Protein AF-A0A7C3NS62-F1 (afdb_monomer_lite)

pLDDT: mean 77.38, std 19.83, range [29.41, 97.56]

Secondary structure (DSSP, 8-state):
--HHHHHHHHHHHHHH-TT-HHHHHHHHHHHHHHHHHHHHHHHHHHHHHHHHHHHHHHHTT-TTHHHHHHHHHHHTTSTTTHHHHHHHHHHHHHHHHSSSSHHHHHHHHHHHHHHHHIIIIIHHHHHTT---B-HHHHHHHHHHHHHHHTHHHHHHHHHHHHHHHHHHHH-GGGHHHHHHHB-S--S-HHHHHHHHHHTT-HHHHHHHHHHHHHHS-GGGHIIIIIHHHHHHHHHHHHTT-S-HHHHHHHHHHHHHHHHHHHTSPP-PPP--S-----S---PPPPEEEEEEESSSHHHHHHHHHHHHHT-STTEEEEEPPTT--HHHHHHHHHHS--SEEEEEEESSS-HHHHHHHHHHHHHH-TT-EEEEEEET--S-HHHHHHHHHHTT-SEEESSHHHHHHHHHHHHHHHS----------------------------------

Foldseek 3Di:
DVVVVVVVVVVVCVVCDPPCPVVVVVLVVVLVVLLVLLVVLLLVLLLVLLVLQLVQCVVLVQPPSNVLSVQLSVLVLQPPVSLVVSLVPSLVSQPVVDPDDVRSVSSVVSSVVSVCCCVVPVCCVSCPCPDQWDPVLLVVQLVVQCVVPNRVRNSCSRSVSVSLLVVLVVPVVSVVVVLVTGNPPSDFLQRQLLVCLQVLNLPVNLVSLVVCVVVDPNLCSCQRHLLLSVQVVVVCVVVVNDDPVSVCSSLVSSVVSLVVSLPDDDPDDPDPPDDPDDDDDDQPDAAEEEEEELADSSQQVSVSSLCSVQVDSRHDYDYDDNPDDLVRSLVVPVVDDHQEYEYGDRDDPSLVSLLVSLLVNCVSPVNHAYEYEHEPDDPDPPVSQVSSVVSPHPYYHHGSVRSSVVCVVSVVVSPPDDPDPPPPPDDDDDDDDDDDDDDDDDDDDDDDD

Radius of gyration: 39.23 Å; chains: 1; bounding box: 150×51×89 Å

Sequence (449 aa):
MLLEREELRNRLIRLIGYGRISVTTRALEDASQRISRYLLMQTLINAVFGLAVAVGLFLIELPYAALWGFLAAVLRFIPYVGPWLGALMPTALSLAAFEGWLWPVIVIVLFVALELFTNMILEPLLYGDSAGVSQVALLVSVAFWTWLWGPVGLLMATPMTVCLVVLGKYVPQLEYITVLMSDQPVAESHIIYYQRLLAMDADEADEIVTQYVKTHPPDLVYDDVMLRALSLAKVDLESDSLSESQEQFIYGHTRAIFATLEGRPEASPPAADGAQASGDGTVPPKLRILGCPARDEIDELALLMLRHLLRSTRYEIEVFGEEKLASEVVAEASGKPSGLLCIGAVAPGGLAHARYLCKRLRTQFPDLKIVVGLWGFKGELAESRESLVAAGADQVGITLLQTRDQIGNLAQLVLPASREVRDGNGPAEESRDQRHGSSARSGREQREI

Structure (mmCIF, N/CA/C/O backbone):
data_AF-A0A7C3NS62-F1
#
_entry.id   AF-A0A7C3NS62-F1
#
loop_
_atom_site.group_PDB
_atom_site.id
_atom_site.type_symbol
_atom_site.label_atom_id
_atom_site.label_alt_id
_atom_site.label_comp_id
_atom_site.label_asym_id
_atom_site.label_entity_id
_atom_site.label_seq_id
_atom_site.pdbx_PDB_ins_code
_atom_site.Cartn_x
_atom_site.Cartn_y
_atom_site.Cartn_z
_atom_site.occupancy
_atom_site.B_iso_or_equiv
_atom_site.auth_seq_id
_atom_site.auth_comp_id
_atom_site.auth_asym_id
_atom_site.auth_atom_id
_atom_site.pdbx_PDB_model_num
ATOM 1 N N . MET A 1 1 ? 42.090 -30.767 8.079 1.00 55.06 1 MET A N 1
ATOM 2 C CA . MET A 1 1 ? 41.573 -30.168 6.830 1.00 55.06 1 MET A CA 1
ATOM 3 C C . MET A 1 1 ? 40.348 -30.859 6.213 1.00 55.06 1 MET A C 1
ATOM 5 O O . MET A 1 1 ? 39.572 -30.158 5.585 1.00 55.06 1 MET A O 1
ATOM 9 N N . LEU A 1 2 ? 40.091 -32.169 6.392 1.00 47.88 2 LEU A N 1
ATOM 10 C CA . LEU A 1 2 ? 38.788 -32.769 6.002 1.00 47.88 2 LEU A CA 1
ATOM 11 C C . LEU A 1 2 ? 37.702 -32.644 7.094 1.00 47.88 2 LEU A C 1
ATOM 13 O O . LEU A 1 2 ? 36.536 -32.455 6.767 1.00 47.88 2 LEU A O 1
ATOM 17 N N . LEU A 1 3 ? 38.096 -32.636 8.375 1.00 48.75 3 LEU A N 1
ATOM 18 C CA . LEU A 1 3 ? 37.199 -32.421 9.526 1.00 48.75 3 LEU A CA 1
ATOM 19 C C . LEU A 1 3 ? 36.609 -30.998 9.594 1.00 48.75 3 LEU A C 1
ATOM 21 O O . LEU A 1 3 ? 35.446 -30.829 9.943 1.00 48.75 3 LEU A O 1
ATOM 25 N N . GLU A 1 4 ? 37.353 -29.976 9.160 1.00 54.66 4 GLU A N 1
ATOM 26 C CA . GLU A 1 4 ? 36.861 -28.586 9.121 1.00 54.66 4 GLU A CA 1
ATOM 27 C C . GLU A 1 4 ? 35.761 -28.384 8.074 1.00 54.66 4 GLU A C 1
ATOM 29 O O . GLU A 1 4 ? 34.886 -27.539 8.250 1.00 54.66 4 GLU A O 1
ATOM 34 N N . ARG A 1 5 ? 35.752 -29.186 6.999 1.00 55.03 5 ARG A N 1
ATOM 35 C CA . ARG A 1 5 ? 34.707 -29.129 5.968 1.00 55.03 5 ARG A CA 1
ATOM 36 C C . ARG A 1 5 ? 33.366 -29.623 6.500 1.00 55.03 5 ARG A C 1
ATOM 38 O O . ARG A 1 5 ? 32.336 -29.055 6.148 1.00 55.03 5 ARG A O 1
ATOM 45 N N . GLU A 1 6 ? 33.371 -30.648 7.348 1.00 58.78 6 GLU A N 1
ATOM 46 C CA . GLU A 1 6 ? 32.152 -31.175 7.967 1.00 58.78 6 GLU A CA 1
ATOM 47 C C . GLU A 1 6 ? 31.654 -30.286 9.103 1.00 58.78 6 GLU A C 1
ATOM 49 O O . GLU A 1 6 ? 30.448 -30.092 9.235 1.00 58.78 6 GLU A O 1
ATOM 54 N N . GLU A 1 7 ? 32.557 -29.670 9.866 1.00 60.19 7 GLU A N 1
ATOM 55 C CA . GLU A 1 7 ? 32.183 -28.717 10.911 1.00 60.19 7 GLU A CA 1
ATOM 56 C C . GLU A 1 7 ? 31.649 -27.401 10.339 1.00 60.19 7 GLU A C 1
ATOM 58 O O . GLU A 1 7 ? 30.641 -26.891 10.828 1.00 60.19 7 GLU A O 1
ATOM 63 N N . LEU A 1 8 ? 32.252 -26.880 9.265 1.00 59.22 8 LEU A N 1
ATOM 64 C CA . LEU A 1 8 ? 31.719 -25.729 8.534 1.00 59.22 8 LEU A CA 1
ATOM 65 C C . LEU A 1 8 ? 30.366 -26.062 7.912 1.00 59.22 8 LEU A C 1
ATOM 67 O O . LEU A 1 8 ? 29.435 -25.276 8.057 1.00 59.22 8 LEU A O 1
ATOM 71 N N . ARG A 1 9 ? 30.217 -27.246 7.302 1.00 54.28 9 ARG A N 1
ATOM 72 C CA . ARG A 1 9 ? 28.935 -27.714 6.758 1.00 54.28 9 ARG A CA 1
ATOM 73 C C . ARG A 1 9 ? 27.875 -27.825 7.854 1.00 54.28 9 ARG A C 1
ATOM 75 O O . ARG A 1 9 ? 26.773 -27.324 7.675 1.00 54.28 9 ARG A O 1
ATOM 82 N N . ASN A 1 10 ? 28.206 -28.410 9.003 1.00 58.38 10 ASN A N 1
ATOM 83 C CA . ASN A 1 10 ? 27.274 -28.568 10.119 1.00 58.38 10 ASN A CA 1
ATOM 84 C C . ASN A 1 10 ? 26.925 -27.232 10.784 1.00 58.38 10 ASN A C 1
ATOM 86 O O . ASN A 1 10 ? 25.776 -27.044 11.171 1.00 58.38 10 ASN A O 1
ATOM 90 N N . ARG A 1 11 ? 27.860 -26.277 10.869 1.00 62.38 11 ARG A N 1
ATOM 91 C CA . ARG A 1 11 ? 27.590 -24.913 11.353 1.00 62.38 11 ARG A CA 1
ATOM 92 C C . ARG A 1 11 ? 26.726 -24.122 10.370 1.00 62.38 11 ARG A C 1
ATOM 94 O O . ARG A 1 11 ? 25.800 -23.453 10.816 1.00 62.38 11 ARG A O 1
ATOM 101 N N . LEU A 1 12 ? 26.952 -24.267 9.061 1.00 54.44 12 LEU A N 1
ATOM 102 C CA . LEU A 1 12 ? 26.111 -23.670 8.017 1.00 54.44 12 LEU A CA 1
ATOM 103 C C . LEU A 1 12 ? 24.685 -24.249 8.052 1.00 54.44 12 LEU A C 1
ATOM 105 O O . LEU A 1 12 ? 23.714 -23.503 8.016 1.00 54.44 12 LEU A O 1
ATOM 109 N N . ILE A 1 13 ? 24.555 -25.571 8.209 1.00 56.09 13 ILE A N 1
ATOM 110 C CA . ILE A 1 13 ? 23.265 -26.270 8.346 1.00 56.09 13 ILE A CA 1
ATOM 111 C C . ILE A 1 13 ? 22.533 -25.830 9.625 1.00 56.09 13 ILE A C 1
ATOM 113 O O . ILE A 1 13 ? 21.313 -25.670 9.616 1.00 56.09 13 ILE A O 1
ATOM 117 N N . ARG A 1 14 ? 23.265 -25.567 10.716 1.00 57.75 14 ARG A N 1
ATOM 118 C CA . ARG A 1 14 ? 22.694 -25.065 11.976 1.00 57.75 14 ARG A CA 1
ATOM 119 C C . ARG A 1 14 ? 22.255 -23.599 11.894 1.00 57.75 14 ARG A C 1
ATOM 121 O O . ARG A 1 14 ? 21.286 -23.245 12.553 1.00 57.75 14 ARG A O 1
ATOM 128 N N . LEU A 1 15 ? 22.930 -22.778 11.082 1.00 56.12 15 LEU A N 1
ATOM 129 C CA . LEU A 1 15 ? 22.559 -21.380 10.821 1.00 56.12 15 LEU A CA 1
ATOM 130 C C . LEU A 1 15 ? 21.340 -21.253 9.892 1.00 56.12 15 LEU A C 1
ATOM 132 O O . LEU A 1 15 ? 20.557 -20.321 10.035 1.00 56.12 15 LEU A O 1
ATOM 136 N N . ILE A 1 16 ? 21.181 -22.187 8.949 1.00 57.03 16 ILE A N 1
ATOM 137 C CA . ILE A 1 16 ? 20.108 -22.170 7.938 1.00 57.03 16 ILE A CA 1
ATOM 138 C C . ILE A 1 16 ? 18.797 -22.779 8.472 1.00 57.03 16 ILE A C 1
ATOM 140 O O . ILE A 1 16 ? 17.720 -22.457 7.971 1.00 57.03 16 ILE A O 1
ATOM 144 N N . GLY A 1 17 ? 18.862 -23.591 9.532 1.00 48.72 17 GLY A N 1
ATOM 145 C CA . GLY A 1 17 ? 17.695 -24.223 10.144 1.00 48.72 17 GLY A CA 1
ATOM 146 C C . GLY A 1 17 ? 17.120 -25.350 9.276 1.00 48.72 17 GLY A C 1
ATOM 147 O O . GLY A 1 17 ? 16.941 -25.226 8.066 1.00 48.72 17 GLY A O 1
ATOM 148 N N . TYR A 1 18 ? 16.782 -26.478 9.901 1.00 52.12 18 TYR A N 1
ATOM 149 C CA . TYR A 1 18 ? 16.302 -27.691 9.219 1.00 52.12 18 TYR A CA 1
ATOM 150 C C . TYR A 1 18 ? 14.981 -27.519 8.429 1.00 52.12 18 TYR A C 1
ATOM 152 O O . TYR A 1 18 ? 14.590 -28.422 7.697 1.00 52.12 18 TYR A O 1
ATOM 160 N N . GLY A 1 19 ? 14.303 -26.368 8.525 1.00 49.94 19 GLY A N 1
ATOM 161 C CA . GLY A 1 19 ? 12.997 -26.112 7.905 1.00 49.94 19 GLY A CA 1
ATOM 162 C C . GLY A 1 19 ? 12.995 -25.413 6.537 1.00 49.94 19 GLY A C 1
ATOM 163 O O . GLY A 1 19 ? 11.912 -25.142 6.028 1.00 49.94 19 GLY A O 1
ATOM 164 N N . ARG A 1 20 ? 14.149 -25.071 5.935 1.00 53.28 20 ARG A N 1
ATOM 165 C CA . ARG A 1 20 ? 14.184 -24.163 4.759 1.00 53.28 20 ARG A CA 1
ATOM 166 C C . ARG A 1 20 ? 14.945 -24.634 3.522 1.00 53.28 20 ARG A C 1
ATOM 168 O O . ARG A 1 20 ? 15.042 -23.872 2.565 1.00 53.28 20 ARG A O 1
ATOM 175 N N . ILE A 1 21 ? 15.409 -25.883 3.467 1.00 52.12 21 ILE A N 1
ATOM 176 C CA . ILE A 1 21 ? 16.099 -26.412 2.272 1.00 52.12 21 ILE A CA 1
ATOM 177 C C . ILE A 1 21 ? 15.206 -26.280 1.026 1.00 52.12 21 ILE A C 1
ATOM 179 O O . ILE A 1 21 ? 15.666 -25.829 -0.016 1.00 52.12 21 ILE A O 1
ATOM 183 N N . SER A 1 22 ? 13.904 -26.551 1.159 1.00 52.41 22 SER A N 1
ATOM 184 C CA . SER A 1 22 ? 12.923 -26.383 0.079 1.00 52.41 22 SER A CA 1
ATOM 185 C C . SER A 1 22 ? 12.751 -24.929 -0.379 1.00 52.41 22 SER A C 1
ATOM 187 O O . SER A 1 22 ? 12.480 -24.696 -1.553 1.00 52.41 22 SER A O 1
ATOM 189 N N . VAL A 1 23 ? 12.934 -23.950 0.513 1.00 54.31 23 VAL A N 1
ATOM 190 C CA . VAL A 1 23 ? 12.833 -22.513 0.203 1.00 54.31 23 VAL A CA 1
ATOM 191 C C . VAL A 1 23 ? 14.086 -22.036 -0.528 1.00 54.31 23 VAL A C 1
ATOM 193 O O . VAL A 1 23 ? 13.977 -21.348 -1.539 1.00 54.31 23 VAL A O 1
ATOM 196 N N . THR A 1 24 ? 15.273 -22.455 -0.081 1.00 56.25 24 THR A N 1
ATOM 197 C CA . THR A 1 24 ? 16.537 -22.139 -0.762 1.00 56.25 24 THR A CA 1
ATOM 198 C C . THR A 1 24 ? 16.601 -22.775 -2.149 1.00 56.25 24 THR A C 1
ATOM 200 O O . THR A 1 24 ? 17.001 -22.106 -3.096 1.00 56.25 24 THR A O 1
ATOM 203 N N . THR A 1 25 ? 16.160 -24.029 -2.305 1.00 60.75 25 THR A N 1
ATOM 204 C CA . THR A 1 25 ? 16.115 -24.696 -3.616 1.00 60.75 25 THR A CA 1
ATOM 205 C C . THR A 1 25 ? 15.129 -24.017 -4.563 1.00 60.75 25 THR A C 1
ATOM 207 O O . THR A 1 25 ? 15.491 -23.750 -5.703 1.00 60.75 25 THR A O 1
ATOM 210 N N . ARG A 1 26 ? 13.924 -23.658 -4.095 1.00 58.38 26 ARG A N 1
ATOM 211 C CA . ARG A 1 26 ? 12.948 -22.914 -4.912 1.00 58.38 26 ARG A CA 1
ATOM 212 C C . ARG A 1 26 ? 13.470 -21.545 -5.339 1.00 58.38 26 ARG A C 1
ATOM 214 O O . ARG A 1 26 ? 13.318 -21.181 -6.495 1.00 58.38 26 ARG A O 1
ATOM 221 N N . ALA A 1 27 ? 14.138 -20.818 -4.445 1.00 58.78 27 ALA A N 1
ATOM 222 C CA . ALA A 1 27 ? 14.712 -19.522 -4.789 1.00 58.78 27 ALA A CA 1
ATOM 223 C C . ALA A 1 27 ? 15.877 -19.633 -5.794 1.00 58.78 27 ALA A C 1
ATOM 225 O O . ALA A 1 27 ? 16.034 -18.761 -6.647 1.00 58.78 27 ALA A O 1
ATOM 226 N N . LEU A 1 28 ? 16.675 -20.706 -5.724 1.00 59.53 28 LEU A N 1
ATOM 227 C CA . LEU A 1 28 ? 17.747 -20.974 -6.687 1.00 59.53 28 LEU A CA 1
ATOM 228 C C . LEU A 1 28 ? 17.191 -21.350 -8.072 1.00 59.53 28 LEU A C 1
ATOM 230 O O . LEU A 1 28 ? 17.714 -20.888 -9.085 1.00 59.53 28 LEU A O 1
ATOM 234 N N . GLU A 1 29 ? 16.124 -22.153 -8.109 1.00 66.38 29 GLU A N 1
ATOM 235 C CA . GLU A 1 29 ? 15.401 -22.530 -9.331 1.00 66.38 29 GLU A CA 1
ATOM 236 C C . GLU A 1 29 ? 14.778 -21.291 -9.997 1.00 66.38 29 GLU A C 1
ATOM 238 O O . GLU A 1 29 ? 15.008 -21.038 -11.180 1.00 66.38 29 GLU A O 1
ATOM 243 N N . ASP A 1 30 ? 14.091 -20.453 -9.212 1.00 62.75 30 ASP A N 1
ATOM 244 C CA . ASP A 1 30 ? 13.493 -19.194 -9.670 1.00 62.75 30 ASP A CA 1
ATOM 245 C C . ASP A 1 30 ? 14.552 -18.224 -10.214 1.00 62.75 30 ASP A C 1
ATOM 247 O O . ASP A 1 30 ? 14.347 -17.585 -11.251 1.00 62.75 30 ASP A O 1
ATOM 251 N N . ALA A 1 31 ? 15.698 -18.108 -9.535 1.00 61.94 31 ALA A N 1
ATOM 252 C CA . ALA A 1 31 ? 16.813 -17.282 -9.988 1.00 61.94 31 ALA A CA 1
ATOM 253 C C . ALA A 1 31 ? 17.403 -17.812 -11.304 1.00 61.94 31 ALA A C 1
ATOM 255 O O . ALA A 1 31 ? 17.552 -17.059 -12.268 1.00 61.94 31 ALA A O 1
ATOM 256 N N . SER A 1 32 ? 17.671 -19.118 -11.381 1.00 67.38 32 SER A N 1
ATOM 257 C CA . SER A 1 32 ? 18.191 -19.782 -12.580 1.00 67.38 32 SER A CA 1
ATOM 258 C C . SER A 1 32 ? 17.261 -19.598 -13.783 1.00 67.38 32 SER A C 1
ATOM 260 O O . SER A 1 32 ? 17.704 -19.203 -14.865 1.00 67.38 32 SER A O 1
ATOM 262 N N . GLN A 1 33 ? 15.952 -19.778 -13.588 1.00 72.75 33 GLN A N 1
ATOM 263 C CA . GLN A 1 33 ? 14.959 -19.624 -14.648 1.00 72.75 33 GLN A CA 1
ATOM 264 C C . GLN A 1 33 ? 14.874 -18.176 -15.154 1.00 72.75 33 GLN A C 1
ATOM 266 O O . GLN A 1 33 ? 14.733 -17.946 -16.357 1.00 72.75 33 GLN A O 1
ATOM 271 N N . ARG A 1 34 ? 14.997 -17.185 -14.260 1.00 67.25 34 ARG A N 1
ATOM 272 C CA . ARG A 1 34 ? 15.024 -15.757 -14.626 1.00 67.25 34 ARG A CA 1
ATOM 273 C C . ARG A 1 34 ? 16.273 -15.394 -15.426 1.00 67.25 34 ARG A C 1
ATOM 275 O O . ARG A 1 34 ? 16.149 -14.738 -16.458 1.00 67.25 34 ARG A O 1
ATOM 282 N N . ILE A 1 35 ? 17.446 -15.854 -14.993 1.00 73.81 35 ILE A N 1
ATOM 283 C CA . ILE A 1 35 ? 18.719 -15.628 -15.696 1.00 73.81 35 ILE A CA 1
ATOM 284 C C . ILE A 1 35 ? 18.689 -16.292 -17.075 1.00 73.81 35 ILE A C 1
ATOM 286 O O . ILE A 1 35 ? 19.042 -15.663 -18.069 1.00 73.81 35 ILE A O 1
ATOM 290 N N . SER A 1 36 ? 18.224 -17.542 -17.147 1.00 77.25 36 SER A N 1
ATOM 291 C CA . SER A 1 36 ? 18.114 -18.291 -18.400 1.00 77.25 36 SER A CA 1
ATOM 292 C C . SER A 1 36 ? 17.176 -17.597 -19.390 1.00 77.25 36 SER A C 1
ATOM 294 O O . SER A 1 36 ? 17.550 -17.391 -20.544 1.00 77.25 36 SER A O 1
ATOM 296 N N . ARG A 1 37 ? 15.999 -17.147 -18.931 1.00 77.50 37 ARG A N 1
ATOM 297 C CA . ARG A 1 37 ? 15.050 -16.398 -19.766 1.00 77.50 37 ARG A CA 1
ATOM 298 C C . ARG A 1 37 ? 15.644 -15.085 -20.276 1.00 77.50 37 ARG A C 1
ATOM 300 O O . ARG A 1 37 ? 15.479 -14.779 -21.452 1.00 77.50 37 ARG A O 1
ATOM 307 N N . TYR A 1 38 ? 16.352 -14.340 -19.425 1.00 76.88 38 TYR A N 1
ATOM 308 C CA . TYR A 1 38 ? 17.024 -13.100 -19.822 1.00 76.88 38 TYR A CA 1
ATOM 309 C C . TYR A 1 38 ? 18.105 -13.349 -20.877 1.00 76.88 38 TYR A C 1
ATOM 311 O O . TYR A 1 38 ? 18.102 -12.705 -21.920 1.00 76.88 38 TYR A O 1
ATOM 319 N N . LEU A 1 39 ? 18.989 -14.324 -20.650 1.00 82.56 39 LEU A N 1
ATOM 320 C CA . LEU A 1 39 ? 20.045 -14.675 -21.601 1.00 82.56 39 LEU A CA 1
ATOM 321 C C . LEU A 1 39 ? 19.490 -15.115 -22.956 1.00 82.56 39 LEU A C 1
ATOM 323 O O . LEU A 1 39 ? 20.032 -14.737 -23.997 1.00 82.56 39 LEU A O 1
ATOM 327 N N . LEU A 1 40 ? 18.408 -15.893 -22.949 1.00 84.50 40 LEU A N 1
ATOM 328 C CA . LEU A 1 40 ? 17.730 -16.318 -24.167 1.00 84.50 40 LEU A CA 1
ATOM 329 C C . LEU A 1 40 ? 17.144 -15.110 -24.907 1.00 84.50 40 LEU A C 1
ATOM 331 O O . LEU A 1 40 ? 17.374 -14.968 -26.108 1.00 84.50 40 LEU A O 1
ATOM 335 N N . MET A 1 41 ? 16.463 -14.210 -24.192 1.00 83.12 41 MET A N 1
ATOM 336 C CA . MET A 1 41 ? 15.879 -13.001 -24.777 1.00 83.12 41 MET A CA 1
ATOM 337 C C . MET A 1 41 ? 16.953 -12.070 -25.351 1.00 83.12 41 MET A C 1
ATOM 339 O O . MET A 1 41 ? 16.840 -11.630 -26.493 1.00 83.12 41 MET A O 1
ATOM 343 N N . GLN A 1 42 ? 18.049 -11.858 -24.619 1.00 84.62 42 GLN A N 1
ATOM 344 C CA . GLN A 1 42 ? 19.183 -11.058 -25.078 1.00 84.62 42 GLN A CA 1
ATOM 345 C C . GLN A 1 42 ? 19.824 -11.654 -26.336 1.00 84.62 42 GLN A C 1
ATOM 347 O O . GLN A 1 42 ? 20.156 -10.930 -27.272 1.00 84.62 42 GLN A O 1
ATOM 352 N N . THR A 1 43 ? 19.973 -12.980 -26.383 1.00 88.88 43 THR A N 1
ATOM 353 C CA . THR A 1 43 ? 20.523 -13.675 -27.555 1.00 88.88 43 THR A CA 1
ATOM 354 C C . THR A 1 43 ? 19.613 -13.508 -28.769 1.00 88.88 43 THR A C 1
ATOM 356 O O . THR A 1 43 ? 20.103 -13.227 -29.861 1.00 88.88 43 THR A O 1
ATOM 359 N N . LEU A 1 44 ? 18.295 -13.632 -28.585 1.00 90.44 44 LEU A N 1
ATOM 360 C CA . LEU A 1 44 ? 17.312 -13.450 -29.651 1.00 90.44 44 LEU A CA 1
ATOM 361 C C . LEU A 1 44 ? 17.351 -12.021 -30.213 1.00 90.44 44 LEU A C 1
ATOM 363 O O . LEU A 1 44 ? 17.435 -11.848 -31.427 1.00 90.44 44 LEU A O 1
ATOM 367 N N . ILE A 1 45 ? 17.352 -11.007 -29.343 1.00 88.94 45 ILE A N 1
ATOM 368 C CA . ILE A 1 45 ? 17.424 -9.590 -29.737 1.00 88.94 45 ILE A CA 1
ATOM 369 C C . ILE A 1 45 ? 18.714 -9.310 -30.503 1.00 88.94 45 ILE A C 1
ATOM 371 O O . ILE A 1 45 ? 18.678 -8.745 -31.597 1.00 88.94 45 ILE A O 1
ATOM 375 N N . ASN A 1 46 ? 19.854 -9.747 -29.965 1.00 92.25 46 ASN A N 1
ATOM 376 C CA . ASN A 1 46 ? 21.152 -9.546 -30.599 1.00 92.25 46 ASN A CA 1
ATOM 377 C C . ASN A 1 46 ? 21.229 -10.241 -31.967 1.00 92.25 46 ASN A C 1
ATOM 379 O O . ASN A 1 46 ? 21.788 -9.677 -32.907 1.00 92.25 46 ASN A O 1
ATOM 383 N N . ALA A 1 47 ? 20.638 -11.431 -32.105 1.00 94.00 47 ALA A N 1
ATOM 384 C CA . ALA A 1 47 ? 20.576 -12.149 -33.374 1.00 94.00 47 ALA A CA 1
ATOM 385 C C . ALA A 1 47 ? 19.711 -11.419 -34.414 1.00 94.00 47 ALA A C 1
ATOM 387 O O . ALA A 1 47 ? 20.138 -11.272 -35.559 1.00 94.00 47 ALA A O 1
ATOM 388 N N . VAL A 1 48 ? 18.533 -10.917 -34.024 1.00 93.38 48 VAL A N 1
ATOM 389 C CA . VAL A 1 48 ? 17.661 -10.121 -34.906 1.00 93.38 48 VAL A CA 1
ATOM 390 C C . VAL A 1 48 ? 18.357 -8.829 -35.337 1.00 93.38 48 VAL A C 1
ATOM 392 O O . VAL A 1 48 ? 18.345 -8.498 -36.521 1.00 93.38 48 VAL A O 1
ATOM 395 N N . PHE A 1 49 ? 19.023 -8.140 -34.409 1.00 94.19 49 PHE A N 1
ATOM 396 C CA . PHE A 1 49 ? 19.807 -6.942 -34.705 1.00 94.19 49 PHE A CA 1
ATOM 397 C C . PHE A 1 49 ? 20.935 -7.234 -35.702 1.00 94.19 49 PHE A C 1
ATOM 399 O O . PHE A 1 49 ? 21.046 -6.566 -36.727 1.00 94.19 49 PHE A O 1
ATOM 406 N N . GLY A 1 50 ? 21.746 -8.265 -35.447 1.00 95.75 50 GLY A N 1
ATOM 407 C CA . GLY A 1 50 ? 22.835 -8.653 -36.344 1.00 95.75 50 GLY A CA 1
ATOM 408 C C . GLY A 1 50 ? 22.349 -9.078 -37.728 1.00 95.75 50 GLY A C 1
ATOM 409 O O . GLY A 1 50 ? 22.977 -8.739 -38.730 1.00 95.75 50 GLY A O 1
ATOM 410 N N . LEU A 1 51 ? 21.203 -9.759 -37.805 1.00 96.81 51 LEU A N 1
ATOM 411 C CA . LEU A 1 51 ? 20.562 -10.093 -39.074 1.00 96.81 51 LEU A CA 1
ATOM 412 C C . LEU A 1 51 ? 20.120 -8.831 -39.824 1.00 96.81 51 LEU A C 1
ATOM 414 O O . LEU A 1 51 ? 20.391 -8.710 -41.016 1.00 96.81 51 LEU A O 1
ATOM 418 N N . ALA A 1 52 ? 19.497 -7.872 -39.136 1.00 96.00 52 ALA A N 1
ATOM 419 C CA . ALA A 1 52 ? 19.098 -6.600 -39.731 1.00 96.00 52 ALA A CA 1
ATOM 420 C C . ALA A 1 52 ? 20.308 -5.795 -40.236 1.00 96.00 52 ALA A C 1
ATOM 422 O O . ALA A 1 52 ? 20.263 -5.253 -41.340 1.00 96.00 52 ALA A O 1
ATOM 423 N N . VAL A 1 53 ? 21.417 -5.786 -39.486 1.00 96.62 53 VAL A N 1
ATOM 424 C CA . VAL A 1 53 ? 22.693 -5.192 -39.920 1.00 96.62 53 VAL A CA 1
ATOM 425 C C . VAL A 1 53 ? 23.227 -5.901 -41.164 1.00 96.62 53 VAL A C 1
ATOM 427 O O . VAL A 1 53 ? 23.572 -5.232 -42.135 1.00 96.62 53 VAL A O 1
ATOM 430 N N . ALA A 1 54 ? 23.270 -7.238 -41.178 1.00 97.19 54 ALA A N 1
ATOM 431 C CA . ALA A 1 54 ? 23.737 -7.998 -42.338 1.00 97.19 54 ALA A CA 1
ATOM 432 C C . ALA A 1 54 ? 22.900 -7.697 -43.588 1.00 97.19 54 ALA A C 1
ATOM 434 O O . ALA A 1 54 ? 23.461 -7.475 -44.658 1.00 97.19 54 ALA A O 1
ATOM 435 N N . VAL A 1 55 ? 21.572 -7.649 -43.454 1.00 97.56 55 VAL A N 1
ATOM 436 C CA . VAL A 1 55 ? 20.660 -7.311 -44.556 1.00 97.56 55 VAL A CA 1
ATOM 437 C C . VAL A 1 55 ? 20.882 -5.873 -45.021 1.00 97.56 55 VAL A C 1
ATOM 439 O O . VAL A 1 55 ? 21.018 -5.642 -46.218 1.00 97.56 55 VAL A O 1
ATOM 442 N N . GLY A 1 56 ? 20.983 -4.909 -44.104 1.00 96.38 56 GLY A N 1
ATOM 443 C CA . GLY A 1 56 ? 21.220 -3.508 -44.454 1.00 96.38 56 GLY A CA 1
ATOM 444 C C . GLY A 1 56 ? 22.552 -3.296 -45.177 1.00 96.38 56 GLY A C 1
ATOM 445 O O . GLY A 1 56 ? 22.591 -2.638 -46.211 1.00 96.38 56 GLY A O 1
ATOM 446 N N . LEU A 1 57 ? 23.634 -3.913 -44.693 1.00 96.06 57 LEU A N 1
ATOM 447 C CA . LEU A 1 57 ? 24.948 -3.851 -45.342 1.00 96.06 57 LEU A CA 1
ATOM 448 C C . LEU A 1 57 ? 24.971 -4.577 -46.690 1.00 96.06 57 LEU A C 1
ATOM 450 O O . LEU A 1 57 ? 25.647 -4.124 -47.609 1.00 96.06 57 LEU A O 1
ATOM 454 N N . PHE A 1 58 ? 24.217 -5.671 -46.824 1.00 96.38 58 PHE A N 1
ATOM 455 C CA . PHE A 1 58 ? 24.060 -6.375 -48.094 1.00 96.38 58 PHE A CA 1
ATOM 456 C C . PHE A 1 58 ? 23.339 -5.512 -49.136 1.00 96.38 58 PHE A C 1
ATOM 458 O O . PHE A 1 58 ? 23.767 -5.475 -50.284 1.00 96.38 58 PHE A O 1
ATOM 465 N N . LEU A 1 59 ? 22.301 -4.767 -48.739 1.00 95.94 59 LEU A N 1
ATOM 466 C CA . LEU A 1 59 ? 21.601 -3.820 -49.618 1.00 95.94 59 LEU A CA 1
ATOM 467 C C . LEU A 1 59 ? 22.474 -2.625 -50.034 1.00 95.94 59 LEU A C 1
ATOM 469 O O . LEU A 1 59 ? 22.241 -2.039 -51.085 1.00 95.94 59 LEU A O 1
ATOM 473 N N . ILE A 1 60 ? 23.475 -2.276 -49.221 1.00 93.31 60 ILE A N 1
ATOM 474 C CA . ILE A 1 60 ? 24.506 -1.271 -49.534 1.00 93.31 60 ILE A CA 1
ATOM 475 C C . ILE A 1 60 ? 25.620 -1.869 -50.423 1.00 93.31 60 ILE A C 1
ATOM 477 O O . ILE A 1 60 ? 26.528 -1.160 -50.840 1.00 93.31 60 ILE A O 1
ATOM 481 N N . GLU A 1 61 ? 25.565 -3.173 -50.717 1.00 93.19 61 GLU A N 1
ATOM 482 C CA . GLU A 1 61 ? 26.591 -3.928 -51.451 1.00 93.19 61 GLU A CA 1
ATOM 483 C C . GLU A 1 61 ? 27.968 -3.929 -50.756 1.00 93.19 61 GLU A C 1
ATOM 485 O O . GLU A 1 61 ? 29.007 -4.148 -51.381 1.00 93.19 61 GLU A O 1
ATOM 490 N N . LEU A 1 62 ? 28.001 -3.722 -49.432 1.00 93.88 62 LEU A N 1
ATOM 491 C CA . LEU A 1 62 ? 29.247 -3.732 -48.667 1.00 93.88 62 LEU A CA 1
ATOM 492 C C . LEU A 1 62 ? 29.786 -5.175 -48.545 1.00 93.88 62 LEU A C 1
ATOM 494 O O . LEU A 1 62 ? 29.051 -6.084 -48.134 1.00 93.88 62 LEU A O 1
ATOM 498 N N . PRO A 1 63 ? 31.081 -5.419 -48.829 1.00 91.31 63 PRO A N 1
ATOM 499 C CA . PRO A 1 63 ? 31.652 -6.753 -48.727 1.00 91.31 63 PRO A CA 1
ATOM 500 C C . PRO A 1 63 ? 31.631 -7.273 -47.285 1.00 91.31 63 PRO A C 1
ATOM 502 O O . PRO A 1 63 ? 31.757 -6.526 -46.312 1.00 91.31 63 PRO A O 1
ATOM 505 N N . TYR A 1 64 ? 31.503 -8.595 -47.156 1.00 93.56 64 TYR A N 1
ATOM 506 C CA . TYR A 1 64 ? 31.455 -9.303 -45.872 1.00 93.56 64 TYR A CA 1
ATOM 507 C C . TYR A 1 64 ? 30.280 -8.894 -44.960 1.00 93.56 64 TYR A C 1
ATOM 509 O O . TYR A 1 64 ? 30.376 -9.020 -43.742 1.00 93.56 64 TYR A O 1
ATOM 517 N N . ALA A 1 65 ? 29.145 -8.462 -45.523 1.00 93.94 65 ALA A N 1
ATOM 518 C CA . ALA A 1 65 ? 27.949 -8.068 -44.767 1.00 93.94 65 ALA A CA 1
ATOM 519 C C . ALA A 1 65 ? 27.530 -9.079 -43.674 1.00 93.94 65 ALA A C 1
ATOM 521 O O . ALA A 1 65 ? 27.232 -8.688 -42.547 1.00 93.94 65 ALA A O 1
ATOM 522 N N . ALA A 1 66 ? 27.586 -10.385 -43.968 1.00 94.88 66 ALA A N 1
ATOM 523 C CA . ALA A 1 66 ? 27.275 -11.438 -42.998 1.00 94.88 66 ALA A CA 1
ATOM 524 C C . ALA A 1 66 ? 28.258 -11.488 -41.810 1.00 94.88 66 ALA A C 1
ATOM 526 O O . ALA A 1 66 ? 27.833 -11.682 -40.671 1.00 94.88 66 ALA A O 1
ATOM 527 N N . LEU A 1 67 ? 29.558 -11.275 -42.056 1.00 95.56 67 LEU A N 1
ATOM 528 C CA . LEU A 1 67 ? 30.580 -11.204 -41.004 1.00 95.56 67 LEU A CA 1
ATOM 529 C C . LEU A 1 67 ? 30.295 -10.028 -40.069 1.00 95.56 67 LEU A C 1
ATOM 531 O O . LEU A 1 67 ? 30.330 -10.183 -38.850 1.00 95.56 67 LEU A O 1
ATOM 535 N N . TRP A 1 68 ? 29.986 -8.865 -40.645 1.00 95.38 68 TRP A N 1
ATOM 536 C CA . TRP A 1 68 ? 29.709 -7.651 -39.887 1.00 95.38 68 TRP A CA 1
ATOM 537 C C . TRP A 1 68 ? 28.418 -7.744 -39.079 1.00 95.38 68 TRP A C 1
ATOM 539 O O . TRP A 1 68 ? 28.410 -7.344 -37.919 1.00 95.38 68 TRP A O 1
ATOM 549 N N . GLY A 1 69 ? 27.358 -8.336 -39.634 1.00 95.94 69 GLY A N 1
ATOM 550 C CA . GLY A 1 69 ? 26.130 -8.603 -38.885 1.00 95.94 69 GLY A CA 1
ATOM 551 C C . GLY A 1 69 ? 26.334 -9.591 -37.733 1.00 95.94 69 GLY A C 1
ATOM 552 O O . GLY A 1 69 ? 25.861 -9.349 -36.624 1.00 95.94 69 GLY A O 1
ATOM 553 N N . PHE A 1 70 ? 27.106 -10.662 -37.946 1.00 96.38 70 PHE A N 1
ATOM 554 C CA . PHE A 1 70 ? 27.469 -11.591 -36.871 1.00 96.38 70 PHE A CA 1
ATOM 555 C C . PHE A 1 70 ? 28.291 -10.903 -35.773 1.00 96.38 70 PHE A C 1
ATOM 557 O O . PHE A 1 70 ? 27.984 -11.037 -34.589 1.00 96.38 70 PHE A O 1
ATOM 564 N N . LEU A 1 71 ? 29.309 -10.127 -36.154 1.00 94.75 71 LEU A N 1
ATOM 565 C CA . LEU A 1 71 ? 30.141 -9.402 -35.199 1.00 94.75 71 LEU A CA 1
ATOM 566 C C . LEU A 1 71 ? 29.323 -8.363 -34.421 1.00 94.75 71 LEU A C 1
ATOM 568 O O . LEU A 1 71 ? 29.509 -8.233 -33.215 1.00 94.75 71 LEU A O 1
ATOM 572 N N . ALA A 1 72 ? 28.379 -7.682 -35.076 1.00 94.62 72 ALA A N 1
ATOM 573 C CA . ALA A 1 72 ? 27.449 -6.767 -34.425 1.00 94.62 72 ALA A CA 1
ATOM 574 C C . ALA A 1 72 ? 26.565 -7.484 -33.387 1.00 94.62 72 ALA A C 1
ATOM 576 O O . ALA A 1 72 ? 26.429 -6.986 -32.271 1.00 94.62 72 ALA A O 1
ATOM 577 N N . ALA A 1 73 ? 26.035 -8.674 -33.699 1.00 94.44 73 ALA A N 1
ATOM 578 C CA . ALA A 1 73 ? 25.275 -9.482 -32.738 1.00 94.44 73 ALA A CA 1
ATOM 579 C C . ALA A 1 73 ? 26.114 -9.873 -31.509 1.00 94.44 73 ALA A C 1
ATOM 581 O O . ALA A 1 73 ? 25.649 -9.765 -30.375 1.00 94.44 73 ALA A O 1
ATOM 582 N N . VAL A 1 74 ? 27.361 -10.307 -31.720 1.00 92.94 74 VAL A N 1
ATOM 583 C CA . VAL A 1 74 ? 28.263 -10.710 -30.630 1.00 92.94 74 VAL A CA 1
ATOM 584 C C . VAL A 1 74 ? 28.683 -9.506 -29.787 1.00 92.94 74 VAL A C 1
ATOM 586 O O . VAL A 1 74 ? 28.635 -9.559 -28.560 1.00 92.94 74 VAL A O 1
ATOM 589 N N . LEU A 1 75 ? 29.070 -8.399 -30.418 1.00 91.44 75 LEU A N 1
ATOM 590 C CA . LEU A 1 75 ? 29.515 -7.204 -29.703 1.00 91.44 75 LEU A CA 1
ATOM 591 C C . LEU A 1 75 ? 28.383 -6.545 -28.913 1.00 91.44 75 LEU A C 1
ATOM 593 O O . LEU A 1 75 ? 28.656 -5.987 -27.853 1.00 91.44 75 LEU A O 1
ATOM 597 N N . ARG A 1 76 ? 27.121 -6.669 -29.347 1.00 89.69 76 ARG A N 1
ATOM 598 C CA . ARG A 1 76 ? 25.946 -6.139 -28.628 1.00 89.69 76 ARG A CA 1
ATOM 599 C C . ARG A 1 76 ? 25.720 -6.790 -27.252 1.00 89.69 76 ARG A C 1
ATOM 601 O O . ARG A 1 76 ? 24.947 -6.274 -26.456 1.00 89.69 76 ARG A O 1
ATOM 608 N N . PHE A 1 77 ? 26.432 -7.864 -26.899 1.00 85.00 77 PHE A N 1
ATOM 609 C CA . PHE A 1 77 ? 26.491 -8.328 -25.504 1.00 85.00 77 PHE A CA 1
ATOM 610 C C . PHE A 1 77 ? 27.214 -7.355 -24.559 1.00 85.00 77 PHE A C 1
ATOM 612 O O . PHE A 1 77 ? 27.107 -7.512 -23.348 1.00 85.00 77 PHE A O 1
ATOM 619 N N . ILE A 1 78 ? 27.945 -6.365 -25.078 1.00 85.69 78 ILE A N 1
ATOM 620 C CA . ILE A 1 78 ? 28.605 -5.323 -24.287 1.00 85.69 78 ILE A CA 1
ATOM 621 C C . ILE A 1 78 ? 27.745 -4.050 -24.352 1.00 85.69 78 ILE A C 1
ATOM 623 O O . ILE A 1 78 ? 27.752 -3.372 -25.386 1.00 85.69 78 ILE A O 1
ATOM 627 N N . PRO A 1 79 ? 27.024 -3.689 -23.272 1.00 77.88 79 PRO A N 1
ATOM 628 C CA . PRO A 1 79 ? 26.162 -2.511 -23.262 1.00 77.88 79 PRO A CA 1
ATOM 629 C C . PRO A 1 79 ? 26.941 -1.231 -23.558 1.00 77.88 79 PRO A C 1
ATOM 631 O O . PRO A 1 79 ? 28.090 -1.087 -23.135 1.00 77.88 79 PRO A O 1
ATOM 634 N N . TYR A 1 80 ? 26.301 -0.301 -24.268 1.00 78.12 80 TYR A N 1
ATOM 635 C CA . TYR A 1 80 ? 26.823 1.008 -24.690 1.00 78.12 80 TYR A CA 1
ATOM 636 C C . TYR A 1 80 ? 28.033 0.989 -25.629 1.00 78.12 80 TYR A C 1
ATOM 638 O O . TYR A 1 80 ? 28.109 1.842 -26.499 1.00 78.12 80 TYR A O 1
ATOM 646 N N . VAL A 1 81 ? 28.967 0.049 -25.497 1.00 83.12 81 VAL A N 1
ATOM 647 C CA . VAL A 1 81 ? 30.216 0.001 -26.277 1.00 83.12 81 VAL A CA 1
ATOM 648 C C . VAL A 1 81 ? 30.072 -0.875 -27.520 1.00 83.12 81 VAL A C 1
ATOM 650 O O . VAL A 1 81 ? 30.603 -0.545 -28.580 1.00 83.12 81 VAL A O 1
ATOM 653 N N . GLY A 1 82 ? 29.338 -1.982 -27.400 1.00 87.38 82 GLY A N 1
ATOM 654 C CA . GLY A 1 82 ? 29.168 -2.994 -28.438 1.00 87.38 82 GLY A CA 1
ATOM 655 C C . GLY A 1 82 ? 28.701 -2.452 -29.789 1.00 87.38 82 GLY A C 1
ATOM 656 O O . GLY A 1 82 ? 29.381 -2.697 -30.788 1.00 87.38 82 GLY A O 1
ATOM 657 N N . PRO A 1 83 ? 27.594 -1.687 -29.842 1.00 87.62 83 PRO A N 1
ATOM 658 C CA . PRO A 1 83 ? 27.081 -1.123 -31.089 1.00 87.62 83 PRO A CA 1
ATOM 659 C C . PRO A 1 83 ? 28.084 -0.211 -31.805 1.00 87.62 83 PRO A C 1
ATOM 661 O O . PRO A 1 83 ? 28.276 -0.341 -33.013 1.00 87.62 83 PRO A O 1
ATOM 664 N N . TRP A 1 84 ? 28.794 0.653 -31.070 1.00 90.44 84 TRP A N 1
ATOM 665 C CA . TRP A 1 84 ? 29.798 1.549 -31.658 1.00 90.44 84 TRP A CA 1
ATOM 666 C C . TRP A 1 84 ? 31.000 0.791 -32.205 1.00 90.44 84 TRP A C 1
ATOM 668 O O . TRP A 1 84 ? 31.463 1.076 -33.309 1.00 90.44 84 TRP A O 1
ATOM 678 N N . LEU A 1 85 ? 31.487 -0.205 -31.463 1.00 91.12 85 LEU A N 1
ATOM 679 C CA . LEU A 1 85 ? 32.603 -1.028 -31.915 1.00 91.12 85 LEU A CA 1
ATOM 680 C C . LEU A 1 85 ? 32.211 -1.879 -33.135 1.00 91.12 85 LEU A C 1
ATOM 682 O O . LEU A 1 85 ? 33.006 -2.029 -34.062 1.00 91.12 85 LEU A O 1
ATOM 686 N N . GLY A 1 86 ? 30.971 -2.375 -33.160 1.00 91.38 86 GLY A N 1
ATOM 687 C CA . GLY A 1 86 ? 30.396 -3.105 -34.288 1.00 91.38 86 GLY A CA 1
ATOM 688 C C . GLY A 1 86 ? 30.191 -2.242 -35.533 1.00 91.38 86 GLY A C 1
ATOM 689 O O . GLY A 1 86 ? 30.372 -2.745 -36.637 1.00 91.38 86 GLY A O 1
ATOM 690 N N . ALA A 1 87 ? 29.881 -0.953 -35.372 1.00 93.75 87 ALA A N 1
ATOM 691 C CA . ALA A 1 87 ? 29.718 -0.002 -36.473 1.00 93.75 87 ALA A CA 1
ATOM 692 C C . ALA A 1 87 ? 31.054 0.517 -37.027 1.00 93.75 87 ALA A C 1
ATOM 694 O O . ALA A 1 87 ? 31.159 0.814 -38.220 1.00 93.75 87 ALA A O 1
ATOM 695 N N . LEU A 1 88 ? 32.085 0.617 -36.182 1.00 94.69 88 LEU A N 1
ATOM 696 C CA . LEU A 1 88 ? 33.374 1.223 -36.524 1.00 94.69 88 LEU A CA 1
ATOM 697 C C . LEU A 1 88 ? 34.036 0.551 -37.733 1.00 94.69 88 LEU A C 1
ATOM 699 O O . LEU A 1 88 ? 34.450 1.223 -38.677 1.00 94.69 88 LEU A O 1
ATOM 703 N N . MET A 1 89 ? 34.121 -0.779 -37.712 1.00 92.50 89 MET A N 1
ATOM 704 C CA . MET A 1 89 ? 34.841 -1.539 -38.734 1.00 92.50 89 MET A CA 1
ATOM 705 C C . MET A 1 89 ? 34.125 -1.580 -40.099 1.00 92.50 89 MET A C 1
ATOM 707 O O . MET A 1 89 ? 34.783 -1.295 -41.100 1.00 92.50 89 MET A O 1
ATOM 711 N N . PRO A 1 90 ? 32.802 -1.830 -40.190 1.00 94.12 90 PRO A N 1
ATOM 712 C CA . PRO A 1 90 ? 32.052 -1.686 -41.442 1.00 94.12 90 PRO A CA 1
ATOM 713 C C . PRO A 1 90 ? 32.123 -0.270 -42.018 1.00 94.12 90 PRO A C 1
ATOM 715 O O . PRO A 1 90 ? 32.252 -0.099 -43.228 1.00 94.12 90 PRO A O 1
ATOM 718 N N . THR A 1 91 ? 32.085 0.751 -41.157 1.00 95.06 91 THR A N 1
ATOM 719 C CA . THR A 1 91 ? 32.203 2.152 -41.581 1.00 95.06 91 THR A CA 1
ATOM 720 C C . THR A 1 91 ? 33.580 2.420 -42.187 1.00 95.06 91 THR A C 1
ATOM 722 O O . THR A 1 91 ? 33.672 2.961 -43.289 1.00 95.06 91 THR A O 1
ATOM 725 N N . ALA A 1 92 ? 34.656 1.983 -41.528 1.00 94.62 92 ALA A N 1
ATOM 726 C CA . ALA A 1 92 ? 36.012 2.101 -42.061 1.00 94.62 92 ALA A CA 1
ATOM 727 C C . ALA A 1 92 ? 36.181 1.330 -43.382 1.00 94.62 92 ALA A C 1
ATOM 729 O O . ALA A 1 92 ? 36.776 1.847 -44.327 1.00 94.62 92 ALA A O 1
ATOM 730 N N . LEU A 1 93 ? 35.609 0.125 -43.479 1.00 93.75 93 LEU A N 1
ATOM 731 C CA . LEU A 1 93 ? 35.626 -0.665 -44.708 1.00 93.75 93 LEU A CA 1
ATOM 732 C C . LEU A 1 93 ? 34.876 0.036 -45.845 1.00 93.75 93 LEU A C 1
ATOM 734 O O . LEU A 1 93 ? 35.357 0.031 -46.971 1.00 93.75 93 LEU A O 1
ATOM 738 N N . SER A 1 94 ? 33.738 0.670 -45.563 1.00 94.62 94 SER A N 1
ATOM 739 C CA . SER A 1 94 ? 32.967 1.394 -46.580 1.00 94.62 94 SER A CA 1
ATOM 740 C C . SER A 1 94 ? 33.725 2.588 -47.164 1.00 94.62 94 SER A C 1
ATOM 742 O O . SER A 1 94 ? 33.617 2.840 -48.359 1.00 94.62 94 SER A O 1
ATOM 744 N N . LEU A 1 95 ? 34.553 3.261 -46.354 1.00 93.56 95 LEU A N 1
ATOM 745 C CA . LEU A 1 95 ? 35.420 4.353 -46.808 1.00 93.56 95 LEU A CA 1
ATOM 746 C C . LEU A 1 95 ? 36.529 3.850 -47.743 1.00 93.56 95 LEU A C 1
ATOM 748 O O . LEU A 1 95 ? 36.980 4.582 -48.616 1.00 93.56 95 LEU A O 1
ATOM 752 N N . ALA A 1 96 ? 36.983 2.611 -47.543 1.00 93.12 96 ALA A N 1
ATOM 753 C CA . ALA A 1 96 ? 37.994 1.981 -48.386 1.00 93.12 96 ALA A CA 1
ATOM 754 C C . ALA A 1 96 ? 37.403 1.330 -49.648 1.00 93.12 96 ALA A C 1
ATOM 756 O O . ALA A 1 96 ? 38.088 1.234 -50.662 1.00 93.12 96 ALA A O 1
ATOM 757 N N . ALA A 1 97 ? 36.160 0.846 -49.576 1.00 91.19 97 ALA A N 1
ATOM 758 C CA . ALA A 1 97 ? 35.506 0.102 -50.648 1.00 91.19 97 ALA A CA 1
ATOM 759 C C . ALA A 1 97 ? 34.780 0.998 -51.662 1.00 91.19 97 ALA A C 1
ATOM 761 O O . ALA A 1 97 ? 34.671 0.616 -52.825 1.00 91.19 97 ALA A O 1
ATOM 762 N N . PHE A 1 98 ? 34.290 2.165 -51.238 1.00 92.56 98 PHE A N 1
ATOM 763 C CA . PHE A 1 98 ? 33.507 3.069 -52.077 1.00 92.56 98 PHE A CA 1
ATOM 764 C C . PHE A 1 98 ? 34.126 4.465 -52.160 1.00 92.56 98 PHE A C 1
ATOM 766 O O . PHE A 1 98 ? 34.780 4.935 -51.232 1.00 92.56 98 PHE A O 1
ATOM 773 N N . GLU A 1 99 ? 33.872 5.161 -53.268 1.00 89.94 99 GLU A N 1
ATOM 774 C CA . GLU A 1 99 ? 34.304 6.547 -53.441 1.00 89.94 99 GLU A CA 1
ATOM 775 C C . GLU A 1 99 ? 33.333 7.530 -52.763 1.00 89.94 99 GLU A C 1
ATOM 777 O O . GLU A 1 99 ? 32.111 7.442 -52.908 1.00 89.94 99 GLU A O 1
ATOM 782 N N . GLY A 1 100 ? 33.887 8.515 -52.050 1.00 89.12 100 GLY A N 1
ATOM 783 C CA . GLY A 1 100 ? 33.134 9.604 -51.424 1.00 89.12 100 GLY A CA 1
ATOM 784 C C . GLY A 1 100 ? 32.644 9.332 -49.994 1.00 89.12 100 GLY A C 1
ATOM 785 O O . GLY A 1 100 ? 32.662 8.218 -49.483 1.00 89.12 100 GLY A O 1
ATOM 786 N N . TRP A 1 101 ? 32.192 10.396 -49.325 1.00 91.56 101 TRP A N 1
ATOM 787 C CA . TRP A 1 101 ? 31.808 10.367 -47.903 1.00 91.56 101 TRP A CA 1
ATOM 788 C C . TRP A 1 101 ? 30.385 9.866 -47.639 1.00 91.56 101 TRP A C 1
ATOM 790 O O . TRP A 1 101 ? 30.016 9.636 -46.490 1.00 91.56 101 TRP A O 1
ATOM 800 N N . LEU A 1 102 ? 29.578 9.695 -48.687 1.00 93.88 102 LEU A N 1
ATOM 801 C CA . LEU A 1 102 ? 28.170 9.336 -48.548 1.00 93.88 102 LEU A CA 1
ATOM 802 C C . LEU A 1 102 ? 27.989 7.921 -47.977 1.00 93.88 102 LEU A C 1
ATOM 804 O O . LEU A 1 102 ? 27.169 7.726 -47.084 1.00 93.88 102 LEU A O 1
ATOM 808 N N . TRP A 1 103 ? 28.774 6.946 -48.442 1.00 92.38 103 TRP A N 1
ATOM 809 C CA . TRP A 1 103 ? 28.625 5.541 -48.048 1.00 92.38 103 TRP A CA 1
ATOM 810 C C . TRP A 1 103 ? 28.950 5.272 -46.571 1.00 92.38 103 TRP A C 1
ATOM 812 O O . TRP A 1 103 ? 28.107 4.674 -45.898 1.00 92.38 103 TRP A O 1
ATOM 822 N N . PRO A 1 104 ? 30.066 5.776 -46.004 1.00 94.50 104 PRO A N 1
ATOM 823 C CA . PRO A 1 104 ? 30.306 5.696 -44.562 1.00 94.50 104 PRO A CA 1
ATOM 824 C C . PRO A 1 104 ? 29.200 6.336 -43.726 1.00 94.50 104 PRO A C 1
ATOM 826 O O . PRO A 1 104 ? 28.811 5.788 -42.697 1.00 94.50 104 PRO A O 1
ATOM 829 N N . VAL A 1 105 ? 28.651 7.469 -44.177 1.00 95.88 105 VAL A N 1
ATOM 830 C CA . VAL A 1 105 ? 27.536 8.131 -43.488 1.00 95.88 105 VAL A CA 1
ATOM 831 C C . VAL A 1 105 ? 26.283 7.258 -43.517 1.00 95.88 105 VAL A C 1
ATOM 833 O O . VAL A 1 105 ? 25.650 7.095 -42.479 1.00 95.88 105 VAL A O 1
ATOM 836 N N . ILE A 1 106 ? 25.948 6.645 -44.656 1.00 95.69 106 ILE A N 1
ATOM 837 C CA . ILE A 1 106 ? 24.817 5.709 -44.763 1.00 95.69 106 ILE A CA 1
ATOM 838 C C . ILE A 1 106 ? 25.006 4.513 -43.823 1.00 95.69 106 ILE A C 1
ATOM 840 O O . ILE A 1 106 ? 24.057 4.125 -43.144 1.00 95.69 106 ILE A O 1
ATOM 844 N N . VAL A 1 107 ? 26.216 3.953 -43.734 1.00 95.75 107 VAL A N 1
ATOM 845 C CA . VAL A 1 107 ? 26.517 2.846 -42.812 1.00 95.75 107 VAL A CA 1
ATOM 846 C C . VAL A 1 107 ? 26.324 3.278 -41.357 1.00 95.75 107 VAL A C 1
ATOM 848 O O . VAL A 1 107 ? 25.640 2.584 -40.608 1.00 95.75 107 VAL A O 1
ATOM 851 N N . ILE A 1 108 ? 26.843 4.440 -40.951 1.00 95.56 108 ILE A N 1
ATOM 852 C CA . ILE A 1 108 ? 26.616 4.974 -39.597 1.00 95.56 108 ILE A CA 1
ATOM 853 C C . ILE A 1 108 ? 25.117 5.158 -39.336 1.00 95.56 108 ILE A C 1
ATOM 855 O O . ILE A 1 108 ? 24.618 4.727 -38.297 1.00 95.56 108 ILE A O 1
ATOM 859 N N . VAL A 1 109 ? 24.391 5.765 -40.278 1.00 96.44 109 VAL A N 1
ATOM 860 C CA . VAL A 1 109 ? 22.945 5.999 -40.163 1.00 96.44 109 VAL A CA 1
ATOM 861 C C . VAL A 1 109 ? 22.183 4.683 -40.034 1.00 96.44 109 VAL A C 1
ATOM 863 O O . VAL A 1 109 ? 21.279 4.609 -39.209 1.00 96.44 109 VAL A O 1
ATOM 866 N N . LEU A 1 110 ? 22.563 3.635 -40.770 1.00 95.81 110 LEU A N 1
ATOM 867 C CA . LEU A 1 110 ? 21.981 2.299 -40.634 1.00 95.81 110 LEU A CA 1
ATOM 868 C C . LEU A 1 110 ? 22.136 1.770 -39.202 1.00 95.81 110 LEU A C 1
ATOM 870 O O . LEU A 1 110 ? 21.145 1.366 -38.596 1.00 95.81 110 LEU A O 1
ATOM 874 N N . PHE A 1 111 ? 23.351 1.799 -38.644 1.00 95.12 111 PHE A N 1
ATOM 875 C CA . PHE A 1 111 ? 23.598 1.332 -37.275 1.00 95.12 111 PHE A CA 1
ATOM 876 C C . PHE A 1 111 ? 22.825 2.158 -36.242 1.00 95.12 111 PHE A C 1
ATOM 878 O O . PHE A 1 111 ? 22.179 1.585 -35.370 1.00 95.12 111 PHE A O 1
ATOM 885 N N . VAL A 1 112 ? 22.832 3.488 -36.362 1.00 94.69 112 VAL A N 1
ATOM 886 C CA . VAL A 1 112 ? 22.106 4.386 -35.448 1.00 94.69 112 VAL A CA 1
ATOM 887 C C . VAL A 1 112 ? 20.592 4.184 -35.544 1.00 94.69 112 VAL A C 1
ATOM 889 O O . VAL A 1 112 ? 19.916 4.140 -34.519 1.00 94.69 112 VAL A O 1
ATOM 892 N N . ALA A 1 113 ? 20.043 4.032 -36.750 1.00 94.94 113 ALA A N 1
ATOM 893 C CA . ALA A 1 113 ? 18.616 3.804 -36.954 1.00 94.94 113 ALA A CA 1
ATOM 894 C C . ALA A 1 113 ? 18.172 2.456 -36.374 1.00 94.94 113 ALA A C 1
ATOM 896 O O . ALA A 1 113 ? 17.146 2.392 -35.699 1.00 94.94 113 ALA A O 1
ATOM 897 N N . LEU A 1 114 ? 18.957 1.394 -36.587 1.00 93.62 114 LEU A N 1
ATOM 898 C CA . LEU A 1 114 ? 18.695 0.086 -35.989 1.00 93.62 114 LEU A CA 1
ATOM 899 C C . LEU A 1 114 ? 18.816 0.127 -34.462 1.00 93.62 114 LEU A C 1
ATOM 901 O O . LEU A 1 114 ? 18.013 -0.509 -33.782 1.00 93.62 114 LEU A O 1
ATOM 905 N N . GLU A 1 115 ? 19.765 0.890 -33.918 1.00 92.19 115 GLU A N 1
ATOM 906 C CA . GLU A 1 115 ? 19.926 1.082 -32.473 1.00 92.19 115 GLU A CA 1
ATOM 907 C C . GLU A 1 115 ? 18.702 1.776 -31.867 1.00 92.19 115 GLU A C 1
ATOM 909 O O . GLU A 1 115 ? 18.100 1.269 -30.924 1.00 92.19 115 GLU A O 1
ATOM 914 N N . LEU A 1 116 ? 18.273 2.895 -32.457 1.00 90.38 116 LEU A N 1
ATOM 915 C CA . LEU A 1 116 ? 17.080 3.629 -32.029 1.00 90.38 116 LEU A CA 1
ATOM 916 C C . LEU A 1 116 ? 15.819 2.772 -32.139 1.00 90.38 116 LEU A C 1
ATOM 918 O O . LEU A 1 116 ? 15.019 2.737 -31.207 1.00 90.38 116 LEU A O 1
ATOM 922 N N . PHE A 1 117 ? 15.653 2.054 -33.251 1.00 90.38 117 PHE A N 1
ATOM 923 C CA . PHE A 1 117 ? 14.527 1.145 -33.448 1.00 90.38 117 PHE A CA 1
ATOM 924 C C . PHE A 1 117 ? 14.515 0.041 -32.388 1.00 90.38 117 PHE A C 1
ATOM 926 O O . PHE A 1 117 ? 13.471 -0.263 -31.810 1.00 90.38 117 PHE A O 1
ATOM 933 N N . THR A 1 118 ? 15.680 -0.533 -32.091 1.00 87.81 118 THR A N 1
ATOM 934 C CA . THR A 1 118 ? 15.789 -1.599 -31.096 1.00 87.81 118 THR A CA 1
ATOM 935 C C . THR A 1 118 ? 15.447 -1.083 -29.703 1.00 87.81 118 THR A C 1
ATOM 937 O O . THR A 1 118 ? 14.605 -1.676 -29.033 1.00 87.81 118 THR A O 1
ATOM 940 N N . ASN A 1 119 ? 16.000 0.068 -29.319 1.00 84.31 119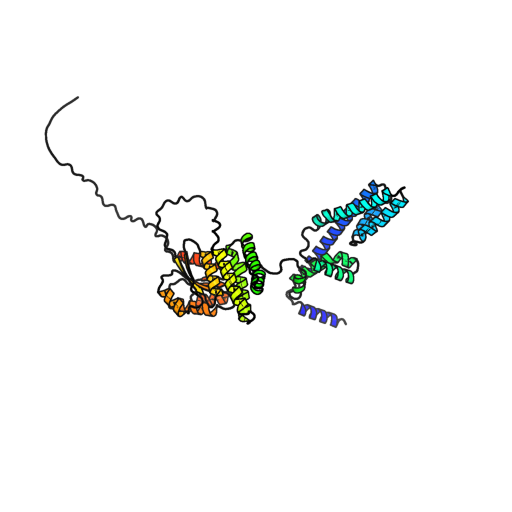 ASN A N 1
ATOM 941 C CA . ASN A 1 119 ? 15.824 0.642 -27.986 1.00 84.31 119 ASN A CA 1
ATOM 942 C C . ASN A 1 119 ? 14.411 1.216 -27.770 1.00 84.31 119 ASN A C 1
ATOM 944 O O . ASN A 1 119 ? 13.899 1.176 -26.656 1.00 84.31 119 ASN A O 1
ATOM 948 N N . MET A 1 120 ? 13.752 1.739 -28.813 1.00 83.88 120 MET A N 1
ATOM 949 C CA . MET A 1 120 ? 12.400 2.305 -28.684 1.00 83.88 120 MET A CA 1
ATOM 950 C C . MET A 1 120 ? 11.270 1.292 -28.882 1.00 83.88 120 MET A C 1
ATOM 952 O O . MET A 1 120 ? 10.179 1.517 -28.366 1.00 83.88 120 MET A O 1
ATOM 956 N N . ILE A 1 121 ? 11.485 0.215 -29.646 1.00 81.25 121 ILE A N 1
ATOM 957 C CA . ILE A 1 121 ? 10.406 -0.713 -30.029 1.00 81.25 121 ILE A CA 1
ATOM 958 C C . ILE A 1 121 ? 10.683 -2.124 -29.524 1.00 81.25 121 ILE A C 1
ATOM 960 O O . ILE A 1 121 ? 9.853 -2.688 -28.815 1.00 81.25 121 ILE A O 1
ATOM 964 N N . LEU A 1 122 ? 11.830 -2.705 -29.877 1.00 77.56 122 LEU A N 1
ATOM 965 C CA . LEU A 1 122 ? 12.112 -4.109 -29.568 1.00 77.56 122 LEU A CA 1
ATOM 966 C C . LEU A 1 122 ? 12.312 -4.328 -28.068 1.00 77.56 122 LEU A C 1
ATOM 968 O O . LEU A 1 122 ? 11.730 -5.253 -27.510 1.00 77.56 122 LEU A O 1
ATOM 972 N N . GLU A 1 123 ? 13.094 -3.475 -27.410 1.00 75.50 123 GLU A N 1
ATOM 973 C CA . GLU A 1 123 ? 13.402 -3.614 -25.987 1.00 75.50 123 GLU A CA 1
ATOM 974 C C . GLU A 1 123 ? 12.160 -3.440 -25.097 1.00 75.50 123 GLU A C 1
ATOM 976 O O . GLU A 1 123 ? 11.899 -4.346 -24.307 1.00 75.50 123 GLU A O 1
ATOM 981 N N . PRO A 1 124 ? 11.313 -2.401 -25.246 1.00 70.44 124 PRO A N 1
ATOM 982 C CA . PRO A 1 124 ? 10.094 -2.280 -24.442 1.00 70.44 124 PRO A CA 1
ATOM 983 C C . PRO A 1 124 ? 9.085 -3.408 -24.683 1.00 70.44 124 PRO A C 1
ATOM 985 O O . PRO A 1 124 ? 8.427 -3.859 -23.750 1.00 70.44 124 PRO A O 1
ATOM 988 N N . LEU A 1 125 ? 8.969 -3.893 -25.922 1.00 71.44 125 LEU A N 1
ATOM 989 C CA . LEU A 1 125 ? 8.018 -4.948 -26.281 1.00 71.44 125 LEU A CA 1
ATOM 990 C C . LEU A 1 125 ? 8.446 -6.324 -25.747 1.00 71.44 125 LEU A C 1
ATOM 992 O O . LEU A 1 125 ? 7.600 -7.170 -25.466 1.00 71.44 125 LEU A O 1
ATOM 996 N N . LEU A 1 126 ? 9.753 -6.539 -25.581 1.00 64.62 126 LEU A N 1
ATOM 997 C CA . LEU A 1 126 ? 10.341 -7.796 -25.114 1.00 64.62 126 LEU A CA 1
ATOM 998 C C . LEU A 1 126 ? 10.620 -7.809 -23.603 1.00 64.62 126 LEU A C 1
ATOM 1000 O O . LEU A 1 126 ? 10.543 -8.871 -22.984 1.00 64.62 126 LEU A O 1
ATOM 1004 N N . TYR A 1 127 ? 10.910 -6.650 -23.007 1.00 65.75 127 TYR A N 1
ATOM 1005 C CA . TYR A 1 127 ? 11.172 -6.478 -21.572 1.00 65.75 127 TYR A CA 1
ATOM 1006 C C . TYR A 1 127 ? 9.997 -5.871 -20.790 1.00 65.75 127 TYR A C 1
ATOM 1008 O O . TYR A 1 127 ? 10.144 -5.605 -19.594 1.00 65.75 127 TYR A O 1
ATOM 1016 N N . GLY A 1 128 ? 8.840 -5.683 -21.437 1.00 45.12 128 GLY A N 1
ATOM 1017 C CA . GLY A 1 128 ? 7.620 -5.143 -20.834 1.00 45.12 128 GLY A CA 1
ATOM 1018 C C . GLY A 1 128 ? 7.317 -5.760 -19.464 1.00 45.12 128 GLY A C 1
ATOM 1019 O O . GLY A 1 128 ? 7.224 -6.981 -19.332 1.00 45.12 128 GLY A O 1
ATOM 1020 N N . ASP A 1 129 ? 7.210 -4.885 -18.458 1.00 46.41 129 ASP A N 1
ATOM 1021 C CA . ASP A 1 129 ? 6.987 -5.144 -17.023 1.00 46.41 129 ASP A CA 1
ATOM 1022 C C . ASP A 1 129 ? 8.140 -5.729 -16.177 1.00 46.41 129 ASP A C 1
ATOM 1024 O O . ASP A 1 129 ? 7.930 -6.243 -15.076 1.00 46.41 129 ASP A O 1
ATOM 1028 N N . SER A 1 130 ? 9.397 -5.578 -16.601 1.00 40.78 130 SER A N 1
ATOM 1029 C CA . SER A 1 130 ? 10.564 -5.817 -15.730 1.00 40.78 130 SER A CA 1
ATOM 1030 C C . SER A 1 130 ? 11.322 -4.497 -15.538 1.00 40.78 130 SER A C 1
ATOM 1032 O O . SER A 1 130 ? 11.921 -4.000 -16.474 1.00 40.78 130 SER A O 1
ATOM 1034 N N . ALA A 1 131 ? 11.374 -3.842 -14.386 1.00 48.78 131 ALA A N 1
ATOM 1035 C CA . ALA A 1 131 ? 11.414 -4.356 -13.038 1.00 48.78 131 ALA A CA 1
ATOM 1036 C C . ALA A 1 131 ? 10.989 -3.229 -12.088 1.00 48.78 131 ALA A C 1
ATOM 1038 O O . ALA A 1 131 ? 11.463 -2.107 -12.235 1.00 48.78 131 ALA A O 1
ATOM 1039 N N . GLY A 1 132 ? 10.161 -3.535 -11.086 1.00 49.50 132 GLY A N 1
ATOM 1040 C CA . GLY A 1 132 ? 9.860 -2.639 -9.958 1.00 49.50 132 GLY A CA 1
ATOM 1041 C C . GLY A 1 132 ? 11.062 -2.436 -9.024 1.00 49.50 132 GLY A C 1
ATOM 1042 O O . GLY A 1 132 ? 10.934 -2.585 -7.811 1.00 49.50 132 GLY A O 1
ATOM 1043 N N . VAL A 1 133 ? 12.239 -2.196 -9.602 1.00 55.59 133 VAL A N 1
ATOM 1044 C CA . VAL A 1 133 ? 13.518 -1.940 -8.946 1.00 55.59 133 VAL A CA 1
ATOM 1045 C C . VAL A 1 133 ? 13.862 -0.477 -9.201 1.00 55.59 133 VAL A C 1
ATOM 1047 O O . VAL A 1 133 ? 13.883 -0.042 -10.351 1.00 55.59 133 VAL A O 1
ATOM 1050 N N . SER A 1 134 ? 14.143 0.272 -8.137 1.00 64.12 134 SER A N 1
ATOM 1051 C CA . SER A 1 134 ? 14.453 1.704 -8.216 1.00 64.12 134 SER A CA 1
ATOM 1052 C C . SER A 1 134 ? 15.604 1.989 -9.199 1.00 64.12 134 SER A C 1
ATOM 1054 O O . SER A 1 134 ? 16.599 1.257 -9.236 1.00 64.12 134 SER A O 1
ATOM 1056 N N . GLN A 1 135 ? 15.527 3.090 -9.958 1.00 65.06 135 GLN A N 1
ATOM 1057 C CA . GLN A 1 135 ? 16.601 3.519 -10.873 1.00 65.06 135 GLN A CA 1
ATOM 1058 C C . GLN A 1 135 ? 17.951 3.686 -10.158 1.00 65.06 135 GLN A C 1
ATOM 1060 O O . GLN A 1 135 ? 19.002 3.350 -10.708 1.00 65.06 135 GLN A O 1
ATOM 1065 N N . VAL A 1 136 ? 17.930 4.144 -8.903 1.00 70.81 136 VAL A N 1
ATOM 1066 C CA . VAL A 1 136 ? 19.133 4.271 -8.067 1.00 70.81 136 VAL A CA 1
ATOM 1067 C C . VAL A 1 136 ? 19.707 2.893 -7.740 1.00 70.81 136 VAL A C 1
ATOM 1069 O O . VAL A 1 136 ? 20.917 2.683 -7.836 1.00 70.81 136 VAL A O 1
ATOM 1072 N N . ALA A 1 137 ? 18.849 1.923 -7.419 1.00 69.50 137 ALA A N 1
ATOM 1073 C CA . ALA A 1 137 ? 19.261 0.553 -7.140 1.00 69.50 137 ALA A CA 1
ATOM 1074 C C . ALA A 1 137 ? 19.874 -0.128 -8.370 1.00 69.50 137 ALA A C 1
ATOM 1076 O O . ALA A 1 137 ? 20.863 -0.854 -8.237 1.00 69.50 137 ALA A O 1
ATOM 1077 N N . LEU A 1 138 ? 19.345 0.148 -9.566 1.00 73.19 138 LEU A N 1
ATOM 1078 C CA . LEU A 1 138 ? 19.919 -0.321 -10.824 1.00 73.19 138 LEU A CA 1
ATOM 1079 C C . LEU A 1 138 ? 21.319 0.265 -11.060 1.00 73.19 138 LEU A C 1
ATOM 1081 O O . LEU A 1 138 ? 22.239 -0.485 -11.377 1.00 73.19 138 LEU A O 1
ATOM 1085 N N . LEU A 1 139 ? 21.512 1.571 -10.848 1.00 77.50 139 LEU A N 1
ATOM 1086 C CA . LEU A 1 139 ? 22.819 2.227 -10.994 1.00 77.50 139 LEU A CA 1
ATOM 1087 C C . LEU A 1 139 ? 23.863 1.660 -10.025 1.00 77.50 139 LEU A C 1
ATOM 1089 O O . LEU A 1 139 ? 24.968 1.303 -10.440 1.00 77.50 139 LEU A O 1
ATOM 1093 N N . VAL A 1 140 ? 23.503 1.526 -8.746 1.00 79.94 140 VAL A N 1
ATOM 1094 C CA . VAL A 1 140 ? 24.377 0.940 -7.717 1.00 79.94 140 VAL A CA 1
ATOM 1095 C C . VAL A 1 140 ? 24.721 -0.505 -8.064 1.00 79.94 140 VAL A C 1
ATOM 1097 O O . VAL A 1 140 ? 25.876 -0.914 -7.965 1.00 79.94 140 VAL A O 1
ATOM 1100 N N . SER A 1 141 ? 23.734 -1.267 -8.528 1.00 80.31 141 SER A N 1
ATOM 1101 C CA . SER A 1 141 ? 23.923 -2.647 -8.960 1.00 80.31 141 SER A CA 1
ATOM 1102 C C . SER A 1 141 ? 24.873 -2.758 -10.139 1.00 80.31 141 SER A C 1
ATOM 1104 O O . SER A 1 141 ? 25.811 -3.548 -10.102 1.00 80.31 141 SER A O 1
ATOM 1106 N N . VAL A 1 142 ? 24.666 -1.951 -11.177 1.00 82.19 142 VAL A N 1
ATOM 1107 C CA . VAL A 1 142 ? 25.540 -1.906 -12.349 1.00 82.19 142 VAL A CA 1
ATOM 1108 C C . VAL A 1 142 ? 26.973 -1.600 -11.930 1.00 82.19 142 VAL A C 1
ATOM 1110 O O . VAL A 1 142 ? 27.882 -2.320 -12.341 1.00 82.19 142 VAL A O 1
ATOM 1113 N N . ALA A 1 143 ? 27.188 -0.608 -11.064 1.00 83.75 143 ALA A N 1
ATOM 1114 C CA . ALA A 1 143 ? 28.517 -0.280 -10.556 1.00 83.75 143 ALA A CA 1
ATOM 1115 C C . ALA A 1 143 ? 29.144 -1.449 -9.774 1.00 83.75 143 ALA A C 1
ATOM 1117 O O . ALA A 1 143 ? 30.284 -1.830 -10.043 1.00 83.75 143 ALA A O 1
ATOM 1118 N N . PHE A 1 144 ? 28.387 -2.053 -8.855 1.00 83.81 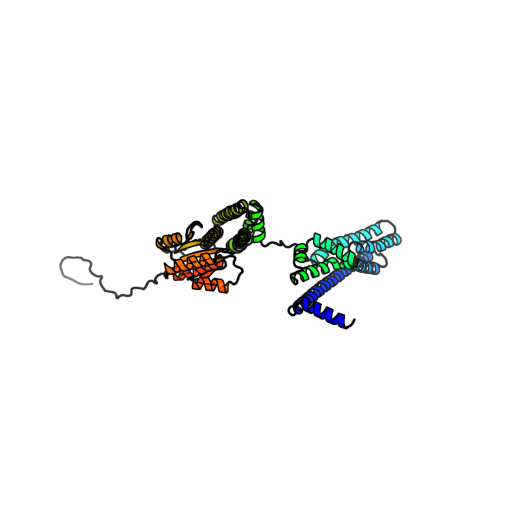144 PHE A N 1
ATOM 1119 C CA . PHE A 1 144 ? 28.843 -3.165 -8.023 1.00 83.81 144 PHE A CA 1
ATOM 1120 C C . PHE A 1 144 ? 29.221 -4.399 -8.853 1.00 83.81 144 PHE A C 1
ATOM 1122 O O . PHE A 1 144 ? 30.327 -4.926 -8.723 1.00 83.81 144 PHE A O 1
ATOM 1129 N N . TRP A 1 145 ? 28.333 -4.845 -9.743 1.00 82.75 145 TRP A N 1
ATOM 1130 C CA . TRP A 1 145 ? 28.559 -6.042 -10.551 1.00 82.75 145 TRP A CA 1
ATOM 1131 C C . TRP A 1 145 ? 29.650 -5.827 -11.601 1.00 82.75 145 TRP A C 1
ATOM 1133 O O . TRP A 1 145 ? 30.471 -6.720 -11.815 1.00 82.75 145 TRP A O 1
ATOM 1143 N N . THR A 1 146 ? 29.724 -4.636 -12.205 1.00 83.56 146 THR A N 1
ATOM 1144 C CA . THR A 1 146 ? 30.811 -4.287 -13.136 1.00 83.56 146 THR A CA 1
ATOM 1145 C C . THR A 1 146 ? 32.162 -4.272 -12.431 1.00 83.56 146 THR A C 1
ATOM 1147 O O . THR A 1 146 ? 33.143 -4.764 -12.981 1.00 83.56 146 THR A O 1
ATOM 1150 N N . TRP A 1 147 ? 32.232 -3.756 -11.202 1.00 89.25 147 TRP A N 1
ATOM 1151 C CA . TRP A 1 147 ? 33.460 -3.805 -10.411 1.00 89.25 147 TRP A CA 1
ATOM 1152 C C . TRP A 1 147 ? 33.868 -5.245 -10.064 1.00 89.25 147 TRP A C 1
ATOM 1154 O O . TRP A 1 147 ? 35.054 -5.566 -10.099 1.00 89.25 147 TRP A O 1
ATOM 1164 N N . LEU A 1 148 ? 32.897 -6.125 -9.795 1.00 81.25 148 LEU A N 1
ATOM 1165 C CA . LEU A 1 148 ? 33.150 -7.511 -9.400 1.00 81.25 148 LEU A CA 1
ATOM 1166 C C . LEU A 1 148 ? 33.647 -8.398 -10.556 1.00 81.25 148 LEU A C 1
ATOM 1168 O O . LEU A 1 148 ? 34.607 -9.148 -10.381 1.00 81.25 148 LEU A O 1
ATOM 1172 N N . TRP A 1 149 ? 32.995 -8.339 -11.724 1.00 78.44 149 TRP A N 1
ATOM 1173 C CA . TRP A 1 149 ? 33.235 -9.260 -12.852 1.00 78.44 149 TRP A CA 1
ATOM 1174 C C . TRP A 1 149 ? 33.492 -8.562 -14.199 1.00 78.44 149 TRP A C 1
ATOM 1176 O O . TRP A 1 149 ? 33.491 -9.209 -15.250 1.00 78.44 149 TRP A O 1
ATOM 1186 N N . GLY A 1 150 ? 33.708 -7.247 -14.210 1.00 82.19 150 GLY A N 1
ATOM 1187 C CA . GLY A 1 150 ? 33.986 -6.487 -15.429 1.00 82.19 150 GLY A CA 1
ATOM 1188 C C . GLY A 1 150 ? 32.790 -6.450 -16.395 1.00 82.19 150 GLY A C 1
ATOM 1189 O O . GLY A 1 150 ? 31.643 -6.347 -15.950 1.00 82.19 150 GLY A O 1
ATOM 1190 N N . PRO A 1 151 ? 33.014 -6.560 -17.722 1.00 76.56 151 PRO A N 1
ATOM 1191 C CA . PRO A 1 151 ? 31.940 -6.503 -18.722 1.00 76.56 151 PRO A CA 1
ATOM 1192 C C . PRO A 1 151 ? 30.859 -7.579 -18.548 1.00 76.56 151 PRO A C 1
ATOM 1194 O O . PRO A 1 151 ? 29.688 -7.329 -18.822 1.00 76.56 151 PRO A O 1
ATOM 1197 N N . VAL A 1 152 ? 31.230 -8.767 -18.053 1.00 74.44 152 VAL A N 1
ATOM 1198 C CA . VAL A 1 152 ? 30.270 -9.850 -17.772 1.00 74.44 152 VAL A CA 1
ATOM 1199 C C . VAL A 1 152 ? 29.348 -9.463 -16.614 1.00 74.44 152 VAL A C 1
ATOM 1201 O O . VAL A 1 152 ? 28.149 -9.726 -16.660 1.00 74.44 152 VAL A O 1
ATOM 1204 N N . GLY A 1 153 ? 29.896 -8.793 -15.597 1.00 78.75 153 GLY A N 1
ATOM 1205 C CA . GLY A 1 153 ? 29.130 -8.266 -14.473 1.00 78.75 153 GLY A CA 1
ATOM 1206 C C . GLY A 1 153 ? 28.158 -7.164 -14.887 1.00 78.75 153 GLY A C 1
ATOM 1207 O O . GLY A 1 153 ? 27.015 -7.179 -14.447 1.00 78.75 153 GLY A O 1
ATOM 1208 N N . LEU A 1 154 ? 28.567 -6.276 -15.799 1.00 80.00 154 LEU A N 1
ATOM 1209 C CA . LEU A 1 154 ? 27.692 -5.258 -16.390 1.00 80.00 154 LEU A CA 1
ATOM 1210 C C . LEU A 1 154 ? 26.482 -5.888 -17.101 1.00 80.00 154 LEU A C 1
ATOM 1212 O O . LEU A 1 154 ? 25.348 -5.479 -16.867 1.00 80.00 154 LEU A O 1
ATOM 1216 N N . LEU A 1 155 ? 26.716 -6.914 -17.928 1.00 76.12 155 LEU A N 1
ATOM 1217 C CA . LEU A 1 155 ? 25.660 -7.633 -18.654 1.00 76.12 155 LEU A CA 1
ATOM 1218 C C . LEU A 1 155 ? 24.671 -8.339 -17.710 1.00 76.12 155 LEU A C 1
ATOM 1220 O O . LEU A 1 155 ? 23.475 -8.412 -17.998 1.00 76.12 155 LEU A O 1
ATOM 1224 N N . MET A 1 156 ? 25.176 -8.869 -16.593 1.00 75.75 156 MET A N 1
ATOM 1225 C CA . MET A 1 156 ? 24.404 -9.642 -15.615 1.00 75.75 156 MET A CA 1
ATOM 1226 C C . MET A 1 156 ? 23.862 -8.808 -14.455 1.00 75.75 156 MET A C 1
ATOM 1228 O O . MET A 1 156 ? 23.157 -9.354 -13.607 1.00 75.75 156 MET A O 1
ATOM 1232 N N . ALA A 1 157 ? 24.152 -7.508 -14.407 1.00 78.94 157 ALA A N 1
ATOM 1233 C CA . ALA A 1 157 ? 23.819 -6.666 -13.266 1.00 78.94 157 ALA A CA 1
ATOM 1234 C C . ALA A 1 157 ? 22.312 -6.660 -12.988 1.00 78.94 157 ALA A C 1
ATOM 1236 O O . ALA A 1 157 ? 21.875 -6.965 -11.880 1.00 78.94 157 ALA A O 1
ATOM 1237 N N . THR A 1 158 ? 21.512 -6.389 -14.018 1.00 75.88 158 THR A N 1
ATOM 1238 C CA . THR A 1 158 ? 20.050 -6.336 -13.930 1.00 75.88 158 THR A CA 1
ATOM 1239 C C . THR A 1 158 ? 19.437 -7.666 -13.463 1.00 75.88 158 THR A C 1
ATOM 1241 O O . THR A 1 158 ? 18.732 -7.663 -12.450 1.00 75.88 158 THR A O 1
ATOM 1244 N N . PRO A 1 159 ? 19.701 -8.829 -14.101 1.00 71.62 159 PRO A N 1
ATOM 1245 C CA . PRO A 1 159 ? 19.120 -10.094 -13.649 1.00 71.62 159 PRO A CA 1
ATOM 1246 C C . PRO A 1 159 ? 19.647 -10.550 -12.281 1.00 71.62 159 PRO A C 1
ATOM 1248 O O . PRO A 1 159 ? 18.865 -11.085 -11.494 1.00 71.62 159 PRO A O 1
ATOM 1251 N N . MET A 1 160 ? 20.927 -10.326 -11.958 1.00 75.19 160 MET A N 1
ATOM 1252 C CA . MET A 1 160 ? 21.494 -10.677 -10.648 1.00 75.19 160 MET A CA 1
ATOM 1253 C C . MET A 1 160 ? 20.864 -9.869 -9.521 1.00 75.19 160 MET A C 1
ATOM 1255 O O . MET A 1 160 ? 20.488 -10.441 -8.500 1.00 75.19 160 MET A O 1
ATOM 1259 N N . THR A 1 161 ? 20.673 -8.566 -9.719 1.00 77.88 161 THR A N 1
ATOM 1260 C CA . THR A 1 161 ? 20.006 -7.711 -8.734 1.00 77.88 161 THR A CA 1
ATOM 1261 C C . THR A 1 161 ? 18.557 -8.106 -8.538 1.00 77.88 161 THR A C 1
ATOM 1263 O O . THR A 1 161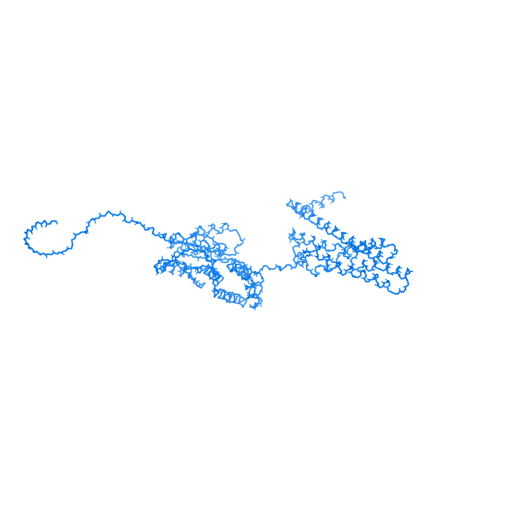 ? 18.119 -8.232 -7.401 1.00 77.88 161 THR A O 1
ATOM 1266 N N . VAL A 1 162 ? 17.822 -8.397 -9.612 1.00 69.81 162 VAL A N 1
ATOM 1267 C CA . VAL A 1 162 ? 16.446 -8.898 -9.489 1.00 69.81 162 VAL A CA 1
ATOM 1268 C C . VAL A 1 162 ? 16.413 -10.223 -8.720 1.00 69.81 162 VAL A C 1
ATOM 1270 O O . VAL A 1 162 ? 15.557 -10.399 -7.857 1.00 69.81 162 VAL A O 1
ATOM 1273 N N . CYS A 1 163 ? 17.353 -11.140 -8.969 1.00 68.62 163 CYS A N 1
ATOM 1274 C CA . CYS A 1 163 ? 17.450 -12.387 -8.206 1.00 68.62 163 CYS A CA 1
ATOM 1275 C C . CYS A 1 163 ? 17.759 -12.132 -6.727 1.00 68.62 163 CYS A C 1
ATOM 1277 O O . CYS A 1 163 ? 17.155 -12.767 -5.868 1.00 68.62 163 CYS A O 1
ATOM 1279 N N . LEU A 1 164 ? 18.653 -11.190 -6.422 1.00 70.69 164 LEU A N 1
ATOM 1280 C CA . LEU A 1 164 ? 19.024 -10.824 -5.056 1.00 70.69 164 LEU A CA 1
ATOM 1281 C C . LEU A 1 164 ? 17.847 -10.187 -4.302 1.00 70.69 164 LEU A C 1
ATOM 1283 O O . LEU A 1 164 ? 17.569 -10.574 -3.170 1.00 70.69 164 LEU A O 1
ATOM 1287 N N . VAL A 1 165 ? 17.103 -9.291 -4.954 1.00 66.81 165 VAL A N 1
ATOM 1288 C CA . VAL A 1 165 ? 15.871 -8.681 -4.424 1.00 66.81 165 VAL A CA 1
ATOM 1289 C C . VAL A 1 165 ? 14.798 -9.746 -4.176 1.00 66.81 165 VAL A C 1
ATOM 1291 O O . VAL A 1 165 ? 14.168 -9.763 -3.123 1.00 66.81 165 VAL A O 1
ATOM 1294 N N . VAL A 1 166 ? 14.603 -10.686 -5.106 1.00 63.59 166 VAL A N 1
ATOM 1295 C CA . VAL A 1 166 ? 13.657 -11.800 -4.919 1.00 63.59 166 VAL A CA 1
ATOM 1296 C C . VAL A 1 166 ? 14.099 -12.714 -3.775 1.00 63.59 166 VAL A C 1
ATOM 1298 O O . VAL A 1 166 ? 13.265 -13.124 -2.975 1.00 63.59 166 VAL A O 1
ATOM 1301 N N . LEU A 1 167 ? 15.396 -12.998 -3.650 1.00 63.41 167 LEU A N 1
ATOM 1302 C CA . LEU A 1 167 ? 15.940 -13.810 -2.563 1.00 63.41 167 LEU A CA 1
ATOM 1303 C C . LEU A 1 167 ? 15.760 -13.129 -1.197 1.00 63.41 167 LEU A C 1
ATOM 1305 O O . LEU A 1 167 ? 15.457 -13.808 -0.216 1.00 63.41 167 LEU A O 1
ATOM 1309 N N . GLY A 1 168 ? 15.876 -11.799 -1.141 1.00 62.81 168 GLY A N 1
ATOM 1310 C CA . GLY A 1 168 ? 15.626 -11.000 0.059 1.00 62.81 168 GLY A CA 1
ATOM 1311 C C . GLY A 1 168 ? 14.191 -11.119 0.581 1.00 62.81 168 GLY A C 1
ATOM 1312 O O . GLY A 1 168 ? 14.002 -11.190 1.791 1.00 62.81 168 GLY A O 1
ATOM 1313 N N . LYS A 1 169 ? 13.194 -11.314 -0.298 1.00 59.19 169 LYS A N 1
ATOM 1314 C CA . LYS A 1 169 ? 11.806 -11.627 0.113 1.00 59.19 169 LYS A CA 1
ATOM 1315 C C . LYS A 1 169 ? 11.680 -12.950 0.873 1.00 59.19 169 LYS A C 1
ATOM 1317 O O . LYS A 1 169 ? 10.749 -13.134 1.649 1.00 59.19 169 LYS A O 1
ATOM 1322 N N . TYR A 1 170 ? 12.608 -13.881 0.658 1.00 58.25 170 TYR A N 1
ATOM 1323 C CA . TYR A 1 170 ? 12.621 -15.178 1.330 1.00 58.25 170 TYR A CA 1
ATOM 1324 C C . TYR A 1 170 ? 13.563 -15.220 2.533 1.00 58.25 170 TYR A C 1
ATOM 1326 O O . TYR A 1 170 ? 13.548 -16.210 3.260 1.00 58.25 170 TYR A O 1
ATOM 1334 N N . VAL A 1 171 ? 14.377 -14.198 2.800 1.00 64.31 171 VAL A N 1
ATOM 1335 C CA . VAL A 1 171 ? 15.298 -14.180 3.946 1.00 64.31 171 VAL A CA 1
ATOM 1336 C C . VAL A 1 171 ? 15.004 -12.945 4.802 1.00 64.31 171 VAL A C 1
ATOM 1338 O O . VAL A 1 171 ? 15.416 -11.857 4.419 1.00 64.31 171 VAL A O 1
ATOM 1341 N N . PRO A 1 172 ? 14.374 -13.102 5.986 1.00 55.41 172 PRO A N 1
ATOM 1342 C CA . PRO A 1 172 ? 13.976 -11.975 6.842 1.00 55.41 172 PRO A CA 1
ATOM 1343 C C . PRO A 1 172 ? 15.125 -11.014 7.190 1.00 55.41 172 PRO A C 1
ATOM 1345 O O . PRO A 1 172 ? 14.923 -9.828 7.391 1.00 55.41 172 PRO A O 1
ATOM 1348 N N . GLN A 1 173 ? 16.366 -11.509 7.215 1.00 57.62 173 GLN A N 1
ATOM 1349 C CA . GLN A 1 173 ? 17.559 -10.704 7.504 1.00 57.62 173 GLN A CA 1
ATOM 1350 C C . GLN A 1 173 ? 18.022 -9.824 6.321 1.00 57.62 173 GLN A C 1
ATOM 1352 O O . GLN A 1 173 ? 18.834 -8.927 6.526 1.00 57.62 173 GLN A O 1
ATOM 1357 N N . LEU A 1 174 ? 17.545 -10.073 5.092 1.00 57.59 174 LEU A N 1
ATOM 1358 C CA . LEU A 1 174 ? 17.850 -9.294 3.877 1.00 57.59 174 LEU A CA 1
ATOM 1359 C C . LEU A 1 174 ? 16.647 -8.468 3.381 1.00 57.59 174 LEU A C 1
ATOM 1361 O O . LEU A 1 174 ? 16.714 -7.850 2.314 1.00 57.59 174 LEU A O 1
ATOM 1365 N N . GLU A 1 175 ? 15.561 -8.419 4.150 1.00 60.22 175 GLU A N 1
ATOM 1366 C CA . GLU A 1 175 ? 14.354 -7.664 3.806 1.00 60.22 175 GLU A CA 1
ATOM 1367 C C . GLU A 1 175 ? 14.666 -6.175 3.580 1.00 60.22 175 GLU A C 1
ATOM 1369 O O . GLU A 1 175 ? 14.214 -5.587 2.601 1.00 60.22 175 GLU A O 1
ATOM 1374 N N . TYR A 1 176 ? 15.578 -5.605 4.375 1.00 60.00 176 TYR A N 1
ATOM 1375 C CA . TYR A 1 176 ? 16.042 -4.217 4.254 1.00 60.00 176 TYR A CA 1
ATOM 1376 C C . TYR A 1 176 ? 16.632 -3.884 2.871 1.00 60.00 176 TYR A C 1
ATOM 1378 O O . TYR A 1 176 ? 16.411 -2.794 2.351 1.00 60.00 176 TYR A O 1
ATOM 1386 N N . ILE A 1 177 ? 17.355 -4.825 2.245 1.00 61.44 177 ILE A N 1
ATOM 1387 C CA . ILE A 1 177 ? 17.938 -4.644 0.900 1.00 61.44 177 ILE A CA 1
ATOM 1388 C C . ILE A 1 177 ? 16.833 -4.666 -0.160 1.00 61.44 177 ILE A C 1
ATOM 1390 O O . ILE A 1 177 ? 16.883 -3.913 -1.128 1.00 61.44 177 ILE A O 1
ATOM 1394 N N . THR A 1 178 ? 15.807 -5.494 0.044 1.00 59.75 178 THR A N 1
ATOM 1395 C CA . THR A 1 178 ? 14.634 -5.570 -0.839 1.00 59.75 178 THR A CA 1
ATOM 1396 C C . THR A 1 178 ? 13.835 -4.274 -0.780 1.00 59.75 178 THR A C 1
ATOM 1398 O O . THR A 1 178 ? 13.455 -3.747 -1.819 1.00 59.75 178 THR A O 1
ATOM 1401 N N . VAL A 1 179 ? 13.629 -3.743 0.426 1.00 62.44 179 VAL A N 1
ATOM 1402 C CA . VAL A 1 179 ? 12.923 -2.480 0.664 1.00 62.44 179 VAL A CA 1
ATOM 1403 C C . VAL A 1 179 ? 13.682 -1.301 0.055 1.00 62.44 179 VAL A C 1
ATOM 1405 O O . VAL A 1 179 ? 13.082 -0.508 -0.660 1.00 62.44 179 VAL A O 1
ATOM 1408 N N . LEU A 1 180 ? 15.002 -1.221 0.252 1.00 63.59 180 LEU A N 1
ATOM 1409 C CA . LEU A 1 180 ? 15.832 -0.149 -0.311 1.00 63.59 180 LEU A CA 1
ATOM 1410 C C . LEU A 1 180 ? 15.897 -0.185 -1.851 1.00 63.59 180 LEU A C 1
ATOM 1412 O O . LEU A 1 180 ? 16.126 0.842 -2.484 1.00 63.59 180 LEU A O 1
ATOM 1416 N N . MET A 1 181 ? 15.731 -1.366 -2.456 1.00 61.81 181 MET A N 1
ATOM 1417 C CA . MET A 1 181 ? 15.847 -1.560 -3.905 1.00 61.81 181 MET A CA 1
ATOM 1418 C C . MET A 1 181 ? 14.509 -1.658 -4.651 1.00 61.81 181 MET A C 1
ATOM 1420 O O . MET A 1 181 ? 14.528 -1.708 -5.879 1.00 61.81 181 MET A O 1
ATOM 1424 N N . SER A 1 182 ? 13.368 -1.664 -3.959 1.00 55.31 182 SER A N 1
ATOM 1425 C CA . SER A 1 182 ? 12.024 -1.784 -4.548 1.00 55.31 182 SER A CA 1
ATOM 1426 C C . SER A 1 182 ? 11.402 -0.412 -4.851 1.00 55.31 182 SER A C 1
ATOM 1428 O O . SER A 1 182 ? 11.582 0.524 -4.083 1.00 55.31 182 SER A O 1
ATOM 1430 N N . ASP A 1 183 ? 10.654 -0.306 -5.956 1.00 53.78 183 ASP A N 1
ATOM 1431 C CA . ASP A 1 183 ? 9.965 0.921 -6.422 1.00 53.78 183 ASP A CA 1
ATOM 1432 C C . ASP A 1 183 ? 8.442 0.916 -6.155 1.00 53.78 183 ASP A C 1
ATOM 1434 O O . ASP A 1 183 ? 7.706 1.799 -6.582 1.00 53.78 183 ASP A O 1
ATOM 1438 N N . GLN A 1 184 ? 7.924 -0.104 -5.463 1.00 51.62 184 GLN A N 1
ATOM 1439 C CA . GLN A 1 184 ? 6.527 -0.080 -5.011 1.00 51.62 184 GLN A CA 1
ATOM 1440 C C . GLN A 1 184 ? 6.371 0.881 -3.826 1.00 51.62 184 GLN A C 1
ATOM 1442 O O . GLN A 1 184 ? 7.281 0.912 -2.994 1.00 51.62 184 GLN A O 1
ATOM 1447 N N . PRO A 1 185 ? 5.248 1.622 -3.695 1.00 47.56 185 PRO A N 1
ATOM 1448 C CA . PRO A 1 185 ? 4.978 2.404 -2.492 1.00 47.56 185 PRO A CA 1
ATOM 1449 C C . PRO A 1 185 ? 5.033 1.458 -1.288 1.00 47.56 185 PRO A C 1
ATOM 1451 O O . PRO A 1 185 ? 4.175 0.601 -1.104 1.00 47.56 185 PRO A O 1
ATOM 1454 N N . VAL A 1 186 ? 6.121 1.567 -0.522 1.00 52.16 186 VAL A N 1
ATOM 1455 C CA . VAL A 1 186 ? 6.533 0.613 0.525 1.00 52.16 186 VAL A CA 1
ATOM 1456 C C . VAL A 1 186 ? 5.557 0.609 1.708 1.00 52.16 186 VAL A C 1
ATOM 1458 O O . VAL A 1 186 ? 5.543 -0.322 2.509 1.00 52.16 186 VAL A O 1
ATOM 1461 N N . ALA A 1 187 ? 4.718 1.634 1.814 1.00 61.53 187 ALA A N 1
ATOM 1462 C CA . ALA A 1 187 ? 3.798 1.830 2.914 1.00 61.53 187 ALA A CA 1
ATOM 1463 C C . ALA A 1 187 ? 2.354 1.596 2.448 1.00 61.53 187 ALA A C 1
ATOM 1465 O O . ALA A 1 187 ? 1.867 2.256 1.530 1.00 61.53 187 ALA A O 1
ATOM 1466 N N . GLU A 1 188 ? 1.661 0.657 3.099 1.00 79.69 188 GLU A N 1
ATOM 1467 C CA . GLU A 1 188 ? 0.207 0.511 2.977 1.00 79.69 188 GLU A CA 1
ATOM 1468 C C . GLU A 1 188 ? -0.479 1.865 3.257 1.00 79.69 188 GLU A C 1
ATOM 1470 O O . GLU A 1 188 ? 0.020 2.654 4.062 1.00 79.69 188 GLU A O 1
ATOM 1475 N N . SER A 1 189 ? -1.629 2.151 2.632 1.00 87.56 189 SER A N 1
ATOM 1476 C CA . SER A 1 189 ? -2.290 3.469 2.717 1.00 87.56 189 SER A CA 1
ATOM 1477 C C . SER A 1 189 ? -2.501 3.967 4.150 1.00 87.56 189 SER A C 1
ATOM 1479 O O . SER A 1 189 ? -2.381 5.162 4.399 1.00 87.56 189 SER A O 1
ATOM 1481 N N . HIS A 1 190 ? -2.742 3.064 5.105 1.00 88.94 190 HIS A N 1
ATOM 1482 C CA . HIS A 1 190 ? -2.857 3.405 6.524 1.00 88.94 190 HIS A CA 1
ATOM 1483 C C . HIS A 1 190 ? -1.549 3.912 7.154 1.00 88.94 190 HIS A C 1
ATOM 1485 O O . HIS A 1 190 ? -1.592 4.769 8.030 1.00 88.94 190 HIS A O 1
ATOM 1491 N N . ILE A 1 191 ? -0.391 3.410 6.711 1.00 88.38 191 ILE A N 1
ATOM 1492 C CA . ILE A 1 191 ? 0.927 3.844 7.192 1.00 88.38 191 ILE A CA 1
ATOM 1493 C C . ILE A 1 191 ? 1.218 5.245 6.665 1.00 88.38 191 ILE A C 1
ATOM 1495 O O . ILE A 1 191 ? 1.625 6.106 7.437 1.00 88.38 191 ILE A O 1
ATOM 1499 N N . ILE A 1 192 ? 0.979 5.489 5.372 1.00 89.19 192 ILE A N 1
ATOM 1500 C CA . ILE A 1 192 ? 1.181 6.820 4.780 1.00 89.19 192 ILE A CA 1
ATOM 1501 C C . ILE A 1 192 ? 0.227 7.819 5.438 1.00 89.19 192 ILE A C 1
ATOM 1503 O O . ILE A 1 192 ? 0.654 8.892 5.848 1.00 89.19 192 ILE A O 1
ATOM 1507 N N . TYR A 1 193 ? -1.041 7.440 5.609 1.00 94.50 193 TYR A N 1
ATOM 1508 C CA . TYR A 1 193 ? -2.030 8.264 6.296 1.00 94.50 193 TYR A CA 1
ATOM 1509 C C . TYR A 1 193 ? -1.573 8.623 7.717 1.00 94.50 193 TYR A C 1
ATOM 1511 O O . TYR A 1 193 ? -1.524 9.801 8.063 1.00 94.50 193 TYR A O 1
ATOM 1519 N N . TYR A 1 194 ? -1.133 7.637 8.506 1.00 93.94 194 TYR A N 1
ATOM 1520 C CA . TYR A 1 194 ? -0.605 7.879 9.849 1.00 93.94 194 TYR A CA 1
ATOM 1521 C C . TYR A 1 194 ? 0.639 8.780 9.849 1.00 93.94 194 TYR A C 1
ATOM 1523 O O . TYR A 1 194 ? 0.723 9.717 10.637 1.00 93.94 194 TYR A O 1
ATOM 1531 N N . GLN A 1 195 ? 1.585 8.556 8.932 1.00 92.19 195 GLN A N 1
ATOM 1532 C CA . GLN A 1 195 ? 2.782 9.392 8.800 1.00 92.19 195 GLN A CA 1
ATOM 1533 C C . GLN A 1 195 ? 2.446 10.853 8.486 1.00 92.19 195 GLN A C 1
ATOM 1535 O O . GLN A 1 195 ? 3.111 11.750 9.003 1.00 92.19 195 GLN A O 1
ATOM 1540 N N . ARG A 1 196 ? 1.413 11.109 7.677 1.00 93.94 196 ARG A N 1
ATOM 1541 C CA . ARG A 1 196 ? 0.961 12.477 7.389 1.00 93.94 196 ARG A CA 1
ATOM 1542 C C . ARG A 1 196 ? 0.293 13.130 8.582 1.00 93.94 196 ARG A C 1
ATOM 1544 O O . ARG A 1 196 ? 0.590 14.287 8.867 1.00 93.94 196 ARG A O 1
ATOM 1551 N N . LEU A 1 197 ? -0.487 12.375 9.354 1.00 93.94 197 LEU A N 1
ATOM 1552 C CA . LEU A 1 197 ? -1.006 12.864 10.631 1.00 93.94 197 LEU A CA 1
ATOM 1553 C C . LEU A 1 197 ? 0.126 13.203 11.618 1.00 93.94 197 LEU A C 1
ATOM 1555 O O . LEU A 1 197 ? 0.101 14.271 12.225 1.00 93.94 197 LEU A O 1
ATOM 1559 N N . LEU A 1 198 ? 1.158 12.357 11.726 1.00 90.56 198 LEU A N 1
ATOM 1560 C CA . LEU A 1 198 ? 2.346 12.618 12.555 1.00 90.56 198 LEU A CA 1
ATOM 1561 C C . LEU A 1 198 ? 3.119 13.870 12.125 1.00 90.56 198 LEU A C 1
ATOM 1563 O O . LEU A 1 198 ? 3.660 14.583 12.974 1.00 90.56 198 LEU A O 1
ATOM 1567 N N . ALA A 1 199 ? 3.180 14.116 10.815 1.00 90.75 199 ALA A N 1
ATOM 1568 C CA . ALA A 1 199 ? 3.810 15.286 10.216 1.00 90.75 199 ALA A CA 1
ATOM 1569 C C . ALA A 1 199 ? 2.936 16.553 10.278 1.00 90.75 199 ALA A C 1
ATOM 1571 O O . ALA A 1 199 ? 3.384 17.609 9.836 1.00 90.75 199 ALA A O 1
ATOM 1572 N N . MET A 1 200 ? 1.718 16.462 10.829 1.00 93.19 200 MET A N 1
ATOM 1573 C CA . MET A 1 200 ? 0.713 17.530 10.843 1.00 93.19 200 MET A CA 1
ATOM 1574 C C . MET A 1 200 ? 0.349 18.052 9.441 1.00 93.19 200 MET A C 1
ATOM 1576 O O . MET A 1 200 ? 0.020 19.223 9.256 1.00 93.19 200 MET A O 1
ATOM 1580 N N . ASP A 1 201 ? 0.408 17.167 8.447 1.00 92.19 201 ASP A N 1
ATOM 1581 C CA . ASP A 1 201 ? 0.144 17.455 7.039 1.00 92.19 201 ASP A CA 1
ATOM 1582 C C . ASP A 1 201 ? -1.305 17.081 6.692 1.00 92.19 201 ASP A C 1
ATOM 1584 O O . ASP A 1 201 ? -1.608 15.966 6.257 1.00 92.19 201 ASP A O 1
ATOM 1588 N N . ALA A 1 202 ? -2.216 18.013 6.982 1.00 92.75 202 ALA A N 1
ATOM 1589 C CA . ALA A 1 202 ? -3.657 17.829 6.819 1.00 92.75 202 ALA A CA 1
ATOM 1590 C C . ALA A 1 202 ? -4.061 17.574 5.358 1.00 92.75 202 ALA A C 1
ATOM 1592 O O . ALA A 1 202 ? -4.884 16.697 5.090 1.00 92.75 202 ALA A O 1
ATOM 1593 N N . ASP A 1 203 ? -3.463 18.316 4.424 1.00 90.00 203 ASP A N 1
ATOM 1594 C CA . ASP A 1 203 ? -3.823 18.273 3.007 1.00 90.00 203 ASP A CA 1
ATOM 1595 C C . ASP A 1 203 ? -3.485 16.906 2.394 1.00 90.00 203 ASP A C 1
ATOM 1597 O O . ASP A 1 203 ? -4.326 16.286 1.735 1.00 90.00 203 ASP A O 1
ATOM 1601 N N . GLU A 1 204 ? -2.285 16.378 2.664 1.00 88.56 204 GLU A N 1
ATOM 1602 C CA . GLU A 1 204 ? -1.907 15.046 2.185 1.00 88.56 204 GLU A CA 1
ATOM 1603 C C . GLU A 1 204 ? -2.702 13.930 2.886 1.00 88.56 204 GLU A C 1
ATOM 1605 O O . GLU A 1 204 ? -3.069 12.935 2.251 1.00 88.56 204 GLU A O 1
ATOM 1610 N N . ALA A 1 205 ? -3.015 14.076 4.180 1.00 92.38 205 ALA A N 1
ATOM 1611 C CA . ALA A 1 205 ? -3.850 13.111 4.898 1.00 92.38 205 ALA A CA 1
ATOM 1612 C C . ALA A 1 205 ? -5.262 13.002 4.280 1.00 92.38 205 ALA A C 1
ATOM 1614 O O . ALA A 1 205 ? -5.773 11.891 4.088 1.00 92.38 205 ALA A O 1
ATOM 1615 N N . ASP A 1 206 ? -5.862 14.135 3.907 1.00 93.94 206 ASP A N 1
ATOM 1616 C CA . ASP A 1 206 ? -7.160 14.209 3.225 1.00 93.94 206 ASP A CA 1
ATOM 1617 C C . ASP A 1 206 ? -7.110 13.602 1.820 1.00 93.94 206 ASP A C 1
ATOM 1619 O O . ASP A 1 206 ? -8.042 12.899 1.394 1.00 93.94 206 ASP A O 1
ATOM 1623 N N . GLU A 1 207 ? -6.022 13.854 1.088 1.00 91.88 207 GLU A N 1
ATOM 1624 C CA . GLU A 1 207 ? -5.820 13.324 -0.256 1.00 91.88 207 GLU A CA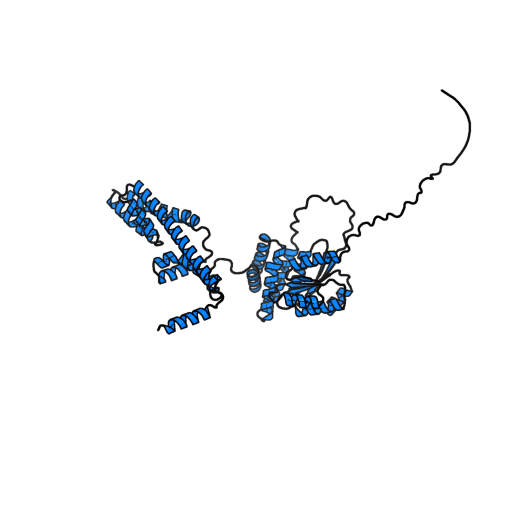 1
ATOM 1625 C C . GLU A 1 207 ? -5.759 11.794 -0.246 1.00 91.88 207 GLU A C 1
ATOM 1627 O O . GLU A 1 207 ? -6.429 11.156 -1.063 1.00 91.88 207 GLU A O 1
ATOM 1632 N N . ILE A 1 208 ? -5.050 11.191 0.714 1.00 92.06 208 ILE A N 1
ATOM 1633 C CA . ILE A 1 208 ? -4.939 9.729 0.844 1.00 92.06 208 ILE A CA 1
ATOM 1634 C C . ILE A 1 208 ? -6.319 9.090 1.020 1.00 92.06 208 ILE A C 1
ATOM 1636 O O . ILE A 1 208 ? -6.667 8.151 0.299 1.00 92.06 208 ILE A O 1
ATOM 1640 N N . VAL A 1 209 ? -7.137 9.618 1.934 1.00 94.00 209 VAL A N 1
ATOM 1641 C CA . VAL A 1 209 ? -8.495 9.108 2.189 1.00 94.00 209 VAL A CA 1
ATOM 1642 C C . VAL A 1 209 ? -9.392 9.323 0.970 1.00 94.00 209 VAL A C 1
ATOM 1644 O O . VAL A 1 209 ? -10.133 8.427 0.555 1.00 94.00 209 VAL A O 1
ATOM 1647 N N . THR A 1 210 ? -9.304 10.494 0.343 1.00 92.81 210 THR A N 1
ATOM 1648 C CA . THR A 1 210 ? -10.089 10.824 -0.850 1.00 92.81 210 THR A CA 1
ATOM 1649 C C . THR A 1 210 ? -9.741 9.918 -2.025 1.00 92.81 210 THR A C 1
ATOM 1651 O O . THR A 1 210 ? -10.642 9.453 -2.727 1.00 92.81 210 THR A O 1
ATOM 1654 N N . GLN A 1 211 ? -8.458 9.640 -2.238 1.00 89.56 211 GLN A N 1
ATOM 1655 C CA . GLN A 1 211 ? -7.978 8.764 -3.298 1.00 89.56 211 GLN A CA 1
ATOM 1656 C C . GLN A 1 211 ? -8.337 7.299 -3.030 1.00 89.56 211 GLN A C 1
ATOM 1658 O O . GLN A 1 211 ? -8.734 6.588 -3.960 1.00 89.56 211 GLN A O 1
ATOM 1663 N N . TYR A 1 212 ? -8.287 6.861 -1.769 1.00 91.69 212 TYR A N 1
ATOM 1664 C CA . TYR A 1 212 ? -8.718 5.520 -1.375 1.00 91.69 212 TYR A CA 1
ATOM 1665 C C . TYR A 1 212 ? -10.180 5.275 -1.759 1.00 91.69 212 TYR A C 1
ATOM 1667 O O . TYR A 1 212 ? -10.482 4.343 -2.500 1.00 91.69 212 TYR A O 1
ATOM 1675 N N . VAL A 1 213 ? -11.080 6.178 -1.361 1.00 92.12 213 VAL A N 1
ATOM 1676 C CA . VAL A 1 213 ? -12.524 6.062 -1.635 1.00 92.12 213 VAL A CA 1
ATOM 1677 C C . VAL A 1 213 ? -12.864 6.161 -3.133 1.00 92.12 213 VAL A C 1
ATOM 1679 O O . VAL A 1 213 ? -13.910 5.682 -3.560 1.00 92.12 213 VAL A O 1
ATOM 1682 N N . LYS A 1 214 ? -12.003 6.766 -3.963 1.00 89.62 214 LYS A N 1
ATOM 1683 C CA . LYS A 1 214 ? -12.185 6.775 -5.429 1.00 89.62 214 LYS A CA 1
ATOM 1684 C C . LYS A 1 214 ? -11.873 5.428 -6.081 1.00 89.62 214 LYS A C 1
ATOM 1686 O O . LYS A 1 214 ? -12.394 5.139 -7.153 1.00 89.62 214 LYS A O 1
ATOM 1691 N N . THR A 1 215 ? -10.975 4.655 -5.479 1.00 87.44 215 THR A N 1
ATOM 1692 C CA . THR A 1 215 ? -10.399 3.435 -6.066 1.00 87.44 215 THR A CA 1
ATOM 1693 C C . THR A 1 215 ? -10.923 2.157 -5.418 1.00 87.44 215 THR A C 1
ATOM 1695 O O . THR A 1 215 ? -10.858 1.094 -6.031 1.00 87.44 215 THR A O 1
ATOM 1698 N N . HIS A 1 216 ? -11.485 2.267 -4.215 1.00 87.38 216 HIS A N 1
ATOM 1699 C CA . HIS A 1 216 ? -12.004 1.168 -3.413 1.00 87.38 216 HIS A CA 1
ATOM 1700 C C . HIS A 1 216 ? -13.438 1.468 -2.951 1.00 87.38 216 HIS A C 1
ATOM 1702 O O . HIS A 1 216 ? -13.834 2.635 -2.888 1.00 87.38 216 HIS A O 1
ATOM 1708 N N . PRO A 1 217 ? -14.223 0.435 -2.597 1.00 88.50 217 PRO A N 1
ATOM 1709 C CA . PRO A 1 217 ? -15.498 0.612 -1.913 1.00 88.50 217 PRO A CA 1
ATOM 1710 C C . PRO A 1 217 ? -15.393 1.578 -0.713 1.00 88.50 217 PRO A C 1
ATOM 1712 O O . PRO A 1 217 ? -14.477 1.441 0.104 1.00 88.50 217 PRO A O 1
ATOM 1715 N N . PRO A 1 218 ? -16.305 2.563 -0.588 1.00 86.12 218 PRO A N 1
ATOM 1716 C CA . PRO A 1 218 ? -16.211 3.623 0.420 1.00 86.12 218 PRO A CA 1
ATOM 1717 C C . PRO A 1 218 ? -16.293 3.104 1.857 1.00 86.12 218 PRO A C 1
ATOM 1719 O O . PRO A 1 218 ? -15.772 3.737 2.766 1.00 86.12 218 PRO A O 1
ATOM 1722 N N . ASP A 1 219 ? -16.939 1.963 2.074 1.00 86.88 219 ASP A N 1
ATOM 1723 C CA . ASP A 1 219 ? -17.114 1.332 3.378 1.00 86.88 219 ASP A CA 1
ATOM 1724 C C . ASP A 1 219 ? -15.832 0.671 3.910 1.00 86.88 219 ASP A C 1
ATOM 1726 O O . ASP A 1 219 ? -15.695 0.497 5.120 1.00 86.88 219 ASP A O 1
ATOM 1730 N N . LEU A 1 220 ? -14.865 0.376 3.035 1.00 91.31 220 LEU A N 1
ATOM 1731 C CA . LEU A 1 220 ? -13.575 -0.208 3.414 1.00 91.31 220 LEU A CA 1
ATOM 1732 C C . LEU A 1 220 ? -12.588 0.805 4.001 1.00 91.31 220 LEU A C 1
ATOM 1734 O O . LEU A 1 220 ? -11.647 0.413 4.686 1.00 91.31 220 LEU A O 1
ATOM 1738 N N . VAL A 1 221 ? -12.785 2.108 3.770 1.00 94.38 221 VAL A N 1
ATOM 1739 C CA . VAL A 1 221 ? -11.818 3.143 4.185 1.00 94.38 221 VAL A CA 1
ATOM 1740 C C . VAL A 1 221 ? -11.574 3.156 5.695 1.00 94.38 221 VAL A C 1
ATOM 1742 O O . VAL A 1 221 ? -10.462 3.433 6.148 1.00 94.38 221 VAL A O 1
ATOM 1745 N N . TYR A 1 222 ? -12.592 2.809 6.483 1.00 94.75 222 TYR A N 1
ATOM 1746 C CA . TYR A 1 222 ? -12.471 2.768 7.933 1.00 94.75 222 TYR A CA 1
ATOM 1747 C C . TYR A 1 222 ? -11.595 1.606 8.397 1.00 94.75 222 TYR A C 1
ATOM 1749 O O . TYR A 1 222 ? -10.666 1.831 9.165 1.00 94.75 222 TYR A O 1
ATOM 1757 N N . ASP A 1 223 ? -11.853 0.390 7.910 1.00 92.94 223 ASP A N 1
ATOM 1758 C CA . ASP A 1 223 ? -11.122 -0.816 8.319 1.00 92.94 223 ASP A CA 1
ATOM 1759 C C . ASP A 1 223 ? -9.698 -0.877 7.740 1.00 92.94 223 ASP A C 1
ATOM 1761 O O . ASP A 1 223 ? -8.774 -1.346 8.411 1.00 92.94 223 ASP A O 1
ATOM 1765 N N . ASP A 1 224 ? -9.499 -0.391 6.513 1.00 92.06 224 ASP A N 1
ATOM 1766 C CA . ASP A 1 224 ? -8.225 -0.537 5.802 1.00 92.06 224 ASP A CA 1
ATOM 1767 C C . ASP A 1 224 ? -7.272 0.643 5.996 1.00 92.06 224 ASP A C 1
ATOM 1769 O O . ASP A 1 224 ? -6.057 0.453 5.903 1.00 92.06 224 ASP A O 1
ATOM 1773 N N . VAL A 1 225 ? -7.795 1.842 6.280 1.00 94.56 225 VAL A N 1
ATOM 1774 C CA . VAL A 1 225 ? -6.995 3.071 6.413 1.00 94.56 225 VAL A CA 1
ATOM 1775 C C . VAL A 1 225 ? -7.100 3.648 7.819 1.00 94.56 225 VAL A C 1
ATOM 1777 O O . VAL A 1 225 ? -6.121 3.628 8.567 1.00 94.56 225 VAL A O 1
ATOM 1780 N N . MET A 1 226 ? -8.279 4.146 8.199 1.00 95.25 226 MET A N 1
ATOM 1781 C CA . MET A 1 226 ? -8.413 5.001 9.383 1.00 95.25 226 MET A CA 1
ATOM 1782 C C . MET A 1 226 ? -8.175 4.231 10.690 1.00 95.25 226 MET A C 1
ATOM 1784 O O . MET A 1 226 ? -7.338 4.639 11.490 1.00 95.25 226 MET A O 1
ATOM 1788 N N . LEU A 1 227 ? -8.827 3.083 10.902 1.00 94.44 227 LEU A N 1
ATOM 1789 C CA . LEU A 1 227 ? -8.651 2.291 12.125 1.00 94.44 227 LEU A CA 1
ATOM 1790 C C . LEU A 1 227 ? -7.243 1.736 12.282 1.00 94.44 227 LEU A C 1
ATOM 1792 O O . LEU A 1 227 ? -6.732 1.666 13.397 1.00 94.44 227 LEU A O 1
ATOM 1796 N N . ARG A 1 228 ? -6.603 1.334 11.182 1.00 92.81 228 ARG A N 1
ATOM 1797 C CA . ARG A 1 228 ? -5.225 0.840 11.240 1.00 92.81 228 ARG A CA 1
ATOM 1798 C C . ARG A 1 228 ? -4.253 1.952 11.613 1.00 92.81 228 ARG A C 1
ATOM 1800 O O . ARG A 1 228 ? -3.350 1.700 12.400 1.00 92.81 228 ARG A O 1
ATOM 1807 N N . ALA A 1 229 ? -4.459 3.167 11.110 1.00 94.12 229 ALA A N 1
ATOM 1808 C CA . ALA A 1 229 ? -3.672 4.325 11.520 1.00 94.12 229 ALA A CA 1
ATOM 1809 C C . ALA A 1 229 ? -3.905 4.698 12.990 1.00 94.12 229 ALA A C 1
ATOM 1811 O O . ALA A 1 229 ? -2.945 4.928 13.717 1.00 94.12 229 ALA A O 1
ATOM 1812 N N . LEU A 1 230 ? -5.153 4.673 13.464 1.00 94.44 230 LEU A N 1
ATOM 1813 C CA . LEU A 1 230 ? -5.461 4.907 14.880 1.00 94.44 230 LEU A CA 1
ATOM 1814 C C . LEU A 1 230 ? -4.882 3.814 15.794 1.00 94.44 230 LEU A C 1
ATOM 1816 O O . LEU A 1 230 ? -4.449 4.098 16.905 1.00 94.44 230 LEU A O 1
ATOM 1820 N N . SER A 1 231 ? -4.814 2.569 15.318 1.00 92.19 231 SER A N 1
ATOM 1821 C CA . SER A 1 231 ? -4.129 1.481 16.023 1.00 92.19 231 SER A CA 1
ATOM 1822 C C . SER A 1 231 ? -2.624 1.748 16.156 1.00 92.19 231 SER A C 1
ATOM 1824 O O . SER A 1 231 ? -2.063 1.514 17.224 1.00 92.19 231 SER A O 1
ATOM 1826 N N . LEU A 1 232 ? -1.976 2.294 15.118 1.00 91.00 232 LEU A N 1
ATOM 1827 C CA . LEU A 1 232 ? -0.579 2.742 15.199 1.00 91.00 232 LEU A CA 1
ATOM 1828 C C . LEU A 1 232 ? -0.415 3.902 16.189 1.00 91.00 232 LEU A C 1
ATOM 1830 O O . LEU A 1 232 ? 0.487 3.854 17.019 1.00 91.00 232 LEU A O 1
ATOM 1834 N N . ALA A 1 233 ? -1.329 4.877 16.174 1.00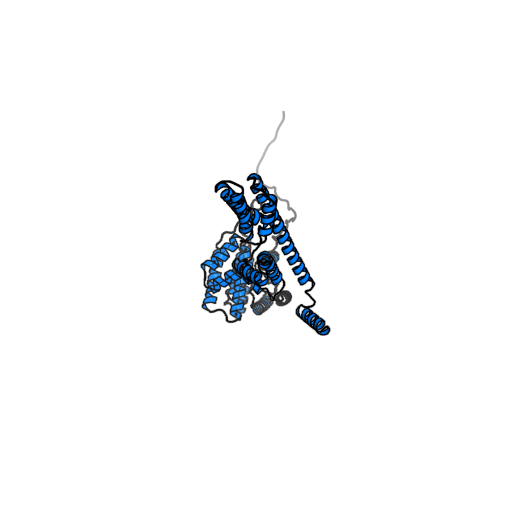 91.69 233 ALA A N 1
ATOM 1835 C CA . ALA A 1 233 ? -1.333 5.966 17.149 1.00 91.69 233 ALA A CA 1
ATOM 1836 C C . ALA A 1 233 ? -1.410 5.439 18.593 1.00 91.69 233 ALA A C 1
ATOM 1838 O O . ALA A 1 233 ? -0.645 5.874 19.446 1.00 91.69 233 ALA A O 1
ATOM 1839 N N . LYS A 1 234 ? -2.258 4.437 18.869 1.00 90.00 234 LYS A N 1
ATOM 1840 C CA . LYS A 1 234 ? -2.322 3.791 20.193 1.00 90.00 234 LYS A CA 1
ATOM 1841 C C . LYS A 1 234 ? -1.016 3.120 20.604 1.00 90.00 234 LYS A C 1
ATOM 1843 O O . LYS A 1 234 ? -0.655 3.199 21.773 1.00 90.00 234 LYS A O 1
ATOM 1848 N N . VAL A 1 235 ? -0.322 2.459 19.675 1.00 87.06 235 VAL A N 1
ATOM 1849 C CA . VAL A 1 235 ? 0.996 1.867 19.962 1.00 87.06 235 VAL A CA 1
ATOM 1850 C C . VAL A 1 235 ? 1.969 2.955 20.417 1.00 87.06 235 VAL A C 1
ATOM 1852 O O . VAL A 1 235 ? 2.605 2.793 21.456 1.00 87.06 235 VAL A O 1
ATOM 1855 N N . ASP A 1 236 ? 2.032 4.067 19.685 1.00 86.12 236 ASP A N 1
ATOM 1856 C CA . ASP A 1 236 ? 2.963 5.158 19.984 1.00 86.12 236 ASP A CA 1
ATOM 1857 C C . ASP A 1 236 ? 2.573 5.938 21.257 1.00 86.12 236 ASP A C 1
ATOM 1859 O O . ASP A 1 236 ? 3.448 6.447 21.961 1.00 86.12 236 ASP A O 1
ATOM 1863 N N . LEU A 1 237 ? 1.280 5.991 21.604 1.00 85.38 237 LEU A N 1
ATOM 1864 C CA . LEU A 1 237 ? 0.796 6.529 22.883 1.00 85.38 237 LEU A CA 1
ATOM 1865 C C . LEU A 1 237 ? 1.204 5.638 24.061 1.00 85.38 237 LEU A C 1
ATOM 1867 O O . LEU A 1 237 ? 1.662 6.139 25.085 1.00 85.38 237 LEU A O 1
ATOM 1871 N N . GLU A 1 238 ? 1.073 4.313 23.935 1.00 82.44 238 GLU A N 1
ATOM 1872 C CA . GLU A 1 238 ? 1.494 3.376 24.987 1.00 82.44 238 GLU A CA 1
ATOM 1873 C C . GLU A 1 238 ? 3.014 3.402 25.223 1.00 82.44 238 GLU A C 1
ATOM 1875 O O . GLU A 1 238 ? 3.463 3.103 26.333 1.00 82.44 238 GLU A O 1
ATOM 1880 N N . SER A 1 239 ? 3.803 3.781 24.211 1.00 81.31 239 SER A N 1
ATOM 1881 C CA . SER A 1 239 ? 5.254 3.960 24.313 1.00 81.31 239 SER A CA 1
ATOM 1882 C C . SER A 1 239 ? 5.705 5.396 24.609 1.00 81.31 239 SER A C 1
ATOM 1884 O O . SER A 1 239 ? 6.902 5.669 24.501 1.00 81.31 239 SER A O 1
ATOM 1886 N N . ASP A 1 240 ? 4.790 6.303 24.974 1.00 79.75 240 ASP A N 1
ATOM 1887 C CA . ASP A 1 240 ? 5.079 7.711 25.315 1.00 79.75 240 ASP A CA 1
ATOM 1888 C C . ASP A 1 240 ? 5.871 8.443 24.207 1.00 79.75 240 ASP A C 1
ATOM 1890 O O . ASP A 1 240 ? 6.781 9.235 24.446 1.00 79.75 240 ASP A O 1
ATOM 1894 N N . SER A 1 241 ? 5.585 8.082 22.952 1.00 77.19 241 SER A N 1
ATOM 1895 C CA . SER A 1 241 ? 6.324 8.510 21.755 1.00 77.19 241 SER A CA 1
ATOM 1896 C C . SER A 1 241 ? 5.627 9.633 20.982 1.00 77.19 241 SER A C 1
ATOM 1898 O O . SER A 1 241 ? 6.221 10.213 20.073 1.00 77.19 241 SER A O 1
ATOM 1900 N N . LEU A 1 242 ? 4.384 9.946 21.350 1.00 86.06 242 LEU A N 1
ATOM 1901 C CA . LEU A 1 242 ? 3.558 11.002 20.771 1.00 86.06 242 LEU A CA 1
ATOM 1902 C C . LEU A 1 242 ? 3.505 12.215 21.700 1.00 86.06 242 LEU A C 1
ATOM 1904 O O . LEU A 1 242 ? 3.290 12.077 22.901 1.00 86.06 242 LEU A O 1
ATOM 1908 N N . SER A 1 243 ? 3.675 13.417 21.147 1.00 88.94 243 SER A N 1
ATOM 1909 C CA . SER A 1 243 ? 3.435 14.650 21.903 1.00 88.94 243 SER A CA 1
ATOM 1910 C C . SER A 1 243 ? 1.936 14.949 22.025 1.00 88.94 243 SER A C 1
ATOM 1912 O O . SER A 1 243 ? 1.152 14.575 21.152 1.00 88.94 243 SER A O 1
ATOM 1914 N N . GLU A 1 244 ? 1.536 15.715 23.049 1.00 91.81 244 GLU A N 1
ATOM 1915 C CA . GLU A 1 244 ? 0.134 16.143 23.226 1.00 91.81 244 GLU A CA 1
ATOM 1916 C C . GLU A 1 244 ? -0.425 16.870 21.988 1.00 91.81 244 GLU A C 1
ATOM 1918 O O . GLU A 1 244 ? -1.595 16.722 21.641 1.00 91.81 244 GLU A O 1
ATOM 1923 N N . SER A 1 245 ? 0.409 17.648 21.286 1.00 91.31 245 SER A N 1
ATOM 1924 C CA . SER A 1 245 ? -0.015 18.347 20.070 1.00 91.31 245 SER A CA 1
ATOM 1925 C C . SER A 1 245 ? -0.215 17.402 18.887 1.00 91.31 245 SER A C 1
ATOM 1927 O O . SER A 1 245 ? -1.130 17.617 18.095 1.00 91.31 245 SER A O 1
ATOM 1929 N N . GLN A 1 246 ? 0.610 16.359 18.759 1.00 91.94 246 GLN A N 1
ATOM 1930 C CA . GLN A 1 246 ? 0.428 15.324 17.740 1.00 91.94 246 GLN A CA 1
ATOM 1931 C C . GLN A 1 246 ? -0.817 14.491 18.024 1.00 91.94 246 GLN A C 1
ATOM 1933 O O . GLN A 1 246 ? -1.594 14.246 17.107 1.00 91.94 246 GLN A O 1
ATOM 1938 N N . GLU A 1 247 ? -1.041 14.114 19.281 1.00 92.19 247 GLU A N 1
ATOM 1939 C CA . GLU A 1 247 ? -2.241 13.393 19.705 1.00 92.19 247 GLU A CA 1
ATOM 1940 C C . GLU A 1 247 ? -3.516 14.184 19.366 1.00 92.19 247 GLU A C 1
ATOM 1942 O O . GLU A 1 247 ? -4.377 13.692 18.633 1.00 92.19 247 GLU A O 1
ATOM 1947 N N . GLN A 1 248 ? -3.596 15.450 19.795 1.00 94.00 248 GLN A N 1
ATOM 1948 C CA . GLN A 1 248 ? -4.736 16.323 19.489 1.00 94.00 248 GLN A CA 1
ATOM 1949 C C . GLN A 1 248 ? -4.940 16.514 17.982 1.00 94.00 248 GLN A C 1
ATOM 1951 O O . GLN A 1 248 ? -6.081 16.548 17.514 1.00 94.00 248 GLN A O 1
ATOM 1956 N N . PHE A 1 249 ? -3.853 16.630 17.212 1.00 94.50 249 PHE A N 1
ATOM 1957 C CA . PHE A 1 249 ? -3.930 16.752 15.759 1.00 94.50 249 PHE A CA 1
ATOM 1958 C C . PHE A 1 249 ? -4.476 15.474 15.112 1.00 94.50 249 PHE A C 1
ATOM 1960 O O . PHE A 1 249 ? -5.390 15.552 14.291 1.00 94.50 249 PHE A O 1
ATOM 1967 N N . ILE A 1 250 ? -3.962 14.300 15.499 1.00 94.94 250 ILE A N 1
ATOM 1968 C CA . ILE A 1 250 ? -4.411 12.997 14.991 1.00 94.94 250 ILE A CA 1
ATOM 1969 C C . ILE A 1 250 ? -5.917 12.844 15.215 1.00 94.94 250 ILE A C 1
ATOM 1971 O O . ILE A 1 250 ? -6.643 12.543 14.264 1.00 94.94 250 ILE A O 1
ATOM 1975 N N . TYR A 1 251 ? -6.409 13.092 16.430 1.00 92.69 251 TYR A N 1
ATOM 1976 C CA . TYR A 1 251 ? -7.835 12.952 16.739 1.00 92.69 251 TYR A CA 1
ATOM 1977 C C . TYR A 1 251 ? -8.689 13.996 16.039 1.00 92.69 251 TYR A C 1
ATOM 1979 O O . TYR A 1 251 ? -9.636 13.642 15.331 1.00 92.69 251 TYR A O 1
ATOM 1987 N N . GLY A 1 252 ? -8.333 15.274 16.182 1.00 94.12 252 GLY A N 1
ATOM 1988 C CA . GLY A 1 252 ? -9.087 16.378 15.602 1.00 94.12 252 GLY A CA 1
ATOM 1989 C C . GLY A 1 252 ? -9.216 16.247 14.087 1.00 94.12 252 GLY A C 1
ATOM 1990 O O . GLY A 1 252 ? -10.317 16.377 13.546 1.00 94.12 252 GLY A O 1
ATOM 1991 N N . HIS A 1 253 ? -8.119 15.911 13.402 1.00 96.38 253 HIS A N 1
ATOM 1992 C CA . HIS A 1 253 ? -8.115 15.789 11.946 1.00 96.38 253 HIS A CA 1
ATOM 1993 C C . HIS A 1 253 ? -8.820 14.518 11.465 1.00 96.38 253 HIS A C 1
ATOM 1995 O O . HIS A 1 253 ? -9.628 14.570 10.538 1.00 96.38 253 HIS A O 1
ATOM 2001 N N . THR A 1 254 ? -8.624 13.381 12.140 1.00 95.69 254 THR A N 1
ATOM 2002 C CA . THR A 1 254 ? -9.361 12.148 11.805 1.00 95.69 254 THR A CA 1
ATOM 2003 C C . THR A 1 254 ? -10.872 12.336 11.992 1.00 95.69 254 THR A C 1
ATOM 2005 O O . THR A 1 254 ? -11.660 11.881 11.156 1.00 95.69 254 THR A O 1
ATOM 2008 N N . ARG A 1 255 ? -11.301 13.065 13.034 1.00 94.81 255 ARG A N 1
ATOM 2009 C CA . ARG A 1 255 ? -12.711 13.423 13.270 1.00 94.81 255 ARG A CA 1
ATOM 2010 C C . ARG A 1 255 ? -13.250 14.370 12.186 1.00 94.81 255 ARG A C 1
ATOM 2012 O O . ARG A 1 255 ? -14.380 14.183 11.733 1.00 94.81 255 ARG A O 1
ATOM 2019 N N . ALA A 1 256 ? -12.452 15.330 11.714 1.00 94.31 256 ALA A N 1
ATOM 2020 C CA . ALA A 1 256 ? -12.821 16.229 10.615 1.00 94.31 256 ALA A CA 1
ATOM 2021 C C . ALA A 1 256 ? -12.994 15.488 9.273 1.00 94.31 256 ALA A C 1
ATOM 2023 O O . ALA A 1 256 ? -13.993 15.680 8.569 1.00 94.31 256 ALA A O 1
ATOM 2024 N N . ILE A 1 257 ? -12.071 14.577 8.948 1.00 93.62 257 ILE A N 1
ATOM 2025 C CA . ILE A 1 257 ? -12.174 13.697 7.776 1.00 93.62 257 ILE A CA 1
ATOM 2026 C C . ILE A 1 257 ? -13.425 12.824 7.876 1.00 93.62 257 ILE A C 1
ATOM 2028 O O . ILE A 1 257 ? -14.190 12.720 6.914 1.00 93.62 257 ILE A O 1
ATOM 2032 N N . PHE A 1 258 ? -13.669 12.222 9.044 1.00 93.19 258 PHE A N 1
ATOM 2033 C CA . PHE A 1 258 ? -14.869 11.426 9.283 1.00 93.19 258 PHE A CA 1
ATOM 2034 C C . PHE A 1 258 ? -16.149 12.234 9.020 1.00 93.19 258 PHE A C 1
ATOM 2036 O O . PHE A 1 258 ? -17.014 11.757 8.288 1.00 93.19 258 PHE A O 1
ATOM 2043 N N . ALA A 1 259 ? -16.251 13.468 9.525 1.00 92.06 259 ALA A N 1
ATOM 2044 C CA . ALA A 1 259 ? -17.408 14.334 9.284 1.00 92.06 259 ALA A CA 1
ATOM 2045 C C . ALA A 1 259 ? -17.614 14.632 7.785 1.00 92.06 259 ALA A C 1
ATOM 2047 O O . ALA A 1 259 ? -18.745 14.675 7.294 1.00 92.06 259 ALA A O 1
ATOM 2048 N N . THR A 1 260 ? -16.519 14.769 7.034 1.00 90.62 260 THR A N 1
ATOM 2049 C CA . THR A 1 260 ? -16.550 14.963 5.576 1.00 90.62 260 THR A CA 1
ATOM 2050 C C . THR A 1 260 ? -17.055 13.717 4.844 1.00 90.62 260 THR A C 1
ATOM 2052 O O . THR A 1 260 ? -17.829 13.828 3.890 1.00 90.62 260 THR A O 1
ATOM 2055 N N . LEU A 1 261 ? -16.653 12.521 5.285 1.00 89.38 261 LEU A N 1
ATOM 2056 C CA . LEU A 1 261 ? -17.160 11.253 4.752 1.00 89.38 261 LEU A CA 1
ATOM 2057 C C . LEU A 1 261 ? -18.637 11.042 5.111 1.00 89.38 261 LEU A C 1
ATOM 2059 O O . LEU A 1 261 ? -19.410 10.611 4.255 1.00 89.38 261 LEU A O 1
ATOM 2063 N N . GLU A 1 262 ? -19.040 11.407 6.332 1.00 86.19 262 GLU A N 1
ATOM 2064 C CA . GLU A 1 262 ? -20.416 11.263 6.817 1.00 86.19 262 GLU A CA 1
ATOM 2065 C C . GLU A 1 262 ? -21.414 12.064 5.966 1.00 86.19 262 GLU A C 1
ATOM 2067 O O . GLU A 1 262 ? -22.503 11.572 5.664 1.00 86.19 262 GLU A O 1
ATOM 2072 N N . GLY A 1 263 ? -21.010 13.252 5.501 1.00 81.19 263 GLY A N 1
ATOM 2073 C CA . GLY A 1 263 ? -21.811 14.126 4.641 1.00 81.19 263 GLY A CA 1
ATOM 2074 C C . GLY A 1 263 ? -21.959 13.684 3.177 1.00 81.19 263 GLY A C 1
ATOM 2075 O O . GLY A 1 263 ? -22.722 14.312 2.438 1.00 81.19 263 GLY A O 1
ATOM 2076 N N . ARG A 1 264 ? -21.264 12.632 2.713 1.00 73.88 264 ARG A N 1
ATOM 2077 C CA . ARG A 1 264 ? -21.367 12.174 1.314 1.00 73.88 264 ARG A CA 1
ATOM 2078 C C . ARG A 1 264 ? -22.701 11.441 1.060 1.00 73.88 264 ARG A C 1
ATOM 2080 O O . ARG A 1 264 ? -23.037 10.521 1.818 1.00 73.88 264 ARG A O 1
ATOM 2087 N N . PRO A 1 265 ? -23.438 11.774 -0.025 1.00 59.75 265 PRO A N 1
ATOM 2088 C CA . PRO A 1 265 ? -24.634 11.030 -0.426 1.00 59.75 265 PRO A CA 1
ATOM 2089 C C . PRO A 1 265 ? -24.294 9.557 -0.685 1.00 59.75 265 PRO A C 1
ATOM 2091 O O . PRO A 1 265 ? -23.243 9.265 -1.258 1.00 59.75 265 PRO A O 1
ATOM 2094 N N . GLU A 1 266 ? -25.169 8.625 -0.291 1.00 58.06 266 GLU A N 1
ATOM 2095 C CA . GLU A 1 266 ? -25.021 7.218 -0.687 1.00 58.06 266 GLU A CA 1
ATOM 2096 C C . GLU A 1 266 ? -24.980 7.115 -2.213 1.00 58.06 266 GLU A C 1
ATOM 2098 O O . GLU A 1 266 ? -25.901 7.568 -2.897 1.00 58.06 266 GLU A O 1
ATOM 2103 N N . ALA A 1 267 ? -23.939 6.476 -2.754 1.00 47.84 267 ALA A N 1
ATOM 2104 C CA . ALA A 1 267 ? -24.059 5.870 -4.069 1.00 47.84 267 ALA A CA 1
ATOM 2105 C C . ALA A 1 267 ? -25.201 4.854 -3.954 1.00 47.84 267 ALA A C 1
ATOM 2107 O O . ALA A 1 267 ? -25.080 3.868 -3.227 1.00 47.84 267 ALA A O 1
ATOM 2108 N N . SER A 1 268 ? -26.345 5.159 -4.568 1.00 32.03 268 SER A N 1
ATOM 2109 C CA . SER A 1 268 ? -27.526 4.302 -4.493 1.00 32.03 268 SER A CA 1
ATOM 2110 C C . SER A 1 268 ? -27.144 2.871 -4.889 1.00 32.03 268 SER A C 1
ATOM 2112 O O . SER A 1 268 ? -26.412 2.702 -5.870 1.00 32.03 268 SER A O 1
ATOM 2114 N N . PRO A 1 269 ? -27.631 1.834 -4.185 1.00 38.66 269 PRO A N 1
ATOM 2115 C CA . PRO A 1 269 ? -27.532 0.480 -4.709 1.00 38.66 269 PRO A CA 1
ATOM 2116 C C . PRO A 1 269 ? -28.178 0.453 -6.104 1.00 38.66 269 PRO A C 1
ATOM 2118 O O . PRO A 1 269 ? -29.159 1.179 -6.312 1.00 38.66 269 PRO A O 1
ATOM 2121 N N . PRO A 1 270 ? -27.684 -0.355 -7.063 1.00 32.50 270 PRO A N 1
ATOM 2122 C CA . PRO A 1 270 ? -28.415 -0.571 -8.303 1.00 32.50 270 PRO A CA 1
ATOM 2123 C C . PRO A 1 270 ? -29.817 -1.038 -7.918 1.00 32.50 270 PRO A C 1
ATOM 2125 O O . PRO A 1 270 ? -29.971 -2.013 -7.179 1.00 32.50 270 PRO A O 1
ATOM 2128 N N . ALA A 1 271 ? -30.817 -0.265 -8.338 1.00 33.12 271 ALA A N 1
ATOM 2129 C CA . ALA A 1 271 ? -32.210 -0.553 -8.068 1.00 33.12 271 ALA A CA 1
ATOM 2130 C C . ALA A 1 271 ? -32.484 -2.002 -8.477 1.00 33.12 271 ALA A C 1
ATOM 2132 O O . ALA A 1 271 ? -32.344 -2.362 -9.645 1.00 33.12 271 ALA A O 1
ATOM 2133 N N . ALA A 1 272 ? -32.828 -2.843 -7.502 1.00 33.69 272 ALA A N 1
ATOM 2134 C CA . ALA A 1 272 ? -33.454 -4.111 -7.805 1.00 33.69 272 ALA A CA 1
ATOM 2135 C C . ALA A 1 272 ? -34.801 -3.771 -8.447 1.00 33.69 272 ALA A C 1
ATOM 2137 O O . ALA A 1 272 ? -35.679 -3.192 -7.802 1.00 33.69 272 ALA A O 1
ATOM 2138 N N . ASP A 1 273 ? -34.909 -4.055 -9.741 1.00 33.72 273 ASP A N 1
ATOM 2139 C CA . ASP A 1 273 ? -36.135 -3.913 -10.506 1.00 33.72 273 ASP A CA 1
ATOM 2140 C C . ASP A 1 273 ? -37.306 -4.599 -9.789 1.00 33.72 273 ASP A C 1
ATOM 2142 O O . ASP A 1 273 ? -37.235 -5.766 -9.406 1.00 33.72 273 ASP A O 1
ATOM 2146 N N . GLY A 1 274 ? -38.415 -3.866 -9.677 1.00 35.47 274 GLY A N 1
ATOM 2147 C CA . GLY A 1 274 ? -39.745 -4.451 -9.538 1.00 35.47 274 GLY A CA 1
ATOM 2148 C C . GLY A 1 274 ? -40.209 -4.805 -8.125 1.00 35.47 274 GLY A C 1
ATOM 2149 O O . GLY A 1 274 ? -40.459 -5.966 -7.827 1.00 35.47 274 GLY A O 1
ATOM 2150 N N . ALA A 1 275 ? -40.503 -3.798 -7.303 1.00 32.56 275 ALA A N 1
ATOM 2151 C CA . ALA A 1 275 ? -41.580 -3.916 -6.319 1.00 32.56 275 ALA A CA 1
ATOM 2152 C C . ALA A 1 275 ? -42.289 -2.565 -6.178 1.00 32.56 275 ALA A C 1
ATOM 2154 O O . ALA A 1 275 ? -41.785 -1.632 -5.557 1.00 32.56 275 ALA A O 1
ATOM 2155 N N . GLN A 1 276 ? -43.460 -2.450 -6.808 1.00 34.00 276 GLN A N 1
ATOM 2156 C CA . GLN A 1 276 ? -44.357 -1.312 -6.641 1.00 34.00 276 GLN A CA 1
ATOM 2157 C C . GLN A 1 276 ? -44.754 -1.198 -5.166 1.00 34.00 276 GLN A C 1
ATOM 2159 O O . GLN A 1 276 ? -45.476 -2.042 -4.637 1.00 34.00 276 GLN A O 1
ATOM 2164 N N . ALA A 1 277 ? -44.291 -0.135 -4.511 1.00 35.00 277 ALA A N 1
ATOM 2165 C CA . ALA A 1 277 ? -44.734 0.245 -3.182 1.00 35.00 277 ALA A CA 1
ATOM 2166 C C . ALA A 1 277 ? -46.186 0.741 -3.256 1.00 35.00 277 ALA A C 1
ATOM 2168 O O . ALA A 1 277 ? -46.458 1.888 -3.601 1.00 35.00 277 ALA A O 1
ATOM 2169 N N . SER A 1 278 ? -47.120 -0.154 -2.946 1.00 37.03 278 SER A N 1
ATOM 2170 C CA . SER A 1 278 ? -48.484 0.183 -2.542 1.00 37.03 278 SER A CA 1
ATOM 2171 C C . SER A 1 278 ? -48.643 -0.288 -1.099 1.00 37.03 278 SER A C 1
ATOM 2173 O O . SER A 1 278 ? -48.634 -1.492 -0.859 1.00 37.03 278 SER A O 1
ATOM 2175 N N . GLY A 1 279 ? -48.751 0.630 -0.136 1.00 33.69 279 GLY A N 1
ATOM 2176 C CA . GLY A 1 279 ? -49.040 0.268 1.256 1.00 33.69 279 GLY A CA 1
ATOM 2177 C C . GLY A 1 279 ? -48.574 1.293 2.288 1.00 33.69 279 GLY A C 1
ATOM 2178 O O . GLY A 1 279 ? -47.389 1.386 2.569 1.00 33.69 279 GLY A O 1
ATOM 2179 N N . ASP A 1 280 ? -49.548 2.043 2.801 1.00 32.94 280 ASP A N 1
ATOM 2180 C CA . ASP A 1 280 ? -49.653 2.772 4.076 1.00 32.94 280 ASP A CA 1
ATOM 2181 C C . ASP A 1 280 ? -48.373 3.151 4.865 1.00 32.94 280 ASP A C 1
ATOM 2183 O O . ASP A 1 280 ? -47.610 2.315 5.352 1.00 32.94 280 ASP A O 1
ATOM 2187 N N . GLY A 1 281 ? -48.178 4.460 5.050 1.00 41.03 281 GLY A N 1
ATOM 2188 C CA . GLY A 1 281 ? -46.974 5.102 5.587 1.00 41.03 281 GLY A CA 1
ATOM 2189 C C . GLY A 1 281 ? -46.787 5.001 7.102 1.00 41.03 281 GLY A C 1
ATOM 2190 O O . GLY A 1 281 ? -46.684 6.024 7.777 1.00 41.03 281 GLY A O 1
ATOM 2191 N N . THR A 1 282 ? -46.659 3.788 7.639 1.00 39.28 282 THR A N 1
ATOM 2192 C CA . THR A 1 282 ? -46.120 3.598 8.994 1.00 39.28 282 THR A CA 1
ATOM 2193 C C . THR A 1 282 ? -44.638 3.257 8.891 1.00 39.28 282 THR A C 1
ATOM 2195 O O . THR A 1 282 ? -44.270 2.135 8.550 1.00 39.28 282 THR A O 1
ATOM 2198 N N . VAL A 1 283 ? -43.771 4.237 9.161 1.00 52.78 283 VAL A N 1
ATOM 2199 C CA . VAL A 1 283 ? -42.320 4.013 9.264 1.00 52.78 283 VAL A CA 1
ATOM 2200 C C . VAL A 1 283 ? -42.086 2.940 10.339 1.00 52.78 283 VAL A C 1
ATOM 2202 O O . VAL A 1 283 ? -42.511 3.148 11.479 1.00 52.78 283 VAL A O 1
ATOM 2205 N N . PRO A 1 284 ? -41.464 1.788 10.020 1.00 58.41 284 PRO A N 1
ATOM 2206 C CA . PRO A 1 284 ? -41.231 0.744 11.010 1.00 58.41 284 PRO A CA 1
ATOM 2207 C C . PRO A 1 284 ? -40.348 1.280 12.150 1.00 58.41 284 PRO A C 1
ATOM 2209 O O . PRO A 1 284 ? -39.454 2.096 11.899 1.00 58.41 284 PRO A O 1
ATOM 2212 N N . PRO A 1 285 ? -40.581 0.852 13.405 1.00 65.25 285 PRO A N 1
ATOM 2213 C CA . PRO A 1 285 ? -39.806 1.326 14.543 1.00 65.25 285 PRO A CA 1
ATOM 2214 C C . PRO A 1 285 ? -38.327 0.976 14.352 1.00 65.25 285 PRO A C 1
ATOM 2216 O O . PRO A 1 285 ? -37.977 -0.180 14.107 1.00 65.25 285 PRO A O 1
ATOM 2219 N N . LYS A 1 286 ? -37.459 1.987 14.455 1.00 78.81 286 LYS A N 1
ATOM 2220 C CA . LYS A 1 286 ? -36.008 1.800 14.368 1.00 78.81 286 LYS A CA 1
ATOM 2221 C C . LYS A 1 286 ? -35.510 1.031 15.586 1.00 78.81 286 LYS A C 1
ATOM 2223 O O . LYS A 1 286 ? -35.907 1.317 16.716 1.00 78.81 286 LYS A O 1
ATOM 2228 N N . LEU A 1 287 ? -34.608 0.080 15.363 1.00 83.88 287 LEU A N 1
ATOM 2229 C CA . LEU A 1 287 ? -33.910 -0.597 16.446 1.00 83.88 287 LEU A CA 1
ATOM 2230 C C . LEU A 1 287 ? -32.859 0.355 17.024 1.00 83.88 287 LEU A C 1
ATOM 2232 O O . LEU A 1 287 ? -31.939 0.770 16.316 1.00 83.88 287 LEU A O 1
ATOM 2236 N N . ARG A 1 288 ? -32.996 0.679 18.310 1.00 87.19 288 ARG A N 1
ATOM 2237 C CA . ARG A 1 288 ? -32.014 1.489 19.035 1.00 87.19 288 ARG A CA 1
ATOM 2238 C C . ARG A 1 288 ? -30.808 0.660 19.446 1.00 87.19 288 ARG A C 1
ATOM 2240 O O . ARG A 1 288 ? -30.970 -0.393 20.070 1.00 87.19 288 ARG A O 1
ATOM 2247 N N . ILE A 1 289 ? -29.628 1.178 19.130 1.00 90.69 289 ILE A N 1
ATOM 2248 C CA . ILE A 1 289 ? -28.327 0.603 19.453 1.00 90.69 289 ILE A CA 1
ATOM 2249 C C . ILE A 1 289 ? -27.541 1.627 20.271 1.00 90.69 289 ILE A C 1
ATOM 2251 O O . ILE A 1 289 ? -27.373 2.769 19.845 1.00 90.69 289 ILE A O 1
ATOM 2255 N N . LEU A 1 290 ? -27.039 1.211 21.429 1.00 91.81 290 LEU A N 1
ATOM 2256 C CA . LEU A 1 290 ? -26.159 2.039 22.254 1.00 91.81 290 LEU A CA 1
ATOM 2257 C C . LEU A 1 290 ? -24.702 1.651 21.996 1.00 91.81 290 LEU A C 1
ATOM 2259 O O . LEU A 1 290 ? -24.346 0.485 22.150 1.00 91.81 290 LEU A O 1
ATOM 2263 N N . GLY A 1 291 ? -23.869 2.606 21.593 1.00 93.25 291 GLY A N 1
ATOM 2264 C CA . GLY A 1 291 ? -22.427 2.448 21.419 1.00 93.25 291 GLY A CA 1
ATOM 2265 C C . GLY A 1 291 ? -21.677 2.926 22.659 1.00 93.25 291 GLY A C 1
ATOM 2266 O O . GLY A 1 291 ? -21.827 4.077 23.053 1.00 93.25 291 GLY A O 1
ATOM 2267 N N . CYS A 1 292 ? -20.869 2.063 23.268 1.00 94.12 292 CYS A N 1
ATOM 2268 C CA . CYS A 1 292 ? -20.051 2.388 24.433 1.00 94.12 292 CYS A CA 1
ATOM 2269 C C . CYS A 1 292 ? -18.562 2.255 24.089 1.00 94.12 292 CYS A C 1
ATOM 2271 O O . CYS A 1 292 ? -18.125 1.125 23.827 1.00 94.12 292 CYS A O 1
ATOM 2273 N N . PRO A 1 293 ? -17.775 3.346 24.108 1.00 94.69 293 PRO A N 1
ATOM 2274 C CA . PRO A 1 293 ? -16.326 3.238 24.008 1.00 94.69 293 PRO A CA 1
ATOM 2275 C C . PRO A 1 293 ? -15.799 2.454 25.211 1.00 94.69 293 PRO A C 1
ATOM 2277 O O . PRO A 1 293 ? -16.337 2.550 26.319 1.00 94.69 293 PRO A O 1
ATOM 2280 N N . ALA A 1 294 ? -14.794 1.609 24.997 1.00 92.62 294 ALA A N 1
ATOM 2281 C CA . ALA A 1 294 ? -14.233 0.810 26.074 1.00 92.62 294 ALA A CA 1
ATOM 2282 C C . ALA A 1 294 ? -13.331 1.646 26.981 1.00 92.62 294 ALA A C 1
ATOM 2284 O O . ALA A 1 294 ? -13.312 1.396 28.189 1.00 92.62 294 ALA A O 1
ATOM 2285 N N . ARG A 1 295 ? -12.565 2.589 26.419 1.00 89.06 295 ARG A N 1
ATOM 2286 C CA . ARG A 1 295 ? -11.552 3.318 27.182 1.00 89.06 295 ARG A CA 1
ATOM 2287 C C . ARG A 1 295 ? -11.310 4.765 26.759 1.00 89.06 295 ARG A C 1
ATOM 2289 O O . ARG A 1 295 ? -11.132 5.585 27.651 1.00 89.06 295 ARG A O 1
ATOM 2296 N N . ASP A 1 296 ? -11.186 5.045 25.467 1.00 90.56 296 ASP A N 1
ATOM 2297 C CA . ASP A 1 296 ? -10.561 6.285 24.978 1.00 90.56 296 ASP A CA 1
ATOM 2298 C C . ASP A 1 296 ? -11.257 6.876 23.739 1.00 90.56 296 ASP A C 1
ATOM 2300 O O . ASP A 1 296 ? -12.181 6.276 23.186 1.00 90.56 296 ASP A O 1
ATOM 2304 N N . GLU A 1 297 ? -10.803 8.057 23.303 1.00 92.00 297 GLU A N 1
ATOM 2305 C CA . GLU A 1 297 ? -11.372 8.791 22.160 1.00 92.00 297 GLU A CA 1
ATOM 2306 C C . GLU A 1 297 ? -11.288 8.014 20.843 1.00 92.00 297 GLU A C 1
ATOM 2308 O O . GLU A 1 297 ? -12.167 8.104 19.984 1.00 92.00 297 GLU A O 1
ATOM 2313 N N . ILE A 1 298 ? -10.266 7.173 20.682 1.00 93.94 298 ILE A N 1
ATOM 2314 C CA . ILE A 1 298 ? -10.139 6.315 19.502 1.00 93.94 298 ILE A CA 1
ATOM 2315 C C . ILE A 1 298 ? -11.256 5.264 19.480 1.00 93.94 298 ILE A C 1
ATOM 2317 O O . ILE A 1 298 ? -11.799 4.968 18.412 1.00 93.94 298 ILE A O 1
ATOM 2321 N N . ASP A 1 299 ? -11.620 4.707 20.638 1.00 94.75 299 ASP A N 1
ATOM 2322 C CA . ASP A 1 299 ? -12.746 3.778 20.754 1.00 94.75 299 ASP A CA 1
ATOM 2323 C C . ASP A 1 299 ? -14.081 4.464 20.415 1.00 94.75 299 ASP A C 1
ATOM 2325 O O . ASP A 1 299 ? -14.928 3.864 19.743 1.00 94.75 299 ASP A O 1
ATOM 2329 N N . GLU A 1 300 ? -14.266 5.720 20.840 1.00 94.81 300 GLU A N 1
ATOM 2330 C CA . GLU A 1 300 ? -15.432 6.536 20.472 1.00 94.81 300 GLU A CA 1
ATOM 2331 C C . GLU A 1 300 ? -15.468 6.767 18.959 1.00 94.81 300 GLU A C 1
ATOM 2333 O O . GLU A 1 300 ? -16.479 6.496 18.302 1.00 94.81 300 GLU A O 1
ATOM 2338 N N . LEU A 1 301 ? -14.355 7.216 18.378 1.00 94.88 301 LEU A N 1
ATOM 2339 C CA . LEU A 1 301 ? -14.260 7.528 16.958 1.00 94.88 301 LEU A CA 1
ATOM 2340 C C . LEU A 1 301 ? -14.531 6.291 16.091 1.00 94.88 301 LEU A C 1
ATOM 2342 O O . LEU A 1 301 ? -15.242 6.375 15.089 1.00 94.88 301 LEU A O 1
ATOM 2346 N N . ALA A 1 302 ? -14.057 5.119 16.513 1.00 95.69 302 ALA A N 1
ATOM 2347 C CA . ALA A 1 302 ? -14.364 3.848 15.869 1.00 95.69 302 ALA A CA 1
ATOM 2348 C C . ALA A 1 302 ? -15.865 3.499 15.916 1.00 95.69 302 ALA A C 1
ATOM 2350 O O . ALA A 1 302 ? -16.427 3.011 14.932 1.00 95.69 302 ALA A O 1
ATOM 2351 N N . LEU A 1 303 ? -16.553 3.791 17.025 1.00 95.62 303 LEU A N 1
ATOM 2352 C CA . LEU A 1 303 ? -18.007 3.627 17.127 1.00 95.62 303 LEU A CA 1
ATOM 2353 C C . LEU A 1 303 ? -18.772 4.624 16.250 1.00 95.62 303 LEU A C 1
ATOM 2355 O O . LEU A 1 303 ? -19.817 4.268 15.704 1.00 95.62 303 LEU A O 1
ATOM 2359 N N . LEU A 1 304 ? -18.258 5.842 16.062 1.00 94.75 304 LEU A N 1
ATOM 2360 C CA . LEU A 1 304 ? -18.814 6.805 15.107 1.00 94.75 304 LEU A CA 1
ATOM 2361 C C . LEU A 1 304 ? -18.656 6.315 13.657 1.00 94.75 304 LEU A C 1
ATOM 2363 O O . LEU A 1 304 ? -19.606 6.399 12.875 1.00 94.75 304 LEU A O 1
ATOM 2367 N N . MET A 1 305 ? -17.516 5.707 13.312 1.00 95.19 305 MET A N 1
ATOM 2368 C CA . MET A 1 305 ? -17.332 5.035 12.017 1.00 95.19 305 MET A CA 1
ATOM 2369 C C . MET A 1 305 ? -18.328 3.881 11.839 1.00 95.19 305 MET A C 1
ATOM 2371 O O . MET A 1 305 ? -18.995 3.790 10.805 1.00 95.19 305 MET A O 1
ATOM 2375 N N . LEU A 1 306 ? -18.511 3.040 12.865 1.00 95.00 306 LEU A N 1
ATOM 2376 C CA . LEU A 1 306 ? -19.517 1.973 12.849 1.00 95.00 306 LEU A CA 1
ATOM 2377 C C . LEU A 1 306 ? -20.936 2.530 12.670 1.00 95.00 306 LEU A C 1
ATOM 2379 O O . LEU A 1 306 ? -21.731 1.967 11.916 1.00 95.00 306 LEU A O 1
ATOM 2383 N N . ARG A 1 307 ? -21.258 3.646 13.337 1.00 93.88 307 ARG A N 1
ATOM 2384 C CA . ARG A 1 307 ? -22.540 4.342 13.184 1.00 93.88 307 ARG A CA 1
ATOM 2385 C C . ARG A 1 307 ? -22.773 4.743 11.735 1.00 93.88 307 ARG A C 1
ATOM 2387 O O . ARG A 1 307 ? -23.867 4.509 11.222 1.00 93.88 307 ARG A O 1
ATOM 2394 N N . HIS A 1 308 ? -21.763 5.302 11.071 1.00 92.50 308 HIS A N 1
ATOM 2395 C CA . HIS A 1 308 ? -21.872 5.660 9.661 1.00 92.50 308 HIS A CA 1
ATOM 2396 C C . HIS A 1 308 ? -22.120 4.432 8.773 1.00 92.50 308 HIS A C 1
ATOM 2398 O O . HIS A 1 308 ? -23.011 4.455 7.925 1.00 92.50 308 HIS A O 1
ATOM 2404 N N . LEU A 1 309 ? -21.417 3.322 9.021 1.00 91.50 309 LEU A N 1
ATOM 2405 C CA . LEU A 1 309 ? -21.616 2.057 8.298 1.00 91.50 309 LEU A CA 1
ATOM 2406 C C . LEU A 1 309 ? -23.005 1.432 8.505 1.00 91.50 309 LEU A C 1
ATOM 2408 O O . LEU A 1 309 ? -23.449 0.621 7.692 1.00 91.50 309 LEU A O 1
ATOM 2412 N N . LEU A 1 310 ? -23.696 1.796 9.584 1.00 89.44 310 LEU A N 1
ATOM 2413 C CA . LEU A 1 310 ? -25.026 1.307 9.941 1.00 89.44 310 LEU A CA 1
ATOM 2414 C C . LEU A 1 310 ? -26.150 2.314 9.643 1.00 89.44 310 LEU A C 1
ATOM 2416 O O . LEU A 1 310 ? -27.283 2.078 10.068 1.00 89.44 310 LEU A O 1
ATOM 2420 N N . ARG A 1 311 ? -25.897 3.384 8.871 1.00 80.12 311 ARG A N 1
ATOM 2421 C CA . ARG A 1 311 ? -26.865 4.464 8.558 1.00 80.12 311 ARG A CA 1
ATOM 2422 C C . ARG A 1 311 ? -28.157 4.046 7.833 1.00 80.12 311 ARG A C 1
ATOM 2424 O O . ARG A 1 311 ? -28.954 4.900 7.450 1.00 80.12 311 ARG A O 1
ATOM 2431 N N . SER A 1 312 ? -28.389 2.746 7.650 1.00 70.50 312 SER A N 1
ATOM 2432 C CA . SER A 1 312 ? -29.626 2.198 7.096 1.00 70.50 312 SER A CA 1
ATOM 2433 C C . SER A 1 312 ? -30.867 2.704 7.844 1.00 70.50 312 SER A C 1
ATOM 2435 O O . SER A 1 312 ? -30.837 2.959 9.049 1.00 70.50 312 SER A O 1
ATOM 2437 N N . THR A 1 313 ? -32.009 2.748 7.157 1.00 64.12 313 THR A N 1
ATOM 2438 C CA . THR A 1 313 ? -33.295 3.216 7.708 1.00 64.12 313 THR A CA 1
ATOM 2439 C C . THR A 1 313 ? -33.811 2.415 8.914 1.00 64.12 313 THR A C 1
ATOM 2441 O O . THR A 1 313 ? -34.783 2.837 9.539 1.00 64.12 313 THR A O 1
ATOM 2444 N N . ARG A 1 314 ? -33.164 1.293 9.270 1.00 79.88 314 ARG A N 1
ATOM 2445 C CA . ARG A 1 314 ? -33.578 0.358 10.329 1.00 79.88 314 ARG A CA 1
ATOM 2446 C C . ARG A 1 314 ? -32.941 0.602 11.699 1.00 79.88 314 ARG A C 1
ATOM 2448 O O . ARG A 1 314 ? -33.464 0.076 12.680 1.00 79.88 314 ARG A O 1
ATOM 2455 N N . TYR A 1 315 ? -31.850 1.365 11.784 1.00 86.81 315 TYR A N 1
ATOM 2456 C CA . TYR A 1 315 ? -31.089 1.540 13.027 1.00 86.81 315 TYR A CA 1
ATOM 2457 C C . TYR A 1 315 ? -31.079 2.998 13.492 1.00 86.81 315 TYR A C 1
ATOM 2459 O O . TYR A 1 315 ? -31.053 3.932 12.692 1.00 86.81 315 TYR A O 1
ATOM 2467 N N . GLU A 1 316 ? -31.105 3.188 14.807 1.00 86.19 316 GLU A N 1
ATOM 2468 C CA . GLU A 1 316 ? -30.819 4.457 15.475 1.00 86.19 316 GLU A CA 1
ATOM 2469 C C . GLU A 1 316 ? -29.672 4.194 16.453 1.00 86.19 316 GLU A C 1
ATOM 2471 O O . GLU A 1 316 ? -29.835 3.416 17.392 1.00 86.19 316 GLU A O 1
ATOM 2476 N N . ILE A 1 317 ? -28.500 4.776 16.196 1.00 87.88 317 ILE A N 1
ATOM 2477 C CA . ILE A 1 317 ? -27.296 4.525 16.996 1.00 87.88 317 ILE A CA 1
ATOM 2478 C C . ILE A 1 317 ? -26.937 5.786 17.763 1.00 87.88 317 ILE A C 1
ATOM 2480 O O . ILE A 1 317 ? -26.694 6.837 17.168 1.00 87.88 317 ILE A O 1
ATOM 2484 N N . GLU A 1 318 ? -26.856 5.646 19.077 1.00 89.94 318 GLU A N 1
ATOM 2485 C CA . GLU A 1 318 ? -26.376 6.674 19.990 1.00 89.94 318 GLU A CA 1
ATOM 2486 C C . GLU A 1 318 ? -25.036 6.213 20.564 1.00 89.94 318 GLU A C 1
ATOM 2488 O O . GLU A 1 318 ? -24.953 5.130 21.139 1.00 89.94 318 GLU A O 1
ATOM 2493 N N . VAL A 1 319 ? -23.983 7.007 20.372 1.00 91.69 319 VAL A N 1
ATOM 2494 C CA . VAL A 1 319 ? -22.641 6.716 20.892 1.00 91.69 319 VAL A CA 1
ATOM 2495 C C . VAL A 1 319 ? -22.426 7.565 22.139 1.00 91.69 319 VAL A C 1
ATOM 2497 O O . VAL A 1 319 ? -22.663 8.772 22.115 1.00 91.69 319 VAL A O 1
ATOM 2500 N N . PHE A 1 320 ? -22.034 6.923 23.233 1.00 90.75 320 PHE A N 1
ATOM 2501 C CA . PHE A 1 320 ? -21.638 7.592 24.464 1.00 90.75 320 PHE A CA 1
ATOM 2502 C C . PHE A 1 320 ? -20.252 8.222 24.314 1.00 90.75 320 PHE A C 1
ATOM 2504 O O . PHE A 1 320 ? -19.396 7.628 23.666 1.00 90.75 320 PHE A O 1
ATOM 2511 N N . GLY A 1 321 ? -20.052 9.386 24.938 1.00 87.06 321 GLY A N 1
ATOM 2512 C CA . GLY A 1 321 ? -18.738 10.022 25.015 1.00 87.06 321 GLY A CA 1
ATOM 2513 C C . GLY A 1 321 ? -17.759 9.211 25.865 1.00 87.06 321 GLY A C 1
ATOM 2514 O O . GLY A 1 321 ? -18.171 8.522 26.808 1.00 87.06 321 GLY A O 1
ATOM 2515 N N . GLU A 1 322 ? -16.477 9.276 25.524 1.00 81.50 322 GLU A N 1
ATOM 2516 C CA . GLU A 1 322 ? -15.372 8.620 26.240 1.00 81.50 322 GLU A CA 1
ATOM 2517 C C . GLU A 1 322 ? -15.280 8.986 27.734 1.00 81.50 322 GLU A C 1
ATOM 2519 O O . GLU A 1 322 ? -14.828 8.181 28.548 1.00 81.50 322 GLU A O 1
ATOM 2524 N N . GLU A 1 323 ? -15.753 10.170 28.126 1.00 83.56 323 GLU A N 1
ATOM 2525 C CA . GLU A 1 323 ? -15.710 10.674 29.497 1.00 83.56 323 GLU A CA 1
ATOM 2526 C C . GLU A 1 323 ? -16.664 9.941 30.452 1.00 83.56 323 GLU A C 1
ATOM 2528 O O . GLU A 1 323 ? -16.545 10.069 31.676 1.00 83.56 323 GLU A O 1
ATOM 2533 N N . LYS A 1 324 ? -17.618 9.169 29.916 1.00 84.44 324 LYS A N 1
ATOM 2534 C CA . LYS A 1 324 ? -18.644 8.505 30.721 1.00 84.44 324 LYS A CA 1
ATOM 2535 C C . LYS A 1 324 ? -18.103 7.292 31.461 1.00 84.44 324 LYS A C 1
ATOM 2537 O O . LYS A 1 324 ? -17.548 6.351 30.893 1.00 84.44 324 LYS A O 1
ATOM 2542 N N . LEU A 1 325 ? -18.394 7.238 32.758 1.00 83.00 325 LEU A N 1
ATOM 2543 C CA . LEU A 1 325 ? -18.042 6.088 33.584 1.00 83.00 325 LEU A CA 1
ATOM 2544 C C . LEU A 1 325 ? -18.918 4.872 33.258 1.00 83.00 325 LEU A C 1
ATOM 2546 O O . LEU A 1 325 ? -20.108 4.981 32.962 1.00 83.00 325 LEU A O 1
ATOM 2550 N N . ALA A 1 326 ? -18.373 3.673 33.472 1.00 78.94 326 ALA A N 1
ATOM 2551 C CA . ALA A 1 326 ? -19.105 2.413 33.320 1.00 78.94 326 ALA A CA 1
ATOM 2552 C C . ALA A 1 326 ? -20.445 2.371 34.089 1.00 78.94 326 ALA A C 1
ATOM 2554 O O . ALA A 1 326 ? -21.394 1.727 33.655 1.00 78.94 326 ALA A O 1
ATOM 2555 N N . SER A 1 327 ? -20.543 3.033 35.248 1.00 82.25 327 SER A N 1
ATOM 2556 C CA . SER A 1 327 ? -21.801 3.162 36.001 1.00 82.25 327 SER A CA 1
ATOM 2557 C C . SER A 1 327 ? -22.830 4.061 35.324 1.00 82.25 327 SER A C 1
ATOM 2559 O O . SER A 1 327 ? -24.019 3.775 35.419 1.00 82.25 327 SER A O 1
ATOM 2561 N N . GLU A 1 328 ? -22.386 5.121 34.657 1.00 85.12 328 GLU A N 1
ATOM 2562 C CA . GLU A 1 328 ? -23.249 6.081 33.968 1.00 85.12 328 GLU A CA 1
ATOM 2563 C C . GLU A 1 328 ? -23.816 5.466 32.692 1.00 85.12 328 GLU A C 1
ATOM 2565 O O . GLU A 1 328 ? -25.025 5.513 32.486 1.00 85.12 328 GLU A O 1
ATOM 2570 N N . VAL A 1 329 ? -22.974 4.771 31.918 1.00 82.25 329 VAL A N 1
ATOM 2571 C CA . VAL A 1 329 ? -23.389 3.975 30.749 1.00 82.25 329 VAL A CA 1
ATOM 2572 C C . VAL A 1 329 ? -24.502 2.998 31.127 1.00 82.25 329 VAL A C 1
ATOM 2574 O O . VAL A 1 329 ? -25.523 2.893 30.452 1.00 82.25 329 VAL A O 1
ATOM 2577 N N . VAL A 1 330 ? -24.325 2.288 32.241 1.00 82.31 330 VAL A N 1
ATOM 2578 C CA . VAL A 1 330 ? -25.285 1.295 32.734 1.00 82.31 330 VAL A CA 1
ATOM 2579 C C . VAL A 1 330 ? -26.583 1.949 33.241 1.00 82.31 330 VAL A C 1
ATOM 2581 O O . VAL A 1 330 ? -27.679 1.432 32.998 1.00 82.31 330 VAL A O 1
ATOM 2584 N N . ALA A 1 331 ? -26.488 3.090 33.929 1.00 83.81 331 ALA A N 1
ATOM 2585 C CA . ALA A 1 331 ? -27.653 3.846 34.388 1.00 83.81 331 ALA A CA 1
ATOM 2586 C C . ALA A 1 331 ? -28.469 4.395 33.207 1.00 83.81 331 ALA A C 1
ATOM 2588 O O . ALA A 1 331 ? -29.694 4.276 33.185 1.00 83.81 331 ALA A O 1
ATOM 2589 N N . GLU A 1 332 ? -27.800 4.927 32.189 1.00 80.75 332 GLU A N 1
ATOM 2590 C CA . GLU A 1 332 ? -28.446 5.483 31.005 1.00 80.75 332 GLU A CA 1
ATOM 2591 C C . GLU A 1 332 ? -29.057 4.396 30.110 1.00 80.75 332 GLU A C 1
ATOM 2593 O O . GLU A 1 332 ? -30.182 4.555 29.631 1.00 80.75 332 GLU A O 1
ATOM 2598 N N . ALA A 1 333 ? -28.390 3.244 29.983 1.00 77.75 333 ALA A N 1
ATOM 2599 C CA . ALA A 1 333 ? -28.956 2.059 29.340 1.00 77.75 333 ALA A CA 1
ATOM 2600 C C . ALA A 1 333 ? -30.225 1.550 30.051 1.00 77.75 333 ALA A C 1
ATOM 2602 O O . ALA A 1 333 ? -31.107 0.996 29.403 1.00 77.75 333 ALA A O 1
ATOM 2603 N N . SER A 1 334 ? -30.360 1.778 31.366 1.00 75.94 334 SER A N 1
ATOM 2604 C CA . SER A 1 334 ? -31.579 1.425 32.116 1.00 75.94 334 SER A CA 1
ATOM 2605 C C . SER A 1 334 ? -32.748 2.359 31.793 1.00 75.94 334 SER A C 1
ATOM 2607 O O . SER A 1 334 ? -33.905 1.947 31.842 1.00 75.94 334 SER A O 1
ATOM 2609 N N . GLY A 1 335 ? -32.456 3.626 31.480 1.00 69.38 335 GLY A N 1
ATOM 2610 C CA . GLY A 1 335 ? -33.456 4.657 31.193 1.00 69.38 335 GLY A CA 1
ATOM 2611 C C . GLY A 1 335 ? -33.981 4.649 29.755 1.00 69.38 335 GLY A C 1
ATOM 2612 O O . GLY A 1 335 ? -34.968 5.326 29.467 1.00 69.38 335 GLY A O 1
ATOM 2613 N N . LYS A 1 336 ? -33.344 3.900 28.846 1.00 69.44 336 LYS A N 1
ATOM 2614 C CA . LYS A 1 336 ? -33.666 3.877 27.414 1.00 69.44 336 LYS A CA 1
ATOM 2615 C C . LYS A 1 336 ? -33.882 2.432 26.941 1.00 69.44 336 LYS A C 1
ATOM 2617 O O . LYS A 1 336 ? -32.941 1.644 26.995 1.00 69.44 336 LYS A O 1
ATOM 2622 N N . PRO A 1 337 ? -35.066 2.063 26.413 1.00 66.06 337 PRO A N 1
ATOM 2623 C CA . PRO A 1 337 ? -35.246 0.750 25.803 1.00 66.06 337 PRO A CA 1
ATOM 2624 C C . PRO A 1 337 ? -34.369 0.660 24.546 1.00 66.06 337 PRO A C 1
ATOM 2626 O O . PRO A 1 337 ? -34.655 1.286 23.524 1.00 66.06 337 PRO A O 1
ATOM 2629 N N . SER A 1 338 ? -33.275 -0.089 24.646 1.00 71.69 338 SER A N 1
ATOM 2630 C CA . SER A 1 338 ? -32.383 -0.429 23.539 1.00 71.69 338 SER A CA 1
ATOM 2631 C C . SER A 1 338 ? -32.523 -1.914 23.230 1.00 71.69 338 SER A C 1
ATOM 2633 O O . SER A 1 338 ? -32.724 -2.732 24.128 1.00 71.69 338 SER A O 1
ATOM 2635 N N . GLY A 1 339 ? -32.475 -2.265 21.947 1.00 76.75 339 GLY A N 1
ATOM 2636 C CA . GLY A 1 339 ? -32.535 -3.668 21.539 1.00 76.75 339 GLY A CA 1
ATOM 2637 C C . GLY A 1 339 ? -31.159 -4.329 21.498 1.00 76.75 339 GLY A C 1
ATOM 2638 O O . GLY A 1 339 ? -31.060 -5.554 21.524 1.00 76.75 339 GLY A O 1
ATOM 2639 N N . LEU A 1 340 ? -30.098 -3.521 21.425 1.00 88.94 340 LEU A N 1
ATOM 2640 C CA . LEU A 1 340 ? -28.723 -3.984 21.298 1.00 88.94 340 LEU A CA 1
ATOM 2641 C C . LEU A 1 340 ? -27.752 -2.949 21.880 1.00 88.94 340 LEU A C 1
ATOM 2643 O O . LEU A 1 340 ? -27.981 -1.742 21.786 1.00 88.94 340 LEU A O 1
ATOM 2647 N N . LEU A 1 341 ? -26.649 -3.423 22.448 1.00 92.69 341 LEU A N 1
ATOM 2648 C CA . LEU A 1 341 ? -25.536 -2.599 22.907 1.00 92.69 341 LEU A CA 1
ATOM 2649 C C . LEU A 1 341 ? -24.239 -3.063 22.238 1.00 92.69 341 LEU A C 1
ATOM 2651 O O . LEU A 1 341 ? -23.958 -4.259 22.177 1.00 92.69 341 LEU A O 1
ATOM 2655 N N . CYS A 1 342 ? -23.460 -2.116 21.726 1.00 95.12 342 CYS A N 1
ATOM 2656 C CA . CYS A 1 342 ? -22.167 -2.344 21.098 1.00 95.12 342 CYS A CA 1
ATOM 2657 C C . CYS A 1 342 ? -21.055 -1.728 21.955 1.00 95.12 342 CYS A C 1
ATOM 2659 O O . CYS A 1 342 ? -21.071 -0.528 22.209 1.00 95.12 342 CYS A O 1
ATOM 2661 N N . ILE A 1 343 ? -20.084 -2.529 22.386 1.00 95.88 343 ILE A N 1
ATOM 2662 C CA . ILE A 1 343 ? -18.875 -2.058 23.075 1.00 95.88 343 ILE A CA 1
ATOM 2663 C C . ILE A 1 343 ? -17.750 -1.983 22.043 1.00 95.88 343 ILE A C 1
ATOM 2665 O O . ILE A 1 343 ? -17.447 -2.997 21.418 1.00 95.88 343 ILE A O 1
ATOM 2669 N N . GLY A 1 344 ? -17.151 -0.811 21.847 1.00 95.62 344 GLY A N 1
ATOM 2670 C CA . GLY A 1 344 ? -16.051 -0.606 20.900 1.00 95.62 344 GLY A CA 1
ATOM 2671 C C . GLY A 1 344 ? -14.702 -0.560 21.607 1.00 95.62 344 GLY A C 1
ATOM 2672 O O . GLY A 1 344 ? -14.557 0.164 22.583 1.00 95.62 344 GLY A O 1
ATOM 2673 N N . ALA A 1 345 ? -13.729 -1.329 21.130 1.00 95.00 345 ALA A N 1
ATOM 2674 C CA . ALA A 1 345 ? -12.354 -1.322 21.613 1.00 95.00 345 ALA A CA 1
ATOM 2675 C C . ALA A 1 345 ? -11.387 -1.463 20.432 1.00 95.00 345 ALA A C 1
ATOM 2677 O O . ALA A 1 345 ? -11.389 -2.483 19.739 1.00 95.00 345 ALA A O 1
ATOM 2678 N N . VAL A 1 346 ? -10.543 -0.460 20.218 1.00 94.00 346 VAL A N 1
ATOM 2679 C CA . VAL A 1 346 ? -9.458 -0.474 19.233 1.00 94.00 346 VAL A CA 1
ATOM 2680 C C . VAL A 1 346 ? -8.163 -0.888 19.923 1.00 94.00 346 VAL A C 1
ATOM 2682 O O . VAL A 1 346 ? -7.818 -0.360 20.981 1.00 94.00 346 VAL A O 1
ATOM 2685 N N . ALA A 1 347 ? -7.449 -1.840 19.330 1.00 87.56 347 ALA A N 1
ATOM 2686 C CA . ALA A 1 347 ? -6.170 -2.333 19.822 1.00 87.56 347 ALA A CA 1
ATOM 2687 C C . ALA A 1 347 ? -4.992 -1.423 19.403 1.00 87.56 347 ALA A C 1
ATOM 2689 O O . ALA A 1 347 ? -5.070 -0.796 18.344 1.00 87.56 347 ALA A O 1
ATOM 2690 N N . PRO A 1 348 ? -3.866 -1.429 20.145 1.00 84.38 348 PRO A N 1
ATOM 2691 C CA . PRO A 1 348 ? -3.656 -2.096 21.435 1.00 84.38 348 PRO A CA 1
ATOM 2692 C C . PRO A 1 348 ? -4.484 -1.484 22.579 1.00 84.38 348 PRO A C 1
ATOM 2694 O O . PRO A 1 348 ? -4.990 -0.372 22.486 1.00 84.38 348 PRO A O 1
ATOM 2697 N N . GLY A 1 349 ? -4.680 -2.262 23.648 1.00 81.00 349 GLY A N 1
ATOM 2698 C CA . GLY A 1 349 ? -5.485 -1.851 24.800 1.00 81.00 349 GLY A CA 1
ATOM 2699 C C . GLY A 1 349 ? -6.986 -2.161 24.678 1.00 81.00 349 GLY A C 1
ATOM 2700 O O . GLY A 1 349 ? -7.421 -2.974 23.866 1.00 81.00 349 GLY A O 1
ATOM 2701 N N . GLY A 1 350 ? -7.791 -1.601 25.588 1.00 85.38 350 GLY A N 1
ATOM 2702 C CA . GLY A 1 350 ? -9.262 -1.698 25.574 1.00 85.38 350 GLY A CA 1
ATOM 2703 C C . GLY A 1 350 ? -9.873 -3.039 26.021 1.00 85.38 350 GLY A C 1
ATOM 2704 O O . GLY A 1 350 ? -10.897 -3.034 26.700 1.00 85.38 350 GLY A O 1
ATOM 2705 N N . LEU A 1 351 ? -9.236 -4.189 25.760 1.00 89.44 351 LEU A N 1
ATOM 2706 C CA . LEU A 1 351 ? -9.813 -5.525 26.014 1.00 89.44 351 LEU A CA 1
ATOM 2707 C C . LEU A 1 351 ? -10.279 -5.738 27.466 1.00 89.44 351 LEU A C 1
ATOM 2709 O O . LEU A 1 351 ? -11.385 -6.226 27.707 1.00 89.44 351 LEU A O 1
ATOM 2713 N N . ALA A 1 352 ? -9.452 -5.370 28.448 1.00 90.56 352 ALA A N 1
ATOM 2714 C CA . ALA A 1 352 ? -9.797 -5.526 29.861 1.00 90.56 352 ALA A CA 1
ATOM 2715 C C . ALA A 1 352 ? -11.016 -4.673 30.259 1.00 90.56 352 ALA A C 1
ATOM 2717 O O . ALA A 1 352 ? -11.882 -5.151 30.997 1.00 90.56 352 ALA A O 1
ATOM 2718 N N . HIS A 1 353 ? -11.102 -3.449 29.731 1.00 90.94 353 HIS A N 1
ATOM 2719 C CA . HIS A 1 353 ? -12.213 -2.529 29.973 1.00 90.94 353 HIS A CA 1
ATOM 2720 C C . HIS A 1 353 ? -13.486 -2.998 29.266 1.00 90.94 353 HIS A C 1
ATOM 2722 O O . HIS A 1 353 ? -14.535 -3.082 29.903 1.00 90.94 353 HIS A O 1
ATOM 2728 N N . ALA A 1 354 ? -13.383 -3.427 28.005 1.00 93.12 354 ALA A N 1
ATOM 2729 C CA . ALA A 1 354 ? -14.492 -4.010 27.256 1.00 93.12 354 ALA A CA 1
ATOM 2730 C C . ALA A 1 354 ? -15.073 -5.233 27.979 1.00 93.12 354 ALA A C 1
ATOM 2732 O O . ALA A 1 354 ? -16.287 -5.347 28.151 1.00 93.12 354 ALA A O 1
ATOM 2733 N N . ARG A 1 355 ? -14.210 -6.116 28.497 1.00 94.19 355 ARG A N 1
ATOM 2734 C CA . ARG A 1 355 ? -14.619 -7.280 29.294 1.00 94.19 355 ARG A CA 1
ATOM 2735 C C . ARG A 1 355 ? -15.311 -6.880 30.599 1.00 94.19 355 ARG A C 1
ATOM 2737 O O . ARG A 1 355 ? -16.319 -7.481 30.968 1.00 94.19 355 ARG A O 1
ATOM 2744 N N . TYR A 1 356 ? -14.783 -5.879 31.304 1.00 93.19 356 TYR A N 1
ATOM 2745 C CA . TYR A 1 356 ? -15.380 -5.361 32.537 1.00 93.19 356 TYR A CA 1
ATOM 2746 C C . TYR A 1 356 ? -16.769 -4.753 32.292 1.00 93.19 356 TYR A C 1
ATOM 2748 O O . TYR A 1 356 ? -17.719 -5.098 32.999 1.00 93.19 356 TYR A O 1
ATOM 2756 N N . LEU A 1 357 ? -16.905 -3.910 31.264 1.00 91.12 357 LEU A N 1
ATOM 2757 C CA . LEU A 1 357 ? -18.175 -3.318 30.837 1.00 91.12 357 LEU A CA 1
ATOM 2758 C C . LEU A 1 357 ? -19.186 -4.393 30.441 1.00 91.12 357 LEU A C 1
ATOM 2760 O O . LEU A 1 357 ? -20.310 -4.388 30.942 1.00 91.12 357 LEU A O 1
ATOM 2764 N N . CYS A 1 358 ? -18.768 -5.360 29.623 1.00 94.06 358 CYS A N 1
ATOM 2765 C CA . CYS A 1 358 ? -19.599 -6.481 29.196 1.00 94.06 358 CYS A CA 1
ATOM 2766 C C . CYS A 1 358 ? -20.159 -7.260 30.396 1.00 94.06 358 CYS A C 1
ATOM 2768 O O . CYS A 1 358 ? -21.373 -7.449 30.501 1.00 94.06 358 CYS A O 1
ATOM 2770 N N . LYS A 1 359 ? -19.303 -7.601 31.370 1.00 94.25 359 LYS A N 1
ATOM 2771 C CA . LYS A 1 359 ? -19.712 -8.310 32.591 1.00 94.25 359 LYS A CA 1
ATOM 2772 C C . LYS A 1 359 ? -20.718 -7.513 33.418 1.00 94.25 359 LYS A C 1
ATOM 2774 O O . LYS A 1 359 ? -21.697 -8.078 33.907 1.00 94.25 359 LYS A O 1
ATOM 2779 N N . ARG A 1 360 ? -20.500 -6.205 33.582 1.00 91.75 360 ARG A N 1
ATOM 2780 C CA . ARG A 1 360 ? -21.424 -5.330 34.321 1.00 91.75 360 ARG A CA 1
ATOM 2781 C C . ARG A 1 360 ? -22.777 -5.218 33.632 1.00 91.75 360 ARG A C 1
ATOM 2783 O O . ARG A 1 360 ? -23.799 -5.374 34.293 1.00 91.75 360 ARG A O 1
ATOM 2790 N N . LEU A 1 361 ? -22.777 -5.011 32.319 1.00 90.19 361 LEU A N 1
ATOM 2791 C CA . LEU A 1 361 ? -23.995 -4.896 31.525 1.00 90.19 361 LEU A CA 1
ATOM 2792 C C . LEU A 1 361 ? -24.783 -6.203 31.510 1.00 90.19 361 LEU A C 1
ATOM 2794 O O . LEU A 1 361 ? -25.979 -6.169 31.766 1.00 90.19 361 LEU A O 1
ATOM 2798 N N . ARG A 1 362 ? -24.132 -7.357 31.326 1.00 92.50 362 ARG A N 1
ATOM 2799 C CA . ARG A 1 362 ? -24.806 -8.664 31.385 1.00 92.50 362 ARG A CA 1
ATOM 2800 C C . ARG A 1 362 ? -25.397 -8.960 32.765 1.00 92.50 362 ARG A C 1
ATOM 2802 O O . ARG A 1 362 ? -26.460 -9.563 32.851 1.00 92.50 362 ARG A O 1
ATOM 2809 N N . THR A 1 363 ? -24.727 -8.528 33.838 1.00 91.94 363 THR A N 1
ATOM 2810 C CA . THR A 1 363 ? -25.225 -8.703 35.216 1.00 91.94 363 THR A CA 1
ATOM 2811 C C . THR A 1 363 ? -26.507 -7.901 35.455 1.00 91.94 363 THR A C 1
ATOM 2813 O O . THR A 1 363 ? -27.407 -8.381 36.138 1.00 91.94 363 THR A O 1
ATOM 2816 N N . GLN A 1 364 ? -26.601 -6.691 34.898 1.00 89.31 364 GLN A N 1
ATOM 2817 C CA . GLN A 1 364 ? -27.762 -5.814 35.073 1.00 89.31 364 GLN A CA 1
ATOM 2818 C C . GLN A 1 364 ? -28.875 -6.060 34.043 1.00 89.31 364 GLN A C 1
ATOM 2820 O O . GLN A 1 364 ? -30.048 -5.882 34.361 1.00 89.31 364 GLN A O 1
ATOM 2825 N N . PHE A 1 365 ? -28.520 -6.507 32.837 1.00 88.81 365 PHE A N 1
ATOM 2826 C CA . PHE A 1 365 ? -29.436 -6.775 31.729 1.00 88.81 365 PHE A CA 1
ATOM 2827 C C . PHE A 1 365 ? -29.197 -8.182 31.150 1.00 88.81 365 PHE A C 1
ATOM 2829 O O . PHE A 1 365 ? -28.500 -8.330 30.141 1.00 88.81 365 PHE A O 1
ATOM 2836 N N . PRO A 1 366 ? -29.778 -9.234 31.758 1.00 88.31 366 PRO A N 1
ATOM 2837 C CA . PRO A 1 366 ? -29.546 -10.617 31.339 1.00 88.31 366 PRO A CA 1
ATOM 2838 C C . PRO A 1 366 ? -29.952 -10.914 29.892 1.00 88.31 366 PRO A C 1
ATOM 2840 O O . PRO A 1 366 ? -29.282 -11.711 29.239 1.00 88.31 366 PRO A O 1
ATOM 2843 N N . ASP A 1 367 ? -30.982 -10.237 29.376 1.00 86.88 367 ASP A N 1
ATOM 2844 C CA . ASP A 1 367 ? -31.567 -10.506 28.053 1.00 86.88 367 ASP A CA 1
ATOM 2845 C C . ASP A 1 367 ? -31.075 -9.559 26.942 1.00 86.88 367 ASP A C 1
ATOM 2847 O O . ASP A 1 367 ? -31.366 -9.776 25.764 1.00 86.88 367 ASP A O 1
ATOM 2851 N N . LEU A 1 368 ? -30.314 -8.513 27.285 1.00 87.69 368 LEU A N 1
ATOM 2852 C CA . LEU A 1 368 ? -29.833 -7.525 26.315 1.00 87.69 368 LEU A CA 1
ATOM 2853 C C . LEU A 1 368 ? -28.805 -8.153 25.370 1.00 87.69 368 LEU A C 1
ATOM 2855 O O . LEU A 1 368 ? -27.899 -8.860 25.813 1.00 87.69 368 LEU A O 1
ATOM 2859 N N . LYS A 1 369 ? -28.911 -7.883 24.066 1.00 92.12 369 LYS A N 1
ATOM 2860 C CA . LYS A 1 369 ? -27.906 -8.332 23.097 1.00 92.12 369 LYS A CA 1
ATOM 2861 C C . LYS A 1 369 ? -26.673 -7.441 23.147 1.00 92.12 369 LYS A C 1
ATOM 2863 O O . LYS A 1 369 ? -26.784 -6.231 22.970 1.00 92.12 369 LYS A O 1
ATOM 2868 N N . ILE A 1 370 ? -25.509 -8.043 23.386 1.00 94.44 370 ILE A N 1
ATOM 2869 C CA . ILE A 1 370 ? -24.228 -7.344 23.523 1.00 94.44 370 ILE A CA 1
ATOM 2870 C C . ILE A 1 370 ? -23.291 -7.781 22.399 1.00 94.44 370 ILE A C 1
ATOM 2872 O O . ILE A 1 370 ? -22.933 -8.954 22.291 1.00 94.44 370 ILE A O 1
ATOM 2876 N N . VAL A 1 371 ? -22.858 -6.823 21.589 1.00 96.12 371 VAL A N 1
ATOM 2877 C CA . VAL A 1 371 ? -21.809 -6.997 20.580 1.00 96.12 371 VAL A CA 1
ATOM 2878 C C . VAL A 1 371 ? -20.548 -6.303 21.067 1.00 96.12 371 VAL A C 1
ATOM 2880 O O . VAL A 1 371 ? -20.616 -5.194 21.590 1.00 96.12 371 VAL A O 1
ATOM 2883 N N . VAL A 1 372 ? -19.392 -6.937 20.898 1.00 96.62 372 VAL A N 1
ATOM 2884 C CA . VAL A 1 372 ? -18.097 -6.317 21.193 1.00 96.62 372 VAL A CA 1
ATOM 2885 C C . VAL A 1 372 ? -17.293 -6.197 19.901 1.00 96.62 372 VAL A C 1
ATOM 2887 O O . VAL A 1 372 ? -16.990 -7.199 19.260 1.00 96.62 372 VAL A O 1
ATOM 2890 N N . GLY A 1 373 ? -16.955 -4.976 19.505 1.00 95.75 373 GLY A N 1
ATOM 2891 C CA . GLY A 1 373 ? -15.976 -4.703 18.459 1.00 95.75 373 GLY A CA 1
ATOM 2892 C C . GLY A 1 373 ? -14.580 -4.652 19.067 1.00 95.75 373 GLY A C 1
ATOM 2893 O O . GLY A 1 373 ? -14.299 -3.758 19.855 1.00 95.75 373 GLY A O 1
ATOM 2894 N N . LEU A 1 374 ? -13.727 -5.616 18.728 1.00 93.44 374 LEU A N 1
ATOM 2895 C CA . LEU A 1 374 ? -12.313 -5.653 19.098 1.00 93.44 374 LEU A CA 1
ATOM 2896 C C . LEU A 1 374 ? -11.470 -5.407 17.841 1.00 93.44 374 LEU A C 1
ATOM 2898 O O . LEU A 1 374 ? -10.956 -6.338 17.218 1.00 93.44 374 LEU A O 1
ATOM 2902 N N . TRP A 1 375 ? -11.391 -4.147 17.430 1.00 93.69 375 TRP A N 1
ATOM 2903 C CA . TRP A 1 375 ? -10.846 -3.743 16.137 1.00 93.69 375 TRP A CA 1
ATOM 2904 C C . TRP A 1 375 ? -9.329 -3.549 16.176 1.00 93.69 375 TRP A C 1
ATOM 2906 O O . TRP A 1 375 ? -8.762 -3.161 17.193 1.00 93.69 375 TRP A O 1
ATOM 2916 N N . GLY A 1 376 ? -8.650 -3.833 15.062 1.00 77.38 376 GLY A N 1
ATOM 2917 C CA . GLY A 1 376 ? -7.191 -3.670 14.949 1.00 77.38 376 GLY A CA 1
ATOM 2918 C C . GLY A 1 376 ? -6.357 -4.715 15.708 1.00 77.38 376 GLY A C 1
ATOM 2919 O O . GLY A 1 376 ? -5.136 -4.600 15.781 1.00 77.38 376 GLY A O 1
ATOM 2920 N N . PHE A 1 377 ? -6.982 -5.752 16.273 1.00 74.44 377 PHE A N 1
ATOM 2921 C CA . PHE A 1 377 ? -6.299 -6.747 17.101 1.00 74.44 377 PHE A CA 1
ATOM 2922 C C . PHE A 1 377 ? -5.501 -7.766 16.269 1.00 74.44 377 PHE A C 1
ATOM 2924 O O . PHE A 1 377 ? -6.042 -8.404 15.367 1.00 74.44 377 PHE A O 1
ATOM 2931 N N . LYS A 1 378 ? -4.219 -7.966 16.612 1.00 65.94 378 LYS A N 1
ATOM 2932 C CA . LYS A 1 378 ? -3.303 -8.920 15.945 1.00 65.94 378 LYS A CA 1
ATOM 2933 C C . LYS A 1 378 ? -2.831 -10.089 16.834 1.00 65.94 378 LYS A C 1
ATOM 2935 O O . LYS A 1 378 ? -2.004 -10.880 16.393 1.00 65.94 378 LYS A O 1
ATOM 2940 N N . GLY A 1 379 ? -3.313 -10.186 18.078 1.00 65.56 379 GLY A N 1
ATOM 2941 C CA . GLY A 1 379 ? -2.919 -11.229 19.042 1.00 65.56 379 GLY A CA 1
ATOM 2942 C C . GLY A 1 379 ? -3.709 -12.539 18.915 1.00 65.56 379 GLY A C 1
ATOM 2943 O O . GLY A 1 379 ? -4.348 -12.803 17.897 1.00 65.56 379 GLY A O 1
ATOM 2944 N N . GLU A 1 380 ? -3.721 -13.350 19.980 1.00 74.19 380 GLU A N 1
ATOM 2945 C CA . GLU A 1 380 ? -4.517 -14.585 20.060 1.00 74.19 380 GLU A CA 1
ATOM 2946 C C . GLU A 1 380 ? -6.027 -14.283 20.092 1.00 74.19 380 GLU A C 1
ATOM 2948 O O . GLU A 1 380 ? -6.669 -14.141 21.138 1.00 74.19 380 GLU A O 1
ATOM 2953 N N . LEU A 1 381 ? -6.603 -14.156 18.895 1.00 77.44 381 LEU A N 1
ATOM 2954 C CA . LEU A 1 381 ? -8.008 -13.809 18.675 1.00 77.44 381 LEU A CA 1
ATOM 2955 C C . LEU A 1 381 ? -8.973 -14.814 19.311 1.00 77.44 381 LEU A C 1
ATOM 2957 O O . LEU A 1 381 ? -10.043 -14.422 19.771 1.00 77.44 381 LEU A O 1
ATOM 2961 N N . ALA A 1 382 ? -8.602 -16.096 19.341 1.00 80.44 382 ALA A N 1
ATOM 2962 C CA . ALA A 1 382 ? -9.435 -17.152 19.907 1.00 80.44 382 ALA A CA 1
ATOM 2963 C C . ALA A 1 382 ? -9.626 -16.973 21.422 1.00 80.44 382 ALA A C 1
ATOM 2965 O O . ALA A 1 382 ? -10.765 -16.925 21.883 1.00 80.44 382 ALA A O 1
ATOM 2966 N N . GLU A 1 383 ? -8.534 -16.784 22.169 1.00 84.12 383 GLU A N 1
ATOM 2967 C CA . GLU A 1 383 ? -8.574 -16.606 23.625 1.00 84.12 383 GLU A CA 1
ATOM 2968 C C . GLU A 1 383 ? -9.290 -15.303 24.010 1.00 84.12 383 GLU A C 1
ATOM 2970 O O . GLU A 1 383 ? -10.170 -15.286 24.873 1.00 84.12 383 GLU A O 1
ATOM 2975 N N . SER A 1 384 ? -8.979 -14.204 23.314 1.00 85.56 384 SER A N 1
ATOM 2976 C CA . SER A 1 384 ? -9.632 -12.908 23.549 1.00 85.56 384 SER A CA 1
ATOM 2977 C C . SER A 1 384 ? -11.140 -12.976 23.304 1.00 85.56 384 SER A C 1
ATOM 2979 O O . SER A 1 384 ? -11.929 -12.450 24.095 1.00 85.56 384 SER A O 1
ATOM 2981 N N . ARG A 1 385 ? -11.559 -13.665 22.236 1.00 87.69 385 ARG A N 1
ATOM 2982 C CA . ARG A 1 385 ? -12.972 -13.890 21.922 1.00 87.69 385 ARG A CA 1
ATOM 2983 C C . ARG A 1 385 ? -13.654 -14.743 22.985 1.00 87.69 385 ARG A C 1
ATOM 2985 O O . ARG A 1 385 ? -14.738 -14.378 23.428 1.00 87.69 385 ARG A O 1
ATOM 2992 N N . GLU A 1 386 ? -13.034 -15.840 23.408 1.00 89.06 386 GLU A N 1
ATOM 2993 C CA . GLU A 1 386 ? -13.573 -16.716 24.453 1.00 89.06 386 GLU A CA 1
ATOM 2994 C C . GLU A 1 386 ? -13.748 -15.963 25.779 1.00 89.06 386 GLU A C 1
ATOM 2996 O O . GLU A 1 386 ? -14.812 -16.021 26.391 1.00 89.06 386 GLU A O 1
ATOM 3001 N N . SER A 1 387 ? -12.756 -15.159 26.164 1.00 91.50 387 SER A N 1
ATOM 3002 C CA . SER A 1 387 ? -12.780 -14.305 27.358 1.00 91.50 387 SER A CA 1
ATOM 3003 C C . SER A 1 387 ? -13.927 -13.280 27.341 1.00 91.50 387 SER A C 1
ATOM 3005 O O . SER A 1 387 ? -14.564 -13.044 28.371 1.00 91.50 387 SER A O 1
ATOM 3007 N N . LEU A 1 388 ? -14.234 -12.687 26.181 1.00 93.38 388 LEU A N 1
ATOM 3008 C CA . LEU A 1 388 ? -15.349 -11.744 26.014 1.00 93.38 388 LEU A CA 1
ATOM 3009 C C . LEU A 1 388 ? -16.715 -12.440 25.996 1.00 93.38 388 LEU A C 1
ATOM 3011 O O . LEU A 1 388 ? -17.660 -11.955 26.618 1.00 93.38 388 LEU A O 1
ATOM 3015 N N . VAL A 1 389 ? -16.823 -13.597 25.340 1.00 94.19 389 VAL A N 1
ATOM 3016 C CA . VAL A 1 389 ? -18.051 -14.408 25.350 1.00 94.19 389 VAL A CA 1
ATOM 3017 C C . VAL A 1 389 ? -18.352 -14.900 26.767 1.00 94.19 389 VAL A C 1
ATOM 3019 O O . VAL A 1 389 ? -19.479 -14.759 27.238 1.00 94.19 389 VAL A O 1
ATOM 3022 N N . ALA A 1 390 ? -17.339 -15.364 27.503 1.00 93.38 390 ALA A N 1
ATOM 3023 C CA . ALA A 1 390 ? -17.467 -15.746 28.910 1.00 93.38 390 ALA A CA 1
ATOM 3024 C C . ALA A 1 390 ? -17.880 -14.570 29.817 1.00 93.38 390 ALA A C 1
ATOM 3026 O O . ALA A 1 390 ? -18.514 -14.777 30.851 1.00 93.38 390 ALA A O 1
ATOM 3027 N N . ALA A 1 391 ? -17.553 -13.332 29.435 1.00 93.75 391 ALA A N 1
ATOM 3028 C CA . ALA A 1 391 ? -18.001 -12.127 30.130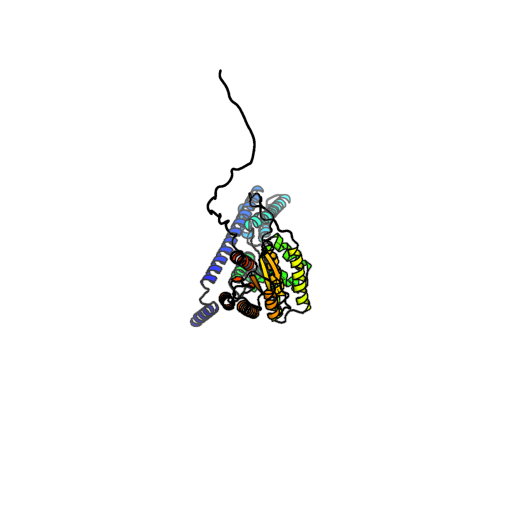 1.00 93.75 391 ALA A CA 1
ATOM 3029 C C . ALA A 1 391 ? -19.439 -11.706 29.779 1.00 93.75 391 ALA A C 1
ATOM 3031 O O . ALA A 1 391 ? -19.991 -10.844 30.463 1.00 93.75 391 ALA A O 1
ATOM 3032 N N . GLY A 1 392 ? -20.057 -12.330 28.773 1.00 92.88 392 GLY A N 1
ATOM 3033 C CA . GLY A 1 392 ? -21.448 -12.107 28.395 1.00 92.88 392 GLY A CA 1
ATOM 3034 C C . GLY A 1 392 ? -21.656 -11.472 27.023 1.00 92.88 392 GLY A C 1
ATOM 3035 O O . GLY A 1 392 ? -22.761 -10.993 26.780 1.00 92.88 392 GLY A O 1
ATOM 3036 N N . ALA A 1 393 ? -20.656 -11.435 26.139 1.00 95.38 393 ALA A N 1
ATOM 3037 C CA . ALA A 1 393 ? -20.839 -10.968 24.764 1.00 95.38 393 ALA A CA 1
ATOM 3038 C C . ALA A 1 393 ? -21.589 -12.019 23.926 1.00 95.38 393 ALA A C 1
ATOM 3040 O O . ALA A 1 393 ? -21.222 -13.193 23.937 1.00 95.38 393 ALA A O 1
ATOM 3041 N N . ASP A 1 394 ? -22.609 -11.605 23.168 1.00 94.81 394 ASP A N 1
ATOM 3042 C CA . ASP A 1 394 ? -23.300 -12.478 22.209 1.00 94.81 394 ASP A CA 1
ATOM 3043 C C . ASP A 1 394 ? -22.464 -12.664 20.936 1.00 94.81 394 ASP A C 1
ATOM 3045 O O . ASP A 1 394 ? -22.387 -13.765 20.394 1.00 94.81 394 ASP A O 1
ATOM 3049 N N . GLN A 1 395 ? -21.830 -11.590 20.451 1.00 94.19 395 GLN A N 1
ATOM 3050 C CA . GLN A 1 395 ? -20.930 -11.621 19.298 1.00 94.19 395 GLN A CA 1
ATOM 3051 C C . GLN A 1 395 ? -19.698 -10.743 19.510 1.00 94.19 395 GLN A C 1
ATOM 3053 O O . GLN A 1 395 ? -19.737 -9.753 20.241 1.00 94.19 395 GLN A O 1
ATOM 3058 N N . VAL A 1 396 ? -18.602 -11.126 18.852 1.00 94.06 396 VAL A N 1
ATOM 3059 C CA . VAL A 1 396 ? -17.336 -10.388 18.854 1.00 94.06 396 VAL A CA 1
ATOM 3060 C C . VAL A 1 396 ? -16.885 -10.213 17.408 1.00 94.06 396 VAL A C 1
ATOM 3062 O O . VAL A 1 396 ? -16.721 -11.210 16.694 1.00 94.06 396 VAL A O 1
ATOM 3065 N N . GLY A 1 397 ? -16.715 -8.966 16.980 1.00 91.88 397 GLY A N 1
ATOM 3066 C CA . GLY A 1 397 ? -16.248 -8.597 15.645 1.00 91.88 397 GLY A CA 1
ATOM 3067 C C . GLY A 1 397 ? -14.838 -8.021 15.703 1.00 91.88 397 GLY A C 1
ATOM 3068 O O . GLY A 1 397 ? -14.497 -7.342 16.666 1.00 91.88 397 GLY A O 1
ATOM 3069 N N . ILE A 1 398 ? -14.019 -8.311 14.694 1.00 91.00 398 ILE A N 1
ATOM 3070 C CA . ILE A 1 398 ? -12.609 -7.882 14.620 1.00 91.00 398 ILE A CA 1
ATOM 3071 C C . ILE A 1 398 ? -12.368 -6.789 13.572 1.00 91.00 398 ILE A C 1
ATOM 3073 O O . ILE A 1 398 ? -11.317 -6.154 13.564 1.00 91.00 398 ILE A O 1
ATOM 3077 N N . THR A 1 399 ? -13.364 -6.538 12.722 1.00 92.81 399 THR A N 1
ATOM 3078 C CA . THR A 1 399 ? -13.430 -5.415 11.776 1.00 92.81 399 THR A CA 1
ATOM 3079 C C . THR A 1 399 ? -14.781 -4.719 11.917 1.00 92.81 399 THR A C 1
ATOM 3081 O O . THR A 1 399 ? -15.749 -5.338 12.375 1.00 92.81 399 THR A O 1
ATOM 3084 N N . LEU A 1 400 ? -14.877 -3.447 11.541 1.00 94.44 400 LEU A N 1
ATOM 3085 C CA . LEU A 1 400 ? -16.132 -2.698 11.572 1.00 94.44 400 LEU A CA 1
ATOM 3086 C C . LEU A 1 400 ? -17.174 -3.327 10.656 1.00 94.44 400 LEU A C 1
ATOM 3088 O O . LEU A 1 400 ? -18.328 -3.467 11.060 1.00 94.44 400 LEU A O 1
ATOM 3092 N N . LEU A 1 401 ? -16.778 -3.759 9.456 1.00 92.00 401 LEU A N 1
ATOM 3093 C CA . LEU A 1 401 ? -17.679 -4.436 8.523 1.00 92.00 401 LEU A CA 1
ATOM 3094 C C . LEU A 1 401 ? -18.223 -5.744 9.094 1.00 92.00 401 LEU A C 1
ATOM 3096 O O . LEU A 1 401 ? -19.423 -6.002 9.013 1.00 92.00 401 LEU A O 1
ATOM 3100 N N . GLN A 1 402 ? -17.373 -6.540 9.744 1.00 92.75 402 GLN A N 1
ATOM 3101 C CA . GLN A 1 402 ? -17.840 -7.748 10.410 1.00 92.75 402 GLN A CA 1
ATOM 3102 C C . GLN A 1 402 ? -18.796 -7.396 11.553 1.00 92.75 402 GLN A C 1
ATOM 3104 O O . GLN A 1 402 ? -19.862 -7.997 11.655 1.00 92.75 402 GLN A O 1
ATOM 3109 N N . THR A 1 403 ? -18.460 -6.416 12.396 1.00 94.50 403 THR A N 1
ATOM 3110 C CA . THR A 1 403 ? -19.332 -5.974 13.493 1.00 94.50 403 THR A CA 1
ATOM 3111 C C . THR A 1 403 ? -20.686 -5.478 12.974 1.00 94.50 403 THR A C 1
ATOM 3113 O O . THR A 1 403 ? -21.721 -5.843 13.534 1.00 94.50 403 THR A O 1
ATOM 3116 N N . ARG A 1 404 ? -20.709 -4.716 11.874 1.00 93.81 404 ARG A N 1
ATOM 3117 C CA . ARG A 1 404 ? -21.929 -4.277 11.177 1.00 93.81 404 ARG A CA 1
ATOM 3118 C C . ARG A 1 404 ? -22.800 -5.471 10.789 1.00 93.81 404 ARG A C 1
ATOM 3120 O O . ARG A 1 404 ? -23.993 -5.486 11.090 1.00 93.81 404 ARG A O 1
ATOM 3127 N N . ASP A 1 405 ? -22.209 -6.485 10.164 1.00 91.19 405 ASP A N 1
ATOM 3128 C CA . ASP A 1 405 ? -22.936 -7.672 9.705 1.00 91.19 405 ASP A CA 1
ATOM 3129 C C . ASP A 1 405 ? -23.467 -8.504 10.889 1.00 91.19 405 ASP A C 1
ATOM 3131 O O . ASP A 1 405 ? -24.603 -8.984 10.873 1.00 91.19 405 ASP A O 1
ATOM 3135 N N . GLN A 1 406 ? -22.688 -8.618 11.969 1.00 91.69 406 GLN A N 1
ATOM 3136 C CA . GLN A 1 406 ? -23.100 -9.282 13.211 1.00 91.69 406 GLN A CA 1
ATOM 3137 C C . GLN A 1 406 ? -24.273 -8.567 13.895 1.00 91.69 406 GLN A C 1
ATOM 3139 O O . GLN A 1 406 ? -25.214 -9.227 14.345 1.00 91.69 406 GLN A O 1
ATOM 3144 N N . ILE A 1 407 ? -24.248 -7.231 13.935 1.00 91.50 407 ILE A N 1
ATOM 3145 C CA . ILE A 1 407 ? -25.367 -6.406 14.407 1.00 91.50 407 ILE A CA 1
ATOM 3146 C C . ILE A 1 407 ? -26.601 -6.651 13.537 1.00 91.50 407 ILE A C 1
ATOM 3148 O O . ILE A 1 407 ? -27.689 -6.851 14.074 1.00 91.50 407 ILE A O 1
ATOM 3152 N N . GLY A 1 408 ? -26.438 -6.707 12.213 1.00 87.94 408 GLY A N 1
ATOM 3153 C CA . GLY A 1 408 ? -27.516 -7.031 11.279 1.00 87.94 408 GLY A CA 1
ATOM 3154 C C . GLY A 1 408 ? -28.179 -8.376 11.581 1.00 87.94 408 GLY A C 1
ATOM 3155 O O . GLY A 1 408 ? -29.407 -8.458 11.647 1.00 87.94 408 GLY A O 1
ATOM 3156 N N . ASN A 1 409 ? -27.376 -9.408 11.843 1.00 86.94 409 ASN A N 1
ATOM 3157 C CA . ASN A 1 409 ? -27.859 -10.748 12.182 1.00 86.94 409 ASN A CA 1
ATOM 3158 C C . ASN A 1 409 ? -28.581 -10.792 13.538 1.00 86.94 409 ASN A C 1
ATOM 3160 O O . ASN A 1 409 ? -29.634 -11.414 13.658 1.00 86.94 409 ASN A O 1
ATOM 3164 N N . LEU A 1 410 ? -28.059 -10.109 14.562 1.00 85.94 410 LEU A N 1
ATOM 3165 C CA . LEU A 1 410 ? -28.717 -10.033 15.872 1.00 85.94 410 LEU A CA 1
ATOM 3166 C C . LEU A 1 410 ? -30.003 -9.209 15.827 1.00 85.94 410 LEU A C 1
ATOM 3168 O O . LEU A 1 410 ? -30.978 -9.560 16.486 1.00 85.94 410 LEU A O 1
ATOM 3172 N N . ALA A 1 411 ? -30.036 -8.146 15.026 1.00 83.94 411 ALA A N 1
ATOM 3173 C CA . ALA A 1 411 ? -31.219 -7.315 14.864 1.00 83.94 411 ALA A CA 1
ATOM 3174 C C . ALA A 1 411 ? -32.423 -8.109 14.335 1.00 83.94 411 ALA A C 1
ATOM 3176 O O . ALA A 1 411 ? -33.543 -7.831 14.750 1.00 83.94 411 ALA A O 1
ATOM 3177 N N . GLN A 1 412 ? -32.208 -9.122 13.485 1.00 79.38 412 GLN A N 1
ATOM 3178 C CA . GLN A 1 412 ? -33.278 -10.013 13.011 1.00 79.38 412 GLN A CA 1
ATOM 3179 C C . GLN A 1 412 ? -33.903 -10.857 14.131 1.00 79.38 412 GLN A C 1
ATOM 3181 O O . GLN A 1 412 ? -35.056 -11.255 14.020 1.00 79.38 412 GLN A O 1
ATOM 3186 N N . LEU A 1 413 ? -33.155 -11.130 15.204 1.00 76.19 413 LEU A N 1
ATOM 3187 C CA . LEU A 1 413 ? -33.634 -11.888 16.364 1.00 76.19 413 LEU A CA 1
ATOM 3188 C C . LEU A 1 413 ? -34.356 -10.998 17.385 1.00 76.19 413 LEU A C 1
ATOM 3190 O O . LEU A 1 413 ? -35.173 -11.491 18.158 1.00 76.19 413 LEU A O 1
ATOM 3194 N N . VAL A 1 414 ? -34.026 -9.703 17.412 1.00 73.19 414 VAL A N 1
ATOM 3195 C CA . VAL A 1 414 ? -34.587 -8.724 18.357 1.00 73.19 414 VAL A CA 1
ATOM 3196 C C . VAL A 1 414 ? -35.824 -8.028 17.785 1.00 73.19 414 VAL A C 1
ATOM 3198 O O . VAL A 1 414 ? -36.768 -7.741 18.520 1.00 73.19 414 VAL A O 1
ATOM 3201 N N . LEU A 1 415 ? -35.848 -7.762 16.477 1.00 64.38 415 LEU A N 1
ATOM 3202 C CA . LEU A 1 415 ? -37.039 -7.271 15.792 1.00 64.38 415 LEU A CA 1
ATOM 3203 C C . LEU A 1 415 ? -38.039 -8.430 15.684 1.00 64.38 415 LEU A C 1
ATOM 3205 O O . LEU A 1 415 ? -37.697 -9.457 15.097 1.00 64.38 415 LEU A O 1
ATOM 3209 N N . PRO A 1 416 ? -39.267 -8.315 16.222 1.00 49.41 416 PRO A N 1
ATOM 3210 C CA . PRO A 1 416 ? -40.257 -9.360 16.031 1.00 49.41 416 PRO A CA 1
ATOM 3211 C C . PRO A 1 416 ? -40.499 -9.524 14.530 1.00 49.41 416 PRO A C 1
ATOM 3213 O O . PRO A 1 416 ? -40.797 -8.542 13.843 1.00 49.41 416 PRO A O 1
ATOM 3216 N N . ALA A 1 417 ? -40.371 -10.760 14.032 1.00 39.34 417 ALA A N 1
ATOM 3217 C CA . ALA A 1 417 ? -40.872 -11.130 12.717 1.00 39.34 417 ALA A CA 1
ATOM 3218 C C . ALA A 1 417 ? -42.279 -10.546 12.592 1.00 39.34 417 ALA A C 1
ATOM 3220 O O . ALA A 1 417 ? -43.108 -10.741 13.489 1.00 39.34 417 ALA A O 1
ATOM 3221 N N . SER A 1 418 ? -42.504 -9.757 11.541 1.00 34.44 418 SER A N 1
ATOM 3222 C CA . SER A 1 418 ? -43.808 -9.222 11.177 1.00 34.44 418 SER A CA 1
ATOM 3223 C C . SER A 1 418 ? -44.837 -10.307 11.452 1.00 34.44 418 SER A C 1
ATOM 3225 O O . SER A 1 418 ? -44.737 -11.379 10.859 1.00 34.44 418 SER A O 1
ATOM 3227 N N . ARG A 1 419 ? -45.734 -10.080 12.425 1.00 32.53 419 ARG A N 1
ATOM 3228 C CA . ARG A 1 419 ? -46.832 -11.003 12.717 1.00 32.53 419 ARG A CA 1
ATOM 3229 C C . ARG A 1 419 ? -47.454 -11.340 11.371 1.00 32.53 419 ARG A C 1
ATOM 3231 O O . ARG A 1 419 ? -48.079 -10.470 10.767 1.00 32.53 419 ARG A O 1
ATOM 3238 N N . GLU A 1 420 ? -47.251 -12.573 10.911 1.00 32.16 420 GLU A N 1
ATOM 3239 C CA . GLU A 1 420 ? -48.118 -13.160 9.909 1.00 32.16 420 GLU A CA 1
ATOM 3240 C C . GLU A 1 420 ? -49.530 -12.849 10.378 1.00 32.16 420 GLU A C 1
ATOM 3242 O O . GLU A 1 420 ? -49.882 -13.074 11.545 1.00 32.16 420 GLU A O 1
ATOM 3247 N N . VAL A 1 421 ? -50.287 -12.218 9.487 1.00 35.91 421 VAL A N 1
ATOM 3248 C CA . VAL A 1 421 ? -51.723 -12.050 9.608 1.00 35.91 421 VAL A CA 1
ATOM 3249 C C . VAL A 1 421 ? -52.263 -13.450 9.849 1.00 35.91 421 VAL A C 1
ATOM 3251 O O . VAL A 1 421 ? -52.411 -14.257 8.938 1.00 35.91 421 VAL A O 1
ATOM 3254 N N . ARG A 1 422 ? -52.450 -13.781 11.124 1.00 31.14 422 ARG A N 1
ATOM 3255 C CA . ARG A 1 422 ? -53.150 -14.975 11.545 1.00 31.14 422 ARG A CA 1
ATOM 3256 C C . ARG A 1 422 ? -54.586 -14.677 11.171 1.00 31.14 422 ARG A C 1
ATOM 3258 O O . ARG A 1 422 ? -55.284 -14.023 11.943 1.00 31.14 422 ARG A O 1
ATOM 3265 N N . ASP A 1 423 ? -54.950 -15.063 9.949 1.00 33.78 423 ASP A N 1
ATOM 3266 C CA . ASP A 1 423 ? -56.315 -15.060 9.452 1.00 33.78 423 ASP A CA 1
ATOM 3267 C C . ASP A 1 423 ? -57.199 -15.607 10.566 1.00 33.78 423 ASP A C 1
ATOM 3269 O O . ASP A 1 423 ? -57.150 -16.785 10.939 1.00 33.78 423 ASP A O 1
ATOM 3273 N N . GLY A 1 424 ? -57.950 -14.693 11.173 1.00 32.84 424 GLY A N 1
ATOM 3274 C CA . GLY A 1 424 ? -58.986 -15.009 12.126 1.00 32.84 424 GLY A CA 1
ATOM 3275 C C . GLY A 1 424 ? -60.121 -15.664 11.365 1.00 32.84 424 GLY A C 1
ATOM 3276 O O . GLY A 1 424 ? -61.114 -15.014 11.071 1.00 32.84 424 GLY A O 1
ATOM 3277 N N . ASN A 1 425 ? -59.985 -16.949 11.048 1.00 36.25 425 ASN A N 1
ATOM 3278 C CA . ASN A 1 425 ? -61.120 -17.767 10.657 1.00 36.25 425 ASN A CA 1
ATOM 3279 C C . ASN A 1 425 ? -61.809 -18.267 11.938 1.00 36.25 425 ASN A C 1
ATOM 3281 O O . ASN A 1 425 ? -61.581 -19.382 12.404 1.00 36.25 425 ASN A O 1
ATOM 3285 N N . GLY A 1 426 ? -62.589 -17.376 12.553 1.00 29.41 426 GLY A N 1
ATOM 3286 C CA . GLY A 1 426 ? -63.695 -17.714 13.450 1.00 29.41 426 GLY A CA 1
ATOM 3287 C C . GLY A 1 426 ? -65.010 -17.620 12.663 1.00 29.41 426 GLY A C 1
ATOM 3288 O O . GLY A 1 426 ? -65.088 -16.812 11.740 1.00 29.41 426 GLY A O 1
ATOM 3289 N N . PRO A 1 427 ? -66.009 -18.469 12.955 1.00 34.25 427 PRO A N 1
ATOM 3290 C CA . PRO A 1 427 ? -67.055 -18.833 12.007 1.00 34.25 427 PRO A CA 1
ATOM 3291 C C . PRO A 1 427 ? -68.020 -17.679 11.720 1.00 34.25 427 PRO A C 1
ATOM 3293 O O . PRO A 1 427 ? -68.350 -16.887 12.599 1.00 34.25 427 PRO A O 1
ATOM 3296 N N . ALA A 1 428 ? -68.481 -17.624 10.471 1.00 31.92 428 ALA A N 1
ATOM 3297 C CA . ALA A 1 428 ? -69.486 -16.690 9.992 1.00 31.92 428 ALA A CA 1
ATOM 3298 C C . ALA A 1 428 ? -70.812 -16.857 10.756 1.00 31.92 428 ALA A C 1
ATOM 3300 O O . ALA A 1 428 ? -71.495 -17.867 10.600 1.00 31.92 428 ALA A O 1
ATOM 3301 N N . GLU A 1 429 ? -71.189 -15.846 11.540 1.00 31.78 429 GLU A N 1
ATOM 3302 C CA . GLU A 1 429 ? -72.577 -15.631 11.944 1.00 31.78 429 GLU A CA 1
ATOM 3303 C C . GLU A 1 429 ? -73.298 -14.838 10.848 1.00 31.78 429 GLU A C 1
ATOM 3305 O O . GLU A 1 429 ? -72.967 -13.694 10.527 1.00 31.78 429 GLU A O 1
ATOM 3310 N N . GLU A 1 430 ? -74.286 -15.503 10.253 1.00 34.72 430 GLU A N 1
ATOM 3311 C CA . GLU A 1 430 ? -75.342 -14.934 9.426 1.00 34.72 430 GLU A CA 1
ATOM 3312 C C . GLU A 1 430 ? -76.001 -13.741 10.117 1.00 34.72 430 GLU A C 1
ATOM 3314 O O . GLU A 1 430 ? -76.523 -13.880 11.221 1.00 34.72 430 GLU A O 1
ATOM 3319 N N . SER A 1 431 ? -76.083 -12.592 9.440 1.00 30.22 431 SER A N 1
ATOM 3320 C CA . SER A 1 431 ? -77.313 -11.782 9.415 1.00 30.22 431 SER A CA 1
ATOM 3321 C C . SER A 1 431 ? -77.166 -10.526 8.554 1.00 30.22 431 SER A C 1
ATOM 3323 O O . SER A 1 431 ? -76.611 -9.506 8.958 1.00 30.22 431 SER A O 1
ATOM 3325 N N . ARG A 1 432 ? -77.771 -10.565 7.365 1.00 30.11 432 ARG A N 1
ATOM 3326 C CA . ARG A 1 432 ? -78.311 -9.380 6.690 1.00 30.11 432 ARG A CA 1
ATOM 3327 C C . ARG A 1 432 ? -79.498 -9.807 5.836 1.00 30.11 432 ARG A C 1
ATOM 3329 O O . ARG A 1 432 ? -79.307 -10.224 4.705 1.00 30.11 432 ARG A O 1
ATOM 3336 N N . ASP A 1 433 ? -80.703 -9.650 6.375 1.00 33.09 433 ASP A N 1
ATOM 3337 C CA . ASP A 1 433 ? -81.758 -9.004 5.595 1.00 33.09 433 ASP A CA 1
ATOM 3338 C C . ASP A 1 433 ? -82.894 -8.493 6.486 1.00 33.09 433 ASP A C 1
ATOM 3340 O O . ASP A 1 433 ? -83.671 -9.259 7.049 1.00 33.09 433 ASP A O 1
ATOM 3344 N N . GLN A 1 434 ? -82.969 -7.169 6.628 1.00 33.25 434 GLN A N 1
ATOM 3345 C CA . GLN A 1 434 ? -84.185 -6.441 6.988 1.00 33.25 434 GLN A CA 1
ATOM 3346 C C . GLN A 1 434 ? -83.953 -4.949 6.718 1.00 33.25 434 GLN A C 1
ATOM 3348 O O . GLN A 1 434 ? -83.372 -4.223 7.525 1.00 33.25 434 GLN A O 1
ATOM 3353 N N . ARG A 1 435 ? -84.430 -4.465 5.565 1.00 34.62 435 ARG A N 1
ATOM 3354 C CA . ARG A 1 435 ? -84.817 -3.059 5.408 1.00 34.62 435 ARG A CA 1
ATOM 3355 C C . ARG A 1 435 ? -86.331 -2.964 5.285 1.00 34.62 435 ARG A C 1
ATOM 3357 O O . ARG A 1 435 ? -86.962 -3.649 4.492 1.00 34.62 435 ARG A O 1
ATOM 3364 N N . HIS A 1 436 ? -86.860 -2.102 6.143 1.00 34.66 436 HIS A N 1
ATOM 3365 C CA . HIS A 1 436 ? -88.240 -1.662 6.273 1.00 34.66 436 HIS A CA 1
ATOM 3366 C C . HIS A 1 436 ? -88.882 -1.168 4.969 1.00 34.66 436 HIS A C 1
ATOM 3368 O O . HIS A 1 436 ? -88.248 -0.473 4.179 1.00 34.66 436 HIS A O 1
ATOM 3374 N N . GLY A 1 437 ? -90.195 -1.388 4.870 1.00 31.19 437 GLY A N 1
ATOM 3375 C CA . GLY A 1 437 ? -91.089 -0.702 3.938 1.00 31.19 437 GLY A CA 1
ATOM 3376 C C . GLY A 1 437 ? -92.549 -1.062 4.204 1.00 31.19 437 GLY A C 1
ATOM 3377 O O . GLY A 1 437 ? -93.088 -1.978 3.599 1.00 31.19 437 GLY A O 1
ATOM 3378 N N . SER A 1 438 ? -93.162 -0.369 5.161 1.00 32.44 438 SER A N 1
ATOM 3379 C CA . SER A 1 438 ? -94.562 -0.507 5.569 1.00 32.44 438 SER A CA 1
ATOM 3380 C C . SER A 1 438 ? -95.552 -0.024 4.495 1.00 32.44 438 SER A C 1
ATOM 3382 O O . SER A 1 438 ? -95.356 1.037 3.909 1.00 32.44 438 SER A O 1
ATOM 3384 N N . SER A 1 439 ? -96.677 -0.744 4.401 1.00 34.09 439 SER A N 1
ATOM 3385 C CA . SER A 1 439 ? -98.053 -0.218 4.310 1.00 34.09 439 SER A CA 1
ATOM 3386 C C . SER A 1 439 ? -98.857 -0.461 3.019 1.00 34.09 439 SER A C 1
ATOM 3388 O O . SER A 1 439 ? -98.628 0.135 1.976 1.00 34.09 439 SER A O 1
ATOM 3390 N N . ALA A 1 440 ? -99.927 -1.237 3.236 1.00 35.72 440 ALA A N 1
ATOM 3391 C CA . ALA A 1 440 ? -101.306 -1.018 2.789 1.00 35.72 440 ALA A CA 1
ATOM 3392 C C . ALA A 1 440 ? -101.780 -1.437 1.376 1.00 35.72 440 ALA A C 1
ATOM 3394 O O . ALA A 1 440 ? -101.587 -0.757 0.381 1.00 35.72 440 ALA A O 1
ATOM 3395 N N . ARG A 1 441 ? -102.670 -2.445 1.439 1.00 35.81 441 ARG A N 1
ATOM 3396 C CA . ARG A 1 441 ? -104.033 -2.503 0.866 1.00 35.81 441 ARG A CA 1
ATOM 3397 C C . ARG A 1 441 ? -104.231 -2.693 -0.649 1.00 35.81 441 ARG A C 1
ATOM 3399 O O . ARG A 1 441 ? -104.068 -1.779 -1.438 1.00 35.81 441 ARG A O 1
ATOM 3406 N N . SER A 1 442 ? -104.964 -3.786 -0.907 1.00 35.25 442 SER A N 1
ATOM 3407 C CA . SER A 1 442 ? -106.259 -3.826 -1.616 1.00 35.25 442 SER A CA 1
ATOM 3408 C C . SER A 1 442 ? -106.275 -4.312 -3.066 1.00 35.25 442 SER A C 1
ATOM 3410 O O . SER A 1 442 ? -105.768 -3.647 -3.953 1.00 35.25 442 SER A O 1
ATOM 3412 N N . GLY A 1 443 ? -107.062 -5.380 -3.269 1.00 34.41 443 GLY A N 1
ATOM 3413 C CA . GLY A 1 443 ? -107.897 -5.618 -4.456 1.00 34.41 443 GLY A CA 1
ATOM 3414 C C . GLY A 1 443 ? -107.169 -6.237 -5.649 1.00 34.41 443 GLY A C 1
ATOM 3415 O O . GLY A 1 443 ? -106.287 -5.624 -6.219 1.00 34.41 443 GLY A O 1
ATOM 3416 N N . ARG A 1 444 ? -107.400 -7.520 -5.942 1.00 37.28 444 ARG A N 1
ATOM 3417 C CA . ARG A 1 444 ? -108.474 -8.049 -6.814 1.00 37.28 444 ARG A CA 1
ATOM 3418 C C . ARG A 1 444 ? -108.227 -7.810 -8.306 1.00 37.28 444 ARG A C 1
ATOM 3420 O O . ARG A 1 444 ? -108.189 -6.667 -8.730 1.00 37.28 444 ARG A O 1
ATOM 3427 N N . GLU A 1 445 ? -108.302 -8.936 -9.029 1.00 37.94 445 GLU A N 1
ATOM 3428 C CA . GLU A 1 445 ? -108.771 -9.068 -10.421 1.00 37.94 445 GLU A CA 1
ATOM 3429 C C . GLU A 1 445 ? -107.834 -8.468 -11.485 1.00 37.94 445 GLU A C 1
ATOM 3431 O O . GLU A 1 445 ? -107.200 -7.454 -11.269 1.00 37.94 445 GLU A O 1
ATOM 3436 N N . GLN A 1 446 ? -107.649 -9.008 -12.684 1.00 38.62 446 GLN A N 1
ATOM 3437 C CA . GLN A 1 446 ? -108.185 -10.140 -13.435 1.00 38.62 446 GLN A CA 1
ATOM 3438 C C . GLN A 1 446 ? -107.344 -10.201 -14.730 1.00 38.62 446 GLN A C 1
ATOM 3440 O O . GLN A 1 446 ? -106.935 -9.149 -15.206 1.00 38.62 446 GLN A O 1
ATOM 3445 N N . ARG A 1 447 ? -107.218 -11.410 -15.300 1.00 38.88 447 ARG A N 1
ATOM 3446 C CA . ARG A 1 447 ? -107.219 -11.742 -16.749 1.00 38.88 447 ARG A CA 1
ATOM 3447 C C . ARG A 1 447 ? -106.153 -11.143 -17.686 1.00 38.88 447 ARG A C 1
ATOM 3449 O O . ARG A 1 447 ? -105.888 -9.955 -17.670 1.00 38.88 447 ARG A O 1
ATOM 3456 N N . GLU A 1 448 ? -105.461 -12.033 -18.411 1.00 41.62 448 GLU A N 1
ATOM 3457 C CA . GLU A 1 448 ? -105.578 -12.278 -19.878 1.00 41.62 448 GLU A CA 1
ATOM 3458 C C . GLU A 1 448 ? -105.094 -11.059 -20.697 1.00 41.62 448 GLU A C 1
ATOM 3460 O O . GLU A 1 448 ? -105.524 -9.939 -20.466 1.00 41.62 448 GLU A O 1
ATOM 3465 N N . ILE A 1 449 ? -104.193 -11.173 -21.669 1.00 41.88 449 ILE A N 1
ATOM 3466 C CA . ILE A 1 449 ? -104.071 -12.138 -22.773 1.00 41.88 449 ILE A CA 1
ATOM 3467 C C . ILE A 1 449 ? -102.594 -12.233 -23.164 1.00 41.88 449 ILE A C 1
ATOM 3469 O O . ILE A 1 449 ? -101.922 -11.175 -23.136 1.00 41.88 449 ILE A O 1
#